Protein AF-A0A146G9G2-F1 (afdb_monomer)

Organism: Terrimicrobium sacchariphilum (NCBI:txid690879)

Secondary structure (DSSP, 8-state):
-EEEGGGSTTS-----------STTPPP-HHHHHHHHHHH-EEEGGG-SSHHHHHHHHHHHHHHHHHHHHHHHHHHHHHHHHHHHHHHHHHHHHHHHHHHHHHHHHHTTS-GGGHHHHHHHHHHHHHHHHHHHHTTS-HHHHHHHHHHHHHHHHHHHHHHHHHHHHHHHHHHHHHHHHHHHHHHHTT-HHHHHHHHHHHHHTTSS-HHHHHHHHHHHHHHHHHHHHHHHHHH-GGGHHHHHHTTTT----HHHHHHHHHHHHHHHHHHHHHHHHHHHHHHHTT--HHHHHHHHGGGS-HHHHHHHHHHHTT-SPP-HHHHHHHHHHHHHHHHH--GGG-TTSHHHHHHHHHHTTS-HHHHHHHHHHHHHHHT---BTTB---HHHHHHHHHHHHHHHHHHTTTT---SB-SS-TTSBS-HHHHHHHHHHHHHHHHHHHHHHHH-TT--HHHHHHHHHHHHHHHHHHHHGGG-S----------S--------------PPP---PPPHHHHHTTSPEEEEEEEE--GGGT--TTTTS-TTGGGTB-TTSPBP-TTEEEE-TTTS-TTEEEE-TTT-BEEEEEEE---SSTT-EEEE--GGG----EEEEEEEEEEE--GGGS-SSHHHHHHHHTTTSBPPPS--HHHHHHHHHHHT-

Mean predicted aligned error: 22.56 Å

Nearest PDB structures (foldseek):
  3nkx-assembly1_B  TM=1.818E-01  e=5.431E+00  Homo sapiens
  2v7d-assembly2_D  TM=1.941E-01  e=7.141E+00  Bos taurus

Sequence (657 aa):
MPVRLAEIPNAPQAGGQPITSNGPGAAPDISSAARSSLLQSSVDINAFSGPAQAAQSVGEAIAVAGHRVGAAMTDFAQKRQNIQDMTADNQVDAEWAALTADVTAQTQGKPGDQWQGIFEKAYQEKAPNFNALIATASPEAQARIRGMMGTRYATTLGQFKVTGLQKALSDSKDINDAAIERAFQAGDYETVHTKIIEGEKNGLYTQGDAEKKRVYYDGRQQDDLLQTAVLTNPRAVPEMVKKGVFGELPDAKKAEVIYRADRAVKIDESEAWNEAQNMQAEGMTLDAIKKTLGDRLPERRAALLQKRAMAVRPYDPATDGPMVAEIQTLIRGYNGKDDPKNDQYNQIDERISTLPKEYQDRYRTELNQKWNKTWVNGEENPMKDKQLAQWGNEFERLSKAGYLGPTGRDKKSWEKVDDMAASAAWGQKYQDFQNQMADWATKNPQASPEEWRKKFAEIVGPEAAKHSTQSFMPQPTQEFGGGWNRHASAVNYGIPMSRPIFPNVPSVADVQNKVGVKVPSTYYTLGKSVGGTDETQDTWTNKGYSAKGENLTPGVVAVNTDKYPLGTIFRDPATGEAFIASDKHGNADPNVIDFYTPPSQYQAKKEDRTLQVVGKVAEKDIPKDAEGIRSLLAKYGTVPPGESAKESLAKSKLASK

Radius of gyration: 46.22 Å; Cα contacts (8 Å, |Δi|>4): 704; chains: 1; bounding box: 106×80×147 Å

Foldseek 3Di:
DWDQLCRDPPRPNDPDDFPFDPDDLTQPRLRVLLCVQRRPLTHDPVPDPDPVVVVVSVVVSVVVSVVSSVVSRVVSVVVVQVVQLVVLLVVLVVLLVVLVVVLVVVCVPPQLQCSLVSSVVSCVVCVVVNVVSLVRHDPVSSVVSVVVVVVSSVVVSVVSNVVSVVRNLVVVLVVLVVQLVVCLVVLNVVSNLVSLVVCCVVVSDPPVRSVVSNVVSLVVNLVVVLVCCLQPPLVCLLVCVVVCVSPDDDPVVSVVSNVSSVVSLVVLLVVLLVVLVVCVVVVHDLVVSCVVCPPSHDPLSSVLSVLLVQQQDDDDCVPVVVLLVVLVVLLVPDALVVCVPCPSVSVSLSSLSNHHPVRSVVSVVSSVVRNVQHDDPPDRCQVLNVLLVVLLVVLVVCVLVCLLHDLQADNVGRVHRNHPVSVVVNVVLSVVLSVQSSVVCVVVVPDDPVVSVVSSCVSRVVSSVVRVLVVDDDDDDDDDDDDDDDDDDDDDDDDDDDDDDDDDDDDPVVVQQPFFDWFKEWEDEQLVLPPDPVNVPDPQRVVQAAPVQAGADFQEKAADCSVPNFQFWKAQPVQQEIHTHLHHDPDPDRRYIYTYDYSVPDDTDIDITGIGRQDGDPNVCCDRYPVSNCVVRVVRGHGDDDDINNVSVVVVVVVVD

Solvent-accessible surface area (backbone atoms only — not comparable to full-atom values): 36743 Å² total; per-residue (Å²): 114,64,44,38,49,76,73,44,89,90,45,91,81,66,78,64,82,71,70,79,50,94,56,95,83,41,63,73,65,58,42,59,56,40,46,59,41,51,59,65,43,63,46,53,69,86,76,49,96,46,74,68,53,50,54,48,56,52,49,51,52,51,49,53,30,50,52,52,47,50,50,52,52,50,51,48,52,50,52,51,48,53,52,43,29,52,49,29,52,53,49,47,51,51,53,50,53,51,52,53,54,51,42,54,59,69,40,60,95,48,64,17,77,51,33,41,60,51,44,54,52,53,48,61,72,45,45,63,57,50,52,57,40,41,69,70,26,51,75,70,48,32,55,52,50,52,54,52,48,54,54,50,51,56,52,51,50,51,48,36,43,53,54,12,48,53,44,35,47,51,52,52,35,54,54,48,52,54,49,30,53,51,27,49,76,70,70,37,57,68,58,26,54,50,49,43,53,50,32,33,78,70,65,58,30,52,72,70,54,33,49,54,50,49,58,53,51,53,54,50,51,40,51,51,53,52,52,49,37,36,74,75,42,21,85,52,39,59,60,40,59,73,70,37,74,72,50,92,65,58,69,72,56,50,54,50,52,42,51,53,10,54,52,44,45,55,52,49,35,52,52,38,47,54,49,47,52,50,44,44,74,75,67,50,51,69,70,58,45,46,68,74,49,42,88,40,44,49,68,72,58,53,52,48,53,55,42,38,66,72,10,79,48,84,86,44,68,86,71,45,44,62,52,50,56,48,49,52,50,49,47,69,69,54,52,59,83,84,30,88,83,43,59,60,60,50,53,49,52,57,57,41,37,60,38,31,57,87,53,27,60,56,52,48,49,52,39,50,52,37,58,73,51,68,66,58,95,92,44,80,45,47,72,59,52,48,49,50,49,52,52,49,50,48,51,49,50,37,31,72,70,38,29,61,36,74,46,20,42,35,90,90,44,71,90,42,70,78,31,68,67,37,29,49,53,35,51,52,51,53,50,52,49,52,50,54,54,50,54,49,34,70,78,40,77,82,64,51,76,66,56,51,50,51,50,49,46,64,70,45,40,67,48,32,56,70,24,46,68,77,61,78,69,92,76,80,85,78,78,88,80,88,86,89,79,92,84,87,81,87,86,89,80,92,79,93,78,81,86,80,90,79,84,88,75,81,57,78,71,69,64,58,64,77,58,64,43,80,27,49,30,39,52,43,56,41,24,90,72,66,82,47,86,80,45,69,71,46,76,42,43,61,68,21,17,25,89,80,62,26,42,39,24,42,30,34,21,24,22,28,51,85,76,45,44,57,27,31,26,35,25,29,79,89,80,40,32,13,34,32,23,62,31,68,51,87,64,91,57,59,63,40,37,32,37,43,33,39,64,95,71,57,64,93,54,78,49,76,43,52,37,28,66,76,50,72,45,61,63,91,71,58,50,50,47,50,67,47,41,45,62,54,29,52,76,70,28,44,58,47,81,76,54,34,33,56,59,54,53,53,52,53,59,62,74,76,106

Structure (mmCIF, N/CA/C/O backbone):
data_AF-A0A146G9G2-F1
#
_entry.id   AF-A0A146G9G2-F1
#
loop_
_atom_site.group_PDB
_atom_site.id
_atom_site.type_symbol
_atom_site.label_atom_id
_atom_site.label_alt_id
_atom_site.label_comp_id
_atom_site.label_asym_id
_atom_site.label_entity_id
_atom_site.label_seq_id
_atom_site.pdbx_PDB_ins_code
_atom_site.Cartn_x
_atom_site.Cartn_y
_atom_site.Cartn_z
_atom_site.occupancy
_atom_site.B_iso_or_equiv
_atom_site.auth_seq_id
_atom_site.auth_comp_id
_atom_site.auth_asym_id
_atom_site.auth_atom_id
_atom_site.pdbx_PDB_model_num
ATOM 1 N N . MET A 1 1 ? -43.766 17.166 94.225 1.00 51.50 1 MET A N 1
ATOM 2 C CA . MET A 1 1 ? -42.439 17.047 93.579 1.00 51.50 1 MET A CA 1
ATOM 3 C C . MET A 1 1 ? -42.451 15.706 92.884 1.00 51.50 1 MET A C 1
ATOM 5 O O . MET A 1 1 ? -42.761 14.727 93.558 1.00 51.50 1 MET A O 1
ATOM 9 N N . PRO A 1 2 ? -42.196 15.651 91.574 1.00 53.47 2 PRO A N 1
ATOM 10 C CA . PRO A 1 2 ? -42.245 14.394 90.857 1.00 53.47 2 PRO A CA 1
ATOM 11 C C . PRO A 1 2 ? -41.098 13.488 91.309 1.00 53.47 2 PRO A C 1
ATOM 13 O O . PRO A 1 2 ? -39.943 13.908 91.323 1.00 53.47 2 PRO A O 1
ATOM 16 N N . VAL A 1 3 ? -41.436 12.263 91.707 1.00 50.78 3 VAL A N 1
ATOM 17 C CA . VAL A 1 3 ? -40.477 11.234 92.123 1.00 50.78 3 VAL A CA 1
ATOM 18 C C . VAL A 1 3 ? -40.146 10.388 90.907 1.00 50.78 3 VAL A C 1
ATOM 20 O O . VAL A 1 3 ? -41.028 10.032 90.115 1.00 50.78 3 VAL A O 1
ATOM 23 N N . ARG A 1 4 ? -38.859 10.109 90.700 1.00 55.53 4 ARG A N 1
ATOM 24 C CA . ARG A 1 4 ? -38.441 9.262 89.580 1.00 55.53 4 ARG A CA 1
ATOM 25 C C . ARG A 1 4 ? -38.864 7.830 89.884 1.00 55.53 4 ARG A C 1
ATOM 27 O O . ARG A 1 4 ? -38.742 7.378 91.015 1.00 55.53 4 ARG A O 1
ATOM 34 N N . LEU A 1 5 ? -39.313 7.077 88.882 1.00 54.31 5 LEU A N 1
ATOM 35 C CA . LEU A 1 5 ? -39.689 5.663 89.059 1.00 54.31 5 LEU A CA 1
ATOM 36 C C . LEU A 1 5 ? -38.567 4.812 89.699 1.00 54.31 5 LEU A C 1
ATOM 38 O O . LEU A 1 5 ? -38.849 3.858 90.419 1.00 54.31 5 LEU A O 1
ATOM 42 N N . ALA A 1 6 ? -37.303 5.210 89.509 1.00 53.06 6 ALA A N 1
ATOM 43 C CA . ALA A 1 6 ? -36.114 4.622 90.135 1.00 53.06 6 ALA A CA 1
ATOM 44 C C . ALA A 1 6 ? -35.954 4.907 91.644 1.00 53.06 6 ALA A C 1
ATOM 46 O O . ALA A 1 6 ? -35.075 4.345 92.287 1.00 53.06 6 ALA A O 1
ATOM 47 N N . GLU A 1 7 ? -36.768 5.779 92.226 1.00 53.12 7 GLU A N 1
ATOM 48 C CA . GLU A 1 7 ? -36.724 6.143 93.649 1.00 53.12 7 GLU A CA 1
ATOM 49 C C . GLU A 1 7 ? -37.851 5.454 94.445 1.00 53.12 7 GLU A C 1
ATOM 51 O O . GLU A 1 7 ? -37.896 5.558 95.669 1.00 53.12 7 GLU A O 1
ATOM 56 N N . ILE A 1 8 ? -38.744 4.709 93.773 1.00 56.25 8 ILE A N 1
ATOM 57 C CA . ILE A 1 8 ? -39.844 3.961 94.395 1.00 56.25 8 ILE A CA 1
ATOM 58 C C . ILE A 1 8 ? -39.338 2.576 94.860 1.00 56.25 8 ILE A C 1
ATOM 60 O O . ILE A 1 8 ? -38.879 1.782 94.028 1.00 56.25 8 ILE A O 1
ATOM 64 N N . PRO A 1 9 ? -39.446 2.234 96.162 1.00 45.41 9 PRO A N 1
ATOM 65 C CA . PRO A 1 9 ? -39.100 0.906 96.671 1.00 45.41 9 PRO A CA 1
ATOM 66 C C . PRO A 1 9 ? -39.929 -0.187 95.980 1.00 45.41 9 PRO A C 1
ATOM 68 O O . PRO A 1 9 ? -41.147 -0.067 95.878 1.00 45.41 9 PRO A O 1
ATOM 71 N N . ASN A 1 10 ? -39.278 -1.261 95.523 1.00 49.16 10 ASN A N 1
ATOM 72 C CA . ASN A 1 10 ? -39.866 -2.393 94.780 1.00 49.16 10 ASN A CA 1
ATOM 73 C C . ASN A 1 10 ? -40.372 -2.104 93.351 1.00 49.16 10 ASN A C 1
ATOM 75 O O . ASN A 1 10 ? -40.916 -3.011 92.719 1.00 49.16 10 ASN A O 1
ATOM 79 N N . ALA A 1 11 ? -40.176 -0.900 92.800 1.00 49.91 11 ALA A N 1
ATOM 80 C CA . ALA A 1 11 ? -40.377 -0.692 91.365 1.00 49.91 11 ALA A CA 1
ATOM 81 C C . ALA A 1 11 ? -39.347 -1.511 90.552 1.00 49.91 11 ALA A C 1
ATOM 83 O O . ALA A 1 11 ? -38.246 -1.760 91.050 1.00 49.91 11 ALA A O 1
ATOM 84 N N . PRO A 1 12 ? -39.651 -1.945 89.312 1.00 48.94 12 PRO A N 1
ATOM 85 C CA . PRO A 1 12 ? -38.692 -2.662 88.474 1.00 48.94 12 PRO A CA 1
ATOM 86 C C . PRO A 1 12 ? -37.466 -1.781 88.174 1.00 48.94 12 PRO A C 1
ATOM 88 O O . PRO A 1 12 ? -37.497 -0.919 87.302 1.00 48.94 12 PRO A O 1
ATOM 91 N N . GLN A 1 13 ? -36.378 -1.981 88.919 1.00 47.88 13 GLN A N 1
ATOM 92 C CA . GLN A 1 13 ? -35.175 -1.132 88.863 1.00 47.88 13 GLN A CA 1
ATOM 93 C C . GLN A 1 13 ? -34.168 -1.574 87.790 1.00 47.88 13 GLN A C 1
ATOM 95 O O . GLN A 1 13 ? -33.196 -0.875 87.509 1.00 47.88 13 GLN A O 1
ATOM 100 N N . ALA A 1 14 ? -34.396 -2.729 87.164 1.00 46.69 14 ALA A N 1
ATOM 101 C CA . ALA A 1 14 ? -33.494 -3.300 86.178 1.00 46.69 14 ALA A CA 1
ATOM 102 C C . ALA A 1 14 ? -34.261 -3.745 84.927 1.00 46.69 14 ALA A C 1
ATOM 104 O O . ALA A 1 14 ? -34.849 -4.823 84.890 1.00 46.69 14 ALA A O 1
ATOM 105 N N . GLY A 1 15 ? -34.189 -2.939 83.863 1.00 45.53 15 GLY A N 1
ATOM 106 C CA . GLY A 1 15 ? -34.173 -3.515 82.518 1.00 45.53 15 GLY A CA 1
ATOM 107 C C . GLY A 1 15 ? -32.938 -4.415 82.431 1.00 45.53 15 GLY A C 1
ATOM 108 O O . GLY A 1 15 ? -31.859 -3.979 82.839 1.00 45.53 15 GLY A O 1
ATOM 109 N N . GLY A 1 16 ? -33.120 -5.673 82.020 1.00 45.34 16 GLY A N 1
ATOM 110 C CA . GLY A 1 16 ? -32.093 -6.720 82.043 1.00 45.34 16 GLY A CA 1
ATOM 111 C C . GLY A 1 16 ? -30.760 -6.336 81.386 1.00 45.34 16 GLY A C 1
ATOM 112 O O . GLY A 1 16 ? -30.645 -5.315 80.709 1.00 45.34 16 GLY A O 1
ATOM 113 N N . GLN A 1 17 ? -29.739 -7.169 81.618 1.00 42.09 17 GLN A N 1
ATOM 114 C CA . GLN A 1 17 ? -28.394 -7.029 81.042 1.00 42.09 17 GLN A CA 1
ATOM 115 C C . GLN A 1 17 ? -28.465 -6.702 79.533 1.00 42.09 17 GLN A C 1
ATOM 117 O O . GLN A 1 17 ? -29.276 -7.315 78.832 1.00 42.09 17 GLN A O 1
ATOM 122 N N . PRO A 1 18 ? -27.646 -5.761 79.023 1.00 45.16 18 PRO A N 1
ATOM 123 C CA . PRO A 1 18 ? -27.629 -5.431 77.604 1.00 45.16 18 PRO A CA 1
ATOM 124 C C . PRO A 1 18 ? -27.296 -6.688 76.796 1.00 45.16 18 PRO A C 1
ATOM 126 O O . PRO A 1 18 ? -26.241 -7.294 76.978 1.00 45.16 18 PRO A O 1
ATOM 129 N N . ILE A 1 19 ? -28.198 -7.088 75.901 1.00 43.44 19 ILE A N 1
ATOM 130 C CA . ILE A 1 19 ? -27.908 -8.133 74.919 1.00 43.44 19 ILE A CA 1
ATOM 131 C C . ILE A 1 19 ? -27.097 -7.460 73.811 1.00 43.44 19 ILE A C 1
ATOM 133 O O . ILE A 1 19 ? -27.647 -6.954 72.836 1.00 43.44 19 ILE A O 1
ATOM 137 N N . THR A 1 20 ? -25.779 -7.389 73.985 1.00 42.47 20 THR A N 1
ATOM 138 C CA . THR A 1 20 ? -24.868 -6.915 72.943 1.00 42.47 20 THR A CA 1
ATOM 139 C C . THR A 1 20 ? -24.610 -8.047 71.953 1.00 42.47 20 THR A C 1
ATOM 141 O O . THR A 1 20 ? -23.910 -9.017 72.231 1.00 42.47 20 THR A O 1
ATOM 144 N N . SER A 1 21 ? -25.202 -7.941 70.766 1.00 41.97 21 SER A N 1
ATOM 145 C CA . SER A 1 21 ? -24.883 -8.809 69.632 1.00 41.97 21 SER A CA 1
ATOM 146 C C . SER A 1 21 ? -23.792 -8.135 68.804 1.00 41.97 21 SER A C 1
ATOM 148 O O . SER A 1 21 ? -24.100 -7.239 68.032 1.00 41.97 21 SER A O 1
ATOM 150 N N . ASN A 1 22 ? -22.530 -8.549 68.912 1.00 35.00 22 ASN A N 1
ATOM 151 C CA . ASN A 1 22 ? -21.468 -8.023 68.046 1.00 35.00 22 ASN A CA 1
ATOM 152 C C . ASN A 1 22 ? -21.452 -8.773 66.701 1.00 35.00 22 ASN A C 1
ATOM 154 O O . ASN A 1 22 ? -20.922 -9.877 66.611 1.00 35.00 22 ASN A O 1
ATOM 158 N N . GLY A 1 23 ? -22.034 -8.174 65.658 1.00 37.22 23 GLY A N 1
ATOM 159 C CA . GLY A 1 23 ? -21.992 -8.676 64.279 1.00 37.22 23 GLY A CA 1
ATOM 160 C C . GLY A 1 23 ? -22.649 -7.715 63.272 1.00 37.22 23 GLY A C 1
ATOM 161 O O . GLY A 1 23 ? -23.361 -6.797 63.684 1.00 37.22 23 GLY A O 1
ATOM 162 N N . PRO A 1 24 ? -22.435 -7.882 61.953 1.00 35.97 24 PRO A N 1
ATOM 163 C CA . PRO A 1 24 ? -23.158 -7.125 60.929 1.00 35.97 24 PRO A CA 1
ATOM 164 C C . PRO A 1 24 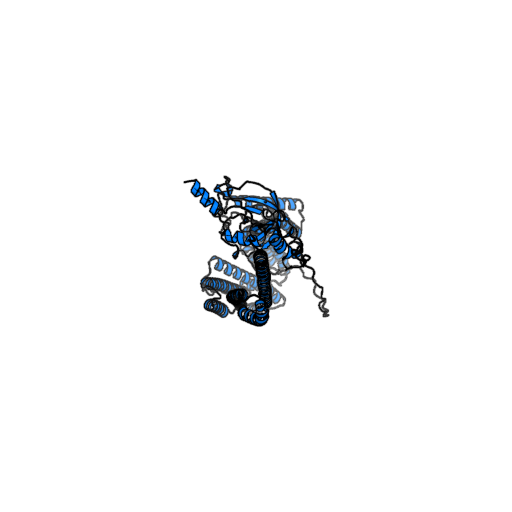? -24.657 -7.448 61.030 1.00 35.97 24 PRO A C 1
ATOM 166 O O . PRO A 1 24 ? -25.047 -8.608 60.924 1.00 35.97 24 PRO A O 1
ATOM 169 N N . GLY A 1 25 ? -25.497 -6.441 61.288 1.00 45.19 25 GLY A N 1
ATOM 170 C CA . GLY A 1 25 ? -26.896 -6.665 61.679 1.00 45.19 25 GLY A CA 1
ATOM 171 C C . GLY A 1 25 ? -27.085 -6.944 63.177 1.00 45.19 25 GLY A C 1
ATOM 172 O O . GLY A 1 25 ? -28.010 -7.658 63.551 1.00 45.19 25 GLY A O 1
ATOM 173 N N . ALA A 1 26 ? -26.211 -6.412 64.033 1.00 48.59 26 ALA A N 1
ATOM 174 C CA . ALA A 1 26 ? -26.375 -6.394 65.483 1.00 48.59 26 ALA A CA 1
ATOM 175 C C . ALA A 1 26 ? -27.744 -5.836 65.894 1.00 48.59 26 ALA A C 1
ATOM 177 O O . ALA A 1 26 ? -28.094 -4.726 65.490 1.00 48.59 26 ALA A O 1
ATOM 178 N N . ALA A 1 27 ? -28.493 -6.578 66.716 1.00 51.09 27 ALA A N 1
ATOM 179 C CA . ALA A 1 27 ? -29.733 -6.080 67.308 1.00 51.09 27 ALA A CA 1
ATOM 180 C C . ALA A 1 27 ? -29.481 -4.748 68.049 1.00 51.09 27 ALA A C 1
ATOM 182 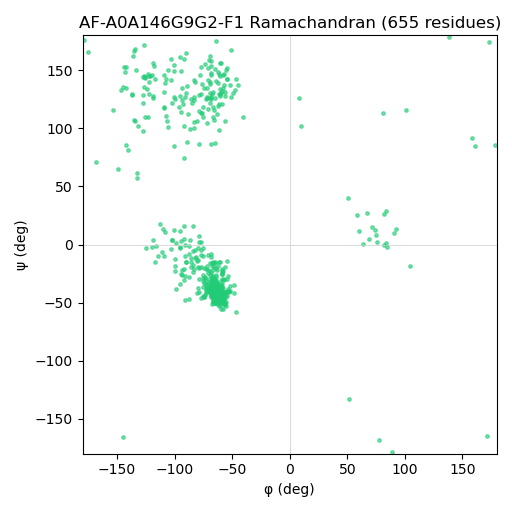O O . ALA A 1 27 ? -28.425 -4.591 68.669 1.00 51.09 27 ALA A O 1
ATOM 183 N N . PRO A 1 28 ? -30.418 -3.783 67.992 1.00 52.38 28 PRO A N 1
ATOM 184 C CA . PRO A 1 28 ? -30.260 -2.506 68.668 1.00 52.38 28 PRO A CA 1
ATOM 185 C C . PRO A 1 28 ? -30.146 -2.743 70.173 1.00 52.38 28 PRO A C 1
ATOM 187 O O . PRO A 1 28 ? -30.779 -3.656 70.706 1.00 52.38 28 PRO A O 1
ATOM 190 N N . ASP A 1 29 ? -29.371 -1.910 70.872 1.00 55.09 29 ASP A N 1
ATOM 191 C CA . ASP A 1 29 ? -29.337 -1.935 72.333 1.00 55.09 29 ASP A CA 1
ATOM 192 C C . ASP A 1 29 ? -30.682 -1.446 72.892 1.00 55.09 29 ASP A C 1
ATOM 194 O O . ASP A 1 29 ? -30.887 -0.268 73.203 1.00 55.09 29 ASP A O 1
ATOM 198 N N . ILE A 1 30 ? -31.611 -2.390 73.020 1.00 51.53 30 ILE A N 1
ATOM 199 C CA . ILE A 1 30 ? -32.955 -2.192 73.558 1.00 51.53 30 ILE A CA 1
ATOM 200 C C . ILE A 1 30 ? -32.914 -1.759 75.029 1.00 51.53 30 ILE A C 1
ATOM 202 O O . ILE A 1 30 ? -33.858 -1.130 75.513 1.00 51.53 30 ILE A O 1
ATOM 206 N N . SER A 1 31 ? -31.814 -2.048 75.737 1.00 52.31 31 SER A N 1
ATOM 207 C CA . SER A 1 31 ? -31.647 -1.673 77.140 1.00 52.31 31 SER A CA 1
ATOM 208 C C . SER A 1 31 ? -31.456 -0.163 77.300 1.00 52.31 31 SER A C 1
ATOM 210 O O . SER A 1 31 ? -31.978 0.409 78.256 1.00 52.31 31 SER A O 1
ATOM 212 N N . SER A 1 32 ? -30.812 0.510 76.337 1.00 52.03 32 SER A N 1
ATOM 213 C CA . SER A 1 32 ? -30.636 1.970 76.338 1.00 52.03 32 SER A CA 1
ATOM 214 C C . SER A 1 32 ? -31.959 2.725 76.128 1.00 52.03 32 SER A C 1
ATOM 216 O O . SER A 1 32 ? -32.267 3.660 76.875 1.00 52.03 32 SER A O 1
ATOM 218 N N . ALA A 1 33 ? -32.792 2.267 75.184 1.00 52.62 33 ALA A N 1
ATOM 219 C CA . ALA A 1 33 ? -34.105 2.842 74.889 1.00 52.62 33 ALA A CA 1
ATOM 220 C C . ALA A 1 33 ? -35.106 2.615 76.039 1.00 52.62 33 ALA A C 1
ATOM 222 O O . ALA A 1 33 ? -35.828 3.538 76.426 1.00 52.62 33 ALA A O 1
ATOM 223 N N . ALA A 1 34 ? -35.099 1.419 76.639 1.00 52.44 34 ALA A N 1
ATOM 224 C CA . ALA A 1 34 ? -35.919 1.096 77.806 1.00 52.44 34 ALA A CA 1
ATOM 225 C C . ALA A 1 34 ? -35.469 1.860 79.067 1.00 52.44 34 ALA A C 1
ATOM 227 O O . ALA A 1 34 ? -36.308 2.425 79.771 1.00 52.44 34 ALA A O 1
ATOM 228 N N . ARG A 1 35 ? -34.154 1.952 79.334 1.00 52.44 35 ARG A N 1
ATOM 229 C CA . ARG A 1 35 ? -33.607 2.695 80.487 1.00 52.44 35 ARG A CA 1
ATOM 230 C C . ARG A 1 35 ? -33.884 4.187 80.403 1.00 52.44 35 ARG A C 1
ATOM 232 O O . ARG A 1 35 ? -34.324 4.761 81.391 1.00 52.44 35 ARG A O 1
ATOM 239 N N . SER A 1 36 ? -33.661 4.823 79.253 1.00 50.59 36 SER A N 1
ATOM 240 C CA . SER A 1 36 ? -33.893 6.267 79.111 1.00 50.59 36 SER A CA 1
ATOM 241 C C . SER A 1 36 ? -35.375 6.628 79.304 1.00 50.59 36 SER A C 1
ATOM 243 O O . SER A 1 36 ? -35.683 7.650 79.904 1.00 50.59 36 SER A O 1
ATOM 245 N N . SER A 1 37 ? -36.296 5.745 78.899 1.00 52.09 37 SER A N 1
ATOM 246 C CA . SER A 1 37 ? -37.744 5.924 79.066 1.00 52.09 37 SER A CA 1
ATOM 247 C C . SER A 1 37 ? -38.241 5.712 80.504 1.00 52.09 37 SER A C 1
ATOM 249 O O . SER A 1 37 ? -39.027 6.519 80.988 1.00 52.09 37 SER A O 1
ATOM 251 N N . LEU A 1 38 ? -37.797 4.648 81.188 1.00 53.22 38 LEU A N 1
ATOM 252 C CA . LEU A 1 38 ? -38.242 4.297 82.551 1.00 53.22 38 LEU A CA 1
ATOM 253 C C . LEU A 1 38 ? -37.572 5.146 83.647 1.00 53.22 38 LEU A C 1
ATOM 255 O O . LEU A 1 38 ? -38.167 5.392 84.693 1.00 53.22 38 LEU A O 1
ATOM 259 N N . LEU A 1 39 ? -36.338 5.611 83.419 1.00 50.12 39 LEU A N 1
ATOM 260 C CA . LEU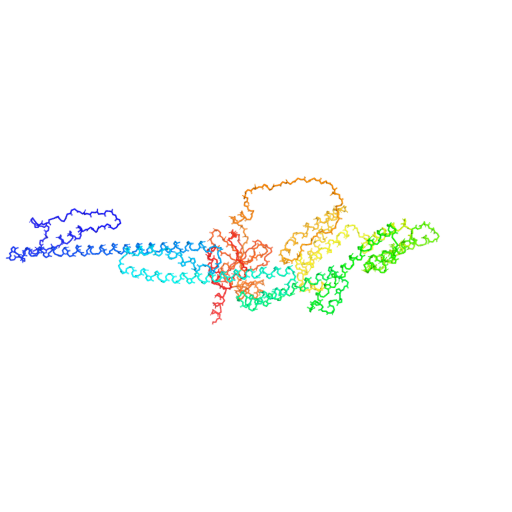 A 1 39 ? -35.600 6.450 84.376 1.00 50.12 39 LEU A CA 1
ATOM 261 C C . LEU A 1 39 ? -35.973 7.940 84.281 1.00 50.12 39 LEU A C 1
ATOM 263 O O . LEU A 1 39 ? -35.745 8.681 85.237 1.00 50.12 39 LEU A O 1
ATOM 267 N N . GLN A 1 40 ? -36.530 8.387 83.147 1.00 48.91 40 GLN A N 1
ATOM 268 C CA . GLN A 1 40 ? -36.983 9.771 82.940 1.00 48.91 40 GLN A CA 1
ATOM 269 C C . GLN A 1 40 ? -38.495 9.956 83.114 1.00 48.91 40 GLN A C 1
ATOM 271 O O . GLN A 1 40 ? -38.949 11.094 83.215 1.00 48.91 40 GLN A O 1
ATOM 276 N N . SER A 1 41 ? -39.283 8.877 83.175 1.00 51.25 41 SER A N 1
ATOM 277 C CA . SER A 1 41 ? -40.695 8.963 83.548 1.00 51.25 41 SER A CA 1
ATOM 278 C C . SER A 1 41 ? -40.814 9.395 85.010 1.00 51.25 41 SER A C 1
ATOM 280 O O . SER A 1 41 ? -40.445 8.666 85.935 1.00 51.25 41 SER A O 1
ATOM 282 N N . SER A 1 42 ? -41.285 10.622 85.200 1.00 51.00 42 SER A N 1
ATOM 283 C CA . SER A 1 42 ? -41.441 11.266 86.495 1.00 51.00 42 SER A CA 1
ATOM 284 C C . SER A 1 42 ? -42.904 11.189 86.924 1.00 51.00 42 SER A C 1
ATOM 286 O O . SER A 1 42 ? -43.785 11.579 86.159 1.00 51.00 42 SER A O 1
ATOM 288 N N . VAL A 1 43 ? -43.164 10.686 88.127 1.00 53.03 43 VAL A N 1
ATOM 289 C CA . VAL A 1 43 ? -44.514 10.446 88.644 1.00 53.03 43 VAL A CA 1
ATOM 290 C C . VAL A 1 43 ? -44.782 11.467 89.754 1.00 53.03 43 VAL A C 1
ATOM 292 O O . VAL A 1 43 ? -44.047 11.507 90.739 1.00 53.03 43 VAL A O 1
ATOM 295 N N . ASP A 1 44 ? -45.777 12.349 89.599 1.00 52.50 44 ASP A N 1
ATOM 296 C CA . ASP A 1 44 ? -46.072 13.360 90.628 1.00 52.50 44 ASP A CA 1
ATOM 297 C C . ASP A 1 44 ? -46.791 12.729 91.822 1.00 52.50 44 ASP A C 1
ATOM 299 O O . ASP A 1 44 ? -47.947 12.327 91.722 1.00 52.50 44 ASP A O 1
ATOM 303 N N . ILE A 1 45 ? -46.105 12.634 92.965 1.00 50.03 45 ILE A N 1
ATOM 304 C CA . ILE A 1 45 ? -46.577 11.901 94.151 1.00 50.03 45 ILE A CA 1
ATOM 305 C C . ILE A 1 45 ? -47.924 12.417 94.688 1.00 50.03 45 ILE A C 1
ATOM 307 O O . ILE A 1 45 ? -48.667 11.659 95.305 1.00 50.03 45 ILE A O 1
ATOM 311 N N . ASN A 1 46 ? -48.265 13.680 94.415 1.00 48.09 46 ASN A N 1
ATOM 312 C CA . ASN A 1 46 ? -49.505 14.307 94.877 1.00 48.09 46 ASN A CA 1
ATOM 313 C C . ASN A 1 46 ? -50.707 14.085 93.935 1.00 48.09 46 ASN A C 1
ATOM 315 O O . ASN A 1 46 ? -51.799 14.558 94.237 1.00 48.09 46 ASN A O 1
ATOM 319 N N . ALA A 1 47 ? -50.534 13.386 92.808 1.00 50.84 47 ALA A N 1
ATOM 320 C CA . ALA A 1 47 ? -51.589 13.172 91.812 1.00 50.84 47 ALA A CA 1
ATOM 321 C C . ALA A 1 47 ? -52.416 11.890 92.035 1.00 50.84 47 ALA A C 1
ATOM 323 O O . ALA A 1 47 ? -53.346 11.614 91.278 1.00 50.84 47 ALA A O 1
ATOM 324 N N . PHE A 1 48 ? -52.104 11.101 93.068 1.00 53.78 48 PHE A N 1
ATOM 325 C CA . PHE A 1 48 ? -52.733 9.801 93.300 1.00 53.78 48 PHE A CA 1
ATOM 326 C C . PHE A 1 48 ? -53.709 9.861 94.467 1.00 53.78 48 PHE A C 1
ATOM 328 O O . PHE A 1 48 ? -53.312 9.873 95.628 1.00 53.78 48 PHE A O 1
ATOM 335 N N . SER A 1 49 ? -55.006 9.836 94.162 1.00 52.28 49 SER A N 1
ATOM 336 C CA . SER A 1 49 ? -56.070 9.721 95.168 1.00 52.28 49 SER A CA 1
ATOM 337 C C . SER A 1 49 ? -56.273 8.281 95.681 1.00 52.28 49 SER A C 1
ATOM 339 O O . SER A 1 49 ? -57.133 8.041 96.525 1.00 52.28 49 SER A O 1
ATOM 341 N N . GLY A 1 50 ? -55.458 7.318 95.220 1.00 56.31 50 GLY A N 1
ATOM 342 C CA . GLY A 1 50 ? -55.412 5.951 95.745 1.00 56.31 50 GLY A CA 1
ATOM 343 C C . GLY A 1 50 ? -54.510 4.983 94.951 1.00 56.31 50 GLY A C 1
ATOM 344 O O . GLY A 1 50 ? -54.017 5.333 93.875 1.00 56.31 50 GLY A O 1
ATOM 345 N N . PRO A 1 51 ? -54.318 3.739 95.443 1.00 56.03 51 PRO A N 1
ATOM 346 C CA . PRO A 1 51 ? -53.428 2.731 94.845 1.00 56.03 51 PRO A CA 1
ATOM 347 C C . PRO A 1 51 ? -53.745 2.379 93.382 1.00 56.03 51 PRO A C 1
ATOM 349 O O . PRO A 1 51 ? -52.843 2.064 92.610 1.00 56.03 51 PRO A O 1
ATOM 352 N N . ALA A 1 52 ? -55.018 2.467 92.983 1.00 58.19 52 ALA A N 1
ATOM 353 C CA . ALA A 1 52 ? -55.461 2.169 91.621 1.00 58.19 52 ALA A CA 1
ATOM 354 C C . ALA A 1 52 ? -54.948 3.189 90.586 1.00 58.19 52 ALA A C 1
ATOM 356 O O . ALA A 1 52 ? -54.530 2.798 89.500 1.00 58.19 52 ALA A O 1
ATOM 357 N N . GLN A 1 53 ? -54.907 4.483 90.928 1.00 58.03 53 GLN A N 1
ATOM 358 C CA . GLN A 1 53 ? -54.370 5.516 90.031 1.00 58.03 53 GLN A CA 1
ATOM 359 C C . GLN A 1 53 ? -52.842 5.442 89.929 1.00 58.03 53 GLN A C 1
ATOM 361 O O . GLN A 1 53 ? -52.293 5.660 88.853 1.00 58.03 53 GLN A O 1
ATOM 366 N N . ALA A 1 54 ? -52.153 5.069 91.014 1.00 53.81 54 ALA A N 1
ATOM 367 C CA . ALA A 1 54 ? -50.707 4.843 90.983 1.00 53.81 54 ALA A CA 1
ATOM 368 C C . ALA A 1 54 ? -50.344 3.666 90.060 1.00 53.81 54 ALA A C 1
ATOM 370 O O . ALA A 1 54 ? -49.427 3.774 89.247 1.00 53.81 54 ALA A O 1
ATOM 371 N N . ALA A 1 55 ? -51.111 2.570 90.118 1.00 56.34 55 ALA A N 1
ATOM 372 C CA . ALA A 1 55 ? -50.957 1.444 89.198 1.00 56.34 55 ALA A CA 1
ATOM 373 C C . ALA A 1 55 ? -51.232 1.840 87.734 1.00 56.34 55 ALA A C 1
ATOM 375 O O . ALA A 1 55 ? -50.513 1.396 86.838 1.00 56.34 55 ALA A O 1
ATOM 376 N N . GLN A 1 56 ? -52.218 2.710 87.489 1.00 62.31 56 GLN A N 1
ATOM 377 C CA . GLN A 1 56 ? -52.538 3.202 86.148 1.00 62.31 56 GLN A CA 1
ATOM 378 C C . GLN A 1 56 ? -51.404 4.049 85.546 1.00 62.31 56 GLN A C 1
ATOM 380 O O . GLN A 1 56 ? -50.984 3.774 84.425 1.00 62.31 56 GLN A O 1
ATOM 385 N N . SER A 1 57 ? -50.846 5.016 86.281 1.00 56.09 57 SER A N 1
ATOM 386 C CA . SER A 1 57 ? -49.747 5.850 85.759 1.00 56.09 57 SER A CA 1
ATOM 387 C C . SER A 1 57 ? -48.438 5.081 85.562 1.00 56.09 57 SER A C 1
ATOM 389 O O . SER A 1 57 ? -47.692 5.368 84.625 1.00 56.09 57 SER A O 1
ATOM 391 N N . VAL A 1 58 ? -48.164 4.062 86.386 1.00 59.97 58 VAL A N 1
ATOM 392 C CA . VAL A 1 58 ? -47.064 3.118 86.123 1.00 59.97 58 VAL A CA 1
ATOM 393 C C . VAL A 1 58 ? -47.348 2.304 84.853 1.00 59.97 58 VAL A C 1
ATOM 395 O O . VAL A 1 58 ? -46.453 2.135 84.027 1.00 59.97 58 VAL A O 1
ATOM 398 N N . GLY A 1 59 ? -48.594 1.863 84.650 1.00 58.66 59 GLY A N 1
ATOM 399 C CA . GLY A 1 59 ? -49.034 1.193 83.423 1.00 58.66 59 GLY A CA 1
ATOM 400 C C . GLY A 1 59 ? -48.853 2.048 82.162 1.00 58.66 59 GLY A C 1
ATOM 401 O O . GLY A 1 59 ? -48.334 1.558 81.162 1.00 58.66 59 GLY A O 1
ATOM 402 N N . GLU A 1 60 ? -49.196 3.337 82.216 1.00 63.47 60 GLU A N 1
ATOM 403 C CA . GLU A 1 60 ? -49.016 4.290 81.110 1.00 63.47 60 GLU A CA 1
ATOM 404 C C . GLU A 1 60 ? -47.531 4.547 80.798 1.00 63.47 60 GLU A C 1
ATOM 406 O O . GLU A 1 60 ? -47.131 4.540 79.632 1.00 63.47 60 GLU A O 1
ATOM 411 N N . ALA A 1 61 ? -46.679 4.696 81.819 1.00 55.62 61 ALA A N 1
ATOM 412 C CA . ALA A 1 61 ? -45.234 4.851 81.632 1.00 55.62 61 ALA A CA 1
ATOM 413 C C . ALA A 1 61 ? -44.586 3.600 81.003 1.00 55.62 61 ALA A C 1
ATOM 415 O O . ALA A 1 61 ? -43.738 3.714 80.112 1.00 55.62 61 ALA A O 1
ATOM 416 N N . ILE A 1 62 ? -45.023 2.403 81.415 1.00 60.28 62 ILE A N 1
ATOM 417 C CA . ILE A 1 62 ? -44.609 1.128 80.809 1.00 60.28 62 ILE A CA 1
ATOM 418 C C . ILE A 1 62 ? -45.093 1.038 79.355 1.00 60.28 62 ILE A C 1
ATOM 420 O O . ILE A 1 62 ? -44.325 0.619 78.487 1.00 60.28 62 ILE A O 1
ATOM 424 N N . ALA A 1 63 ? -46.319 1.479 79.056 1.00 62.75 63 ALA A N 1
ATOM 425 C CA . ALA A 1 63 ? -46.848 1.503 77.692 1.00 62.75 63 ALA A CA 1
ATOM 426 C C . ALA A 1 63 ? -46.033 2.430 76.770 1.00 62.75 63 ALA A C 1
ATOM 428 O O . ALA A 1 63 ? -45.672 2.031 75.662 1.00 62.75 63 ALA A O 1
ATOM 429 N N . VAL A 1 64 ? -45.655 3.630 77.231 1.00 63.28 64 VAL A N 1
ATOM 430 C CA . VAL A 1 64 ? -44.789 4.561 76.476 1.00 63.28 64 VAL A CA 1
ATOM 431 C C . VAL A 1 64 ? -43.403 3.959 76.212 1.00 63.28 64 VAL A C 1
ATOM 433 O O . VAL A 1 64 ? -42.892 4.059 75.092 1.00 63.28 64 VAL A O 1
ATOM 436 N N . ALA A 1 65 ? -42.804 3.293 77.205 1.00 59.88 65 ALA A N 1
ATOM 437 C CA . ALA A 1 65 ? -41.539 2.579 77.026 1.00 59.88 65 ALA A CA 1
ATOM 438 C C . ALA A 1 65 ? -41.674 1.429 76.009 1.00 59.88 65 ALA A C 1
ATOM 440 O O . ALA A 1 65 ? -40.828 1.286 75.123 1.00 59.88 65 ALA A O 1
ATOM 441 N N . GLY A 1 66 ? -42.773 0.669 76.080 1.00 60.56 66 GLY A N 1
ATOM 442 C CA . GLY A 1 66 ? -43.119 -0.383 75.122 1.00 60.56 66 GLY A CA 1
ATOM 443 C C . GLY A 1 66 ? -43.260 0.137 73.689 1.00 60.56 66 GLY A C 1
ATOM 444 O O . GLY A 1 66 ? -42.706 -0.461 72.768 1.00 60.56 66 GLY A O 1
ATOM 445 N N . HIS A 1 67 ? -43.901 1.294 73.491 1.00 64.81 67 HIS A N 1
ATOM 446 C CA . HIS A 1 67 ? -44.012 1.937 72.176 1.00 64.81 67 HIS A CA 1
ATOM 447 C C . HIS A 1 67 ? -42.653 2.340 71.588 1.00 64.81 67 HIS A C 1
ATOM 449 O O . HIS A 1 67 ? -42.421 2.141 70.397 1.00 64.81 67 HIS A O 1
ATOM 455 N N . ARG A 1 68 ? -41.732 2.875 72.402 1.00 64.06 68 ARG A N 1
ATOM 456 C CA . ARG A 1 68 ? -40.387 3.272 71.941 1.00 64.06 68 ARG A CA 1
ATOM 457 C C . ARG A 1 68 ? -39.513 2.072 71.588 1.00 64.06 68 ARG A C 1
ATOM 459 O O . ARG A 1 68 ? -38.820 2.104 70.574 1.00 64.06 68 ARG A O 1
ATOM 466 N N . VAL A 1 69 ? -39.572 1.011 72.393 1.00 65.38 69 VAL A N 1
ATOM 467 C CA . VAL A 1 69 ? -38.903 -0.263 72.093 1.00 65.38 69 VAL A CA 1
ATOM 468 C C . VAL A 1 69 ? -39.468 -0.876 70.811 1.00 65.38 69 VAL A C 1
ATOM 470 O O . VAL A 1 69 ? -38.697 -1.259 69.934 1.00 65.38 69 VAL A O 1
ATOM 473 N N . GLY A 1 70 ? -40.795 -0.884 70.653 1.00 65.06 70 GLY A N 1
ATOM 474 C CA . GLY A 1 70 ? -41.458 -1.317 69.423 1.00 65.06 70 GLY A CA 1
ATOM 475 C C . GLY A 1 70 ? -40.999 -0.521 68.198 1.00 65.06 70 GLY A C 1
ATOM 476 O O . GLY A 1 70 ? -40.620 -1.116 67.196 1.00 65.06 70 GLY A O 1
ATOM 477 N N . ALA A 1 71 ? -40.933 0.811 68.293 1.00 66.12 71 ALA A N 1
ATOM 478 C CA . ALA A 1 71 ? -40.440 1.666 67.210 1.00 66.12 71 ALA A CA 1
ATOM 479 C C . ALA A 1 71 ? -38.969 1.384 66.848 1.00 66.12 71 ALA A C 1
ATOM 481 O O . ALA A 1 71 ? -38.638 1.316 65.666 1.00 66.12 71 ALA A O 1
ATOM 482 N N . ALA A 1 72 ? -38.096 1.166 67.839 1.00 66.00 72 ALA A N 1
ATOM 483 C CA . ALA A 1 72 ? -36.692 0.817 67.607 1.00 66.00 72 ALA A CA 1
ATOM 484 C C . ALA A 1 72 ? -36.526 -0.571 66.960 1.00 66.00 72 ALA A C 1
ATOM 486 O O . ALA A 1 72 ? -35.668 -0.751 66.096 1.00 66.00 72 ALA A O 1
ATOM 487 N N . MET A 1 73 ? -37.358 -1.548 67.338 1.00 69.25 73 MET A N 1
ATOM 488 C CA . MET A 1 73 ? -37.375 -2.864 66.694 1.00 69.25 73 MET A CA 1
ATOM 489 C C . MET A 1 73 ? -37.884 -2.790 65.251 1.00 69.25 73 MET A C 1
ATOM 491 O O . MET A 1 73 ? -37.303 -3.437 64.381 1.00 69.25 73 MET A O 1
ATOM 495 N N . THR A 1 74 ? -38.907 -1.975 64.977 1.00 72.94 74 THR A N 1
ATOM 496 C CA . THR A 1 74 ? -39.404 -1.727 63.615 1.00 72.94 74 THR A CA 1
ATOM 497 C C . THR A 1 74 ? -38.354 -1.026 62.750 1.00 72.94 74 THR A C 1
ATOM 499 O O . THR A 1 74 ? -38.105 -1.469 61.632 1.00 72.94 74 THR A O 1
ATOM 502 N N . ASP A 1 75 ? -37.679 0.010 63.264 1.00 70.62 75 ASP A N 1
ATOM 503 C CA . ASP A 1 75 ? -36.585 0.700 62.556 1.00 70.62 75 ASP A CA 1
ATOM 504 C C . ASP A 1 75 ? -35.420 -0.251 62.248 1.00 70.62 75 ASP A C 1
ATOM 506 O O . ASP A 1 75 ? -34.883 -0.267 61.141 1.00 70.62 75 ASP A O 1
ATOM 510 N N . PHE A 1 76 ? -35.054 -1.110 63.200 1.00 71.00 76 PHE A N 1
ATOM 511 C CA . PHE A 1 76 ? -34.019 -2.111 62.980 1.00 71.00 76 PHE A CA 1
ATOM 512 C C . PHE A 1 76 ? -34.426 -3.180 61.959 1.00 71.00 76 PHE A C 1
ATOM 514 O O . PHE A 1 76 ? -33.625 -3.522 61.087 1.00 71.00 76 PHE A O 1
ATOM 521 N N . ALA A 1 77 ? -35.658 -3.693 62.034 1.00 73.44 77 ALA A N 1
ATOM 522 C CA . ALA A 1 77 ? -36.187 -4.630 61.047 1.00 73.44 77 ALA A CA 1
ATOM 523 C C . ALA A 1 77 ? -36.169 -4.009 59.642 1.00 73.44 77 ALA A C 1
ATOM 525 O O . ALA A 1 77 ? -35.698 -4.649 58.701 1.00 73.44 77 ALA A O 1
ATOM 526 N N . GLN A 1 78 ? -36.560 -2.736 59.522 1.00 77.38 78 GLN A N 1
ATOM 527 C CA . GLN A 1 78 ? -36.490 -1.988 58.270 1.00 77.38 78 GLN A CA 1
ATOM 528 C C . GLN A 1 78 ? -35.047 -1.820 57.777 1.00 77.38 78 GLN A C 1
ATOM 530 O O . GLN A 1 78 ? -34.766 -2.070 56.609 1.00 77.38 78 GLN A O 1
ATOM 535 N N . LYS A 1 79 ? -34.099 -1.446 58.646 1.00 75.06 79 LYS A N 1
ATOM 536 C CA . LYS A 1 79 ? -32.674 -1.324 58.280 1.00 75.06 79 LYS A CA 1
ATOM 537 C C . LYS A 1 79 ? -32.080 -2.650 57.824 1.00 75.06 79 LYS A C 1
ATOM 539 O O . LYS A 1 79 ? -31.350 -2.681 56.837 1.00 75.06 79 LYS A O 1
ATOM 544 N N . ARG A 1 80 ? -32.399 -3.746 58.516 1.00 77.88 80 ARG A N 1
ATOM 545 C CA . ARG A 1 80 ? -31.966 -5.091 58.127 1.00 77.88 80 ARG A CA 1
ATOM 546 C C . ARG A 1 80 ? -32.526 -5.470 56.757 1.00 77.88 80 ARG A C 1
ATOM 548 O O . ARG A 1 80 ? -31.762 -5.963 55.932 1.00 77.88 80 ARG A O 1
ATOM 555 N N . GLN A 1 81 ? -33.807 -5.194 56.509 1.00 82.06 81 GLN A N 1
ATOM 556 C CA . GLN A 1 81 ? -34.430 -5.427 55.207 1.00 82.06 81 GLN A CA 1
ATOM 557 C C . GLN A 1 81 ? -33.760 -4.589 54.111 1.00 82.06 81 GLN A C 1
ATOM 559 O O . GLN A 1 81 ? -33.365 -5.135 53.089 1.00 82.06 81 GLN A O 1
ATOM 564 N N . ASN A 1 82 ? -33.513 -3.298 54.356 1.00 78.25 82 ASN A N 1
ATOM 565 C CA . ASN A 1 82 ? -32.822 -2.423 53.404 1.00 78.25 82 ASN A CA 1
ATOM 566 C C . ASN A 1 82 ? -31.409 -2.942 53.059 1.00 78.25 82 ASN A C 1
ATOM 568 O O . ASN A 1 82 ? -31.000 -2.894 51.901 1.00 78.25 82 ASN A O 1
ATOM 572 N N . ILE A 1 83 ? -30.658 -3.465 54.039 1.00 75.94 83 ILE A N 1
ATOM 573 C CA . ILE A 1 83 ? -29.329 -4.066 53.814 1.00 75.94 83 ILE A CA 1
ATOM 574 C C . ILE A 1 83 ? -29.431 -5.348 52.976 1.00 75.94 83 ILE A C 1
ATOM 576 O O . ILE A 1 83 ? -28.590 -5.581 52.105 1.00 75.94 83 ILE A O 1
ATOM 580 N N . GLN A 1 84 ? -30.440 -6.186 53.226 1.00 83.88 84 GLN A N 1
ATOM 581 C CA . GLN A 1 84 ? -30.692 -7.387 52.425 1.00 83.88 84 GLN A CA 1
ATOM 582 C C . GLN A 1 84 ? -31.053 -7.020 50.982 1.00 83.88 84 GLN A C 1
ATOM 584 O O . GLN A 1 84 ? -30.458 -7.563 50.055 1.00 83.88 84 GLN A O 1
ATOM 589 N N . ASP A 1 85 ? -31.929 -6.034 50.794 1.00 86.81 85 ASP A N 1
ATOM 590 C CA . ASP A 1 85 ? -32.333 -5.539 49.477 1.00 86.81 85 ASP A CA 1
ATOM 591 C C . ASP A 1 85 ? -31.143 -4.967 48.693 1.00 86.81 85 ASP A C 1
ATOM 593 O O . ASP A 1 85 ? -30.980 -5.270 47.512 1.00 86.81 85 ASP A O 1
ATOM 597 N N . MET A 1 86 ? -30.267 -4.194 49.349 1.00 80.31 86 MET A N 1
ATOM 598 C CA . MET A 1 86 ? -29.022 -3.702 48.744 1.00 80.31 86 MET A CA 1
ATOM 599 C C . MET A 1 86 ? -28.059 -4.837 48.382 1.00 80.31 86 MET A C 1
ATOM 601 O O . MET A 1 86 ? -27.373 -4.771 47.366 1.00 80.31 86 MET A O 1
ATOM 605 N N . THR A 1 87 ? -27.986 -5.874 49.216 1.00 84.50 87 THR A N 1
ATOM 606 C CA . THR A 1 87 ? -27.117 -7.033 48.977 1.00 84.50 87 THR A CA 1
ATOM 607 C C . THR A 1 87 ? -27.596 -7.822 47.760 1.00 84.50 87 THR A C 1
ATOM 609 O O . THR A 1 87 ? -26.776 -8.174 46.915 1.00 84.50 87 THR A O 1
ATOM 612 N N . ALA A 1 88 ? -28.907 -8.046 47.637 1.00 85.06 88 ALA A N 1
ATOM 613 C CA . ALA A 1 88 ? -29.510 -8.683 46.470 1.00 85.06 88 ALA A CA 1
ATOM 614 C C . ALA A 1 88 ? -29.251 -7.872 45.188 1.00 85.06 88 ALA A C 1
ATOM 616 O O . ALA A 1 88 ? -28.849 -8.445 44.178 1.00 85.06 88 ALA A O 1
ATOM 617 N N . ASP A 1 89 ? -29.408 -6.544 45.244 1.00 86.31 89 ASP A N 1
ATOM 618 C CA . ASP A 1 89 ? -29.121 -5.632 44.124 1.00 86.31 89 ASP A CA 1
ATOM 619 C C . ASP A 1 89 ? -27.648 -5.742 43.678 1.00 86.31 89 ASP A C 1
ATOM 621 O O . ASP A 1 89 ? -27.355 -6.032 42.520 1.00 86.31 89 ASP A O 1
ATOM 625 N N . ASN A 1 90 ? -26.705 -5.651 44.625 1.00 84.25 90 ASN A N 1
ATOM 626 C CA . ASN A 1 90 ? -25.268 -5.764 44.345 1.00 84.25 90 ASN A CA 1
ATOM 627 C C . ASN A 1 90 ? -24.868 -7.140 43.782 1.00 84.25 90 ASN A C 1
ATOM 629 O O . ASN A 1 90 ? -23.974 -7.235 42.941 1.00 84.25 90 ASN A O 1
ATOM 633 N N . GLN A 1 91 ? -25.501 -8.220 44.247 1.00 91.88 91 GLN A N 1
ATOM 634 C CA . GLN A 1 91 ? -25.243 -9.565 43.728 1.00 91.88 91 GLN A CA 1
ATOM 635 C C . GLN A 1 91 ? -25.777 -9.733 42.302 1.00 91.88 91 GLN A C 1
ATOM 637 O O . GLN A 1 91 ? -25.107 -10.347 41.473 1.00 91.88 91 GLN A O 1
ATOM 642 N N . VAL A 1 92 ? -26.944 -9.157 41.994 1.00 92.44 92 VAL A N 1
ATOM 643 C CA . VAL A 1 92 ? -27.481 -9.119 40.626 1.00 92.44 92 VAL A CA 1
ATOM 644 C C . VAL A 1 92 ? -26.556 -8.323 39.703 1.00 92.44 92 VAL A C 1
ATOM 646 O O . VAL A 1 92 ? -26.293 -8.764 38.585 1.00 92.44 92 VAL A O 1
ATOM 649 N N . ASP A 1 93 ? -26.005 -7.202 40.170 1.00 87.44 93 ASP A N 1
ATOM 650 C CA . ASP A 1 93 ? -25.026 -6.404 39.422 1.00 87.44 93 ASP A CA 1
ATOM 651 C C . ASP A 1 93 ? -23.746 -7.186 39.115 1.00 87.44 93 ASP A C 1
ATOM 653 O O . ASP A 1 93 ? -23.274 -7.180 37.975 1.00 87.44 93 ASP A O 1
ATOM 657 N N . ALA A 1 94 ? -23.210 -7.901 40.106 1.00 88.75 94 ALA A N 1
ATOM 658 C CA . ALA A 1 94 ? -22.026 -8.735 39.930 1.00 88.75 94 ALA A CA 1
ATOM 659 C C . ALA A 1 94 ? -22.268 -9.879 38.929 1.00 88.75 94 ALA A C 1
ATOM 661 O O . ALA A 1 94 ? -21.445 -10.103 38.040 1.00 88.75 94 ALA A O 1
ATOM 662 N N . GLU A 1 95 ? -23.410 -10.566 39.024 1.00 91.88 95 GLU A N 1
ATOM 663 C CA . GLU A 1 95 ? -23.766 -11.649 38.098 1.00 91.88 95 GLU A CA 1
ATOM 664 C C . GLU A 1 95 ? -24.012 -11.113 36.675 1.00 91.88 95 GLU A C 1
ATOM 666 O O . GLU A 1 95 ? -23.642 -11.758 35.692 1.00 91.88 95 GLU A O 1
ATOM 671 N N . TRP A 1 96 ? -24.564 -9.898 36.540 1.00 93.75 96 TRP A N 1
ATOM 672 C CA . TRP A 1 96 ? -24.726 -9.229 35.246 1.00 93.75 96 TRP A CA 1
ATOM 673 C C . TRP A 1 96 ? -23.379 -8.905 34.599 1.00 93.75 96 TRP A C 1
ATOM 675 O O . TRP A 1 96 ? -23.180 -9.178 33.416 1.00 93.75 96 TRP A O 1
ATOM 685 N N . ALA A 1 97 ? -22.438 -8.359 35.373 1.00 87.00 97 ALA A N 1
ATOM 686 C CA . ALA A 1 97 ? -21.086 -8.078 34.900 1.00 87.00 97 ALA A CA 1
ATOM 687 C C . ALA A 1 97 ? -20.337 -9.361 34.494 1.00 87.00 97 ALA A C 1
ATOM 689 O O . ALA A 1 97 ? -19.618 -9.369 33.495 1.00 87.00 97 ALA A O 1
ATOM 690 N N . ALA A 1 98 ? -20.533 -10.460 35.229 1.00 90.50 98 ALA A N 1
ATOM 691 C CA . ALA A 1 98 ? -19.960 -11.756 34.879 1.00 90.50 98 ALA A CA 1
ATOM 692 C C . ALA A 1 98 ? -20.532 -12.303 33.559 1.00 90.50 98 ALA A C 1
ATOM 694 O O . ALA A 1 98 ? -19.770 -12.766 32.711 1.00 90.50 98 ALA A O 1
ATOM 695 N N . LEU A 1 99 ? -21.853 -12.201 33.354 1.00 93.25 99 LEU A N 1
ATOM 696 C CA . LEU A 1 99 ? -22.510 -12.586 32.101 1.00 93.25 99 LEU A CA 1
ATOM 697 C C . LEU A 1 99 ? -21.949 -11.804 30.905 1.00 93.25 99 LEU A C 1
ATOM 699 O O . LEU A 1 99 ? -21.601 -12.398 29.886 1.00 93.25 99 LEU A O 1
ATOM 703 N N . THR A 1 100 ? -21.861 -10.477 31.002 1.00 89.69 100 THR A N 1
ATOM 704 C CA . THR A 1 100 ? -21.393 -9.655 29.876 1.00 89.69 100 THR A CA 1
ATOM 705 C C . THR A 1 100 ? -19.919 -9.890 29.559 1.00 89.69 100 THR A C 1
ATOM 707 O O . THR A 1 100 ? -19.553 -9.923 28.381 1.00 89.69 100 THR A O 1
ATOM 710 N N . ALA A 1 101 ? -19.079 -10.107 30.575 1.00 86.50 101 ALA A N 1
ATOM 711 C CA . ALA A 1 101 ? -17.677 -10.471 30.389 1.00 86.50 101 ALA A CA 1
ATOM 712 C C . ALA A 1 101 ? -17.523 -11.821 29.665 1.00 86.50 101 ALA A C 1
ATOM 714 O O . ALA A 1 101 ? -16.751 -11.917 28.710 1.00 86.50 101 ALA A O 1
ATOM 715 N N . ASP A 1 102 ? -18.293 -12.836 30.064 1.00 91.12 102 ASP A N 1
ATOM 716 C CA . ASP A 1 102 ? -18.278 -14.162 29.436 1.00 91.12 102 ASP A CA 1
ATOM 717 C C . ASP A 1 102 ? -18.747 -14.110 27.972 1.00 91.12 102 ASP A C 1
ATOM 719 O O . ASP A 1 102 ? -18.052 -14.582 27.073 1.00 91.12 102 ASP A O 1
ATOM 723 N N . VAL A 1 103 ? -19.863 -13.428 27.690 1.00 91.38 103 VAL A N 1
ATOM 724 C CA . VAL A 1 103 ? -20.353 -13.238 26.311 1.00 91.38 103 VAL A CA 1
ATOM 725 C C . VAL A 1 103 ? -19.326 -12.499 25.448 1.00 91.38 103 VAL A C 1
ATOM 727 O O . VAL A 1 103 ? -19.112 -12.855 24.288 1.00 91.38 103 VAL A O 1
ATOM 730 N N . THR A 1 104 ? -18.645 -11.495 26.003 1.00 86.25 104 THR A N 1
ATOM 731 C CA . THR A 1 104 ? -17.578 -10.772 25.292 1.00 86.25 104 THR A CA 1
ATOM 732 C C . THR A 1 104 ? -16.417 -11.704 24.933 1.00 86.25 104 THR A C 1
ATOM 734 O O . THR A 1 104 ? -15.906 -11.652 23.816 1.00 86.25 104 THR A O 1
ATOM 737 N N . ALA A 1 105 ? -16.029 -12.607 25.835 1.00 89.44 105 ALA A N 1
ATOM 738 C CA . ALA A 1 105 ? -15.004 -13.605 25.548 1.00 89.44 105 ALA A CA 1
ATOM 739 C C . ALA A 1 105 ? -15.466 -14.621 24.486 1.00 89.44 105 ALA A C 1
ATOM 741 O O . ALA A 1 105 ? -14.718 -14.931 23.561 1.00 89.44 105 ALA A O 1
ATOM 742 N N . GLN A 1 106 ? -16.711 -15.102 24.560 1.00 89.50 106 GLN A N 1
ATOM 743 C CA . GLN A 1 106 ? -17.260 -16.071 23.600 1.00 89.50 106 GLN A CA 1
ATOM 744 C C . GLN A 1 106 ? -17.430 -15.500 22.185 1.00 89.50 106 GLN A C 1
ATOM 746 O O . GLN A 1 106 ? -17.329 -16.232 21.198 1.00 89.50 106 GLN A O 1
ATOM 751 N N . THR A 1 107 ? -17.692 -14.197 22.078 1.00 89.19 107 THR A N 1
ATOM 752 C CA . THR A 1 107 ? -17.832 -13.491 20.796 1.00 89.19 107 THR A CA 1
ATOM 753 C C . THR A 1 107 ? -16.485 -13.138 20.160 1.00 89.19 107 THR A C 1
ATOM 755 O O . THR A 1 107 ? -16.424 -12.836 18.964 1.00 89.19 107 THR A O 1
ATOM 758 N N . GLN A 1 108 ? -15.382 -13.238 20.909 1.00 84.81 108 GLN A N 1
ATOM 759 C CA . GLN A 1 108 ? -14.046 -12.962 20.398 1.00 84.81 108 GLN A CA 1
ATOM 760 C C . GLN A 1 108 ? -13.690 -13.916 19.245 1.00 84.81 108 GLN A C 1
ATOM 762 O O . GLN A 1 108 ? -13.676 -15.138 19.384 1.00 84.81 108 GLN A O 1
ATOM 767 N N . GLY A 1 109 ? -13.402 -13.344 18.072 1.00 80.88 109 GLY A N 1
ATOM 768 C CA . GLY A 1 109 ? -13.055 -14.107 16.868 1.00 80.88 109 GLY A CA 1
ATOM 769 C C . GLY A 1 109 ? -14.236 -14.807 16.183 1.00 80.88 109 GLY A C 1
ATOM 770 O O . GLY A 1 109 ? -14.014 -15.580 15.251 1.00 80.88 109 GLY A O 1
ATOM 771 N N . LYS A 1 110 ? -15.480 -14.554 16.610 1.00 84.12 110 LYS A N 1
ATOM 772 C CA . LYS A 1 110 ? -16.685 -15.062 15.942 1.00 84.12 110 LYS A CA 1
ATOM 773 C C . LYS A 1 110 ? -17.251 -14.042 14.948 1.00 84.12 110 LYS A C 1
ATOM 775 O O . LYS A 1 110 ? -17.149 -12.839 15.210 1.00 84.12 110 LYS A O 1
ATOM 780 N N . PRO A 1 111 ? -17.888 -14.505 13.855 1.00 83.00 111 PRO A N 1
ATOM 781 C CA . PRO A 1 111 ? -18.678 -13.654 12.973 1.00 83.00 111 PRO A CA 1
ATOM 782 C C . PRO A 1 111 ? -19.706 -12.831 13.755 1.00 83.00 111 PRO A C 1
ATOM 784 O O . PRO A 1 111 ? -20.345 -13.329 14.685 1.00 83.00 111 PRO A O 1
ATOM 787 N N . GLY A 1 112 ? -19.832 -11.554 13.402 1.00 78.50 112 GLY A N 1
ATOM 788 C CA . GLY A 1 112 ? -20.648 -10.598 14.147 1.00 78.50 112 GLY A CA 1
ATOM 789 C C . GLY A 1 112 ? -22.151 -10.910 14.172 1.00 78.50 112 GLY A C 1
ATOM 790 O O . GLY A 1 112 ? -22.834 -10.603 15.147 1.00 78.50 112 GLY A O 1
ATOM 791 N N . ASP A 1 113 ? -22.665 -11.591 13.149 1.00 82.69 113 ASP A N 1
ATOM 792 C CA . ASP A 1 113 ? -24.048 -12.077 13.062 1.00 82.69 113 ASP A CA 1
ATOM 793 C C . ASP A 1 113 ? -24.391 -13.123 14.140 1.00 82.69 113 ASP A C 1
ATOM 795 O O . ASP A 1 113 ? -25.558 -13.300 14.484 1.00 82.69 113 ASP A O 1
ATOM 799 N N . GLN A 1 114 ? -23.384 -13.767 14.739 1.00 88.81 114 GLN A N 1
ATOM 800 C CA . GLN A 1 114 ? -23.573 -14.757 15.805 1.00 88.81 114 GLN A CA 1
ATOM 801 C C . GLN A 1 114 ? -23.681 -14.131 17.203 1.00 88.81 114 GLN A C 1
ATOM 803 O O . GLN A 1 114 ? -24.118 -14.796 18.142 1.00 88.81 114 GLN A O 1
ATOM 808 N N . TRP A 1 115 ? -23.296 -12.862 17.371 1.00 88.31 115 TRP A N 1
ATOM 809 C CA . TRP A 1 115 ? -23.131 -12.251 18.695 1.00 88.31 115 TRP A CA 1
ATOM 810 C C . TRP A 1 115 ? -24.453 -12.120 19.456 1.00 88.31 115 TRP A C 1
ATOM 812 O O . TRP A 1 115 ? -24.495 -12.362 20.663 1.00 88.31 115 TRP A O 1
ATOM 822 N N . GLN A 1 116 ? -25.547 -11.808 18.752 1.00 90.31 116 GLN A N 1
ATOM 823 C CA . GLN A 1 116 ? -26.881 -11.722 19.351 1.00 90.31 116 GLN A CA 1
ATOM 824 C C . GLN A 1 116 ? -27.311 -13.069 19.952 1.00 90.31 116 GLN A C 1
ATOM 826 O O . GLN A 1 116 ? -27.698 -13.127 21.118 1.00 90.31 116 GLN A O 1
ATOM 831 N N . GLY A 1 117 ? -27.197 -14.150 19.175 1.00 89.62 117 GLY A N 1
ATOM 832 C CA . GLY A 1 117 ? -27.595 -15.486 19.622 1.00 89.62 117 GLY A CA 1
ATOM 833 C C . GLY A 1 117 ? -26.748 -15.995 20.791 1.00 89.62 117 GLY A C 1
ATOM 834 O O . GLY A 1 117 ? -27.272 -16.662 21.682 1.00 89.62 117 GLY A O 1
ATOM 835 N N . ILE A 1 118 ? -25.459 -15.635 20.833 1.00 92.62 118 ILE A N 1
ATOM 836 C CA . ILE A 1 118 ? -24.569 -15.954 21.961 1.00 92.62 118 ILE A CA 1
ATOM 837 C C . ILE A 1 118 ? -25.047 -15.250 23.239 1.00 92.62 118 ILE A C 1
ATOM 839 O O . ILE A 1 118 ? -25.183 -15.903 24.273 1.00 92.62 118 ILE A O 1
ATOM 843 N N . PHE A 1 119 ? -25.359 -13.949 23.173 1.00 94.44 119 PHE A N 1
ATOM 844 C CA . PHE A 1 119 ? -25.873 -13.212 24.332 1.00 94.44 119 PHE A CA 1
ATOM 845 C C . PHE A 1 119 ? -27.222 -13.757 24.820 1.00 94.44 119 PHE A C 1
ATOM 847 O O . PHE A 1 119 ? -27.392 -13.987 26.016 1.00 94.44 119 PHE A O 1
ATOM 854 N N . GLU A 1 120 ? -28.178 -13.985 23.914 1.00 93.88 120 GLU A N 1
ATOM 855 C CA . GLU A 1 120 ? -29.510 -14.495 24.267 1.00 93.88 120 GLU A CA 1
ATOM 856 C C . GLU A 1 120 ? -29.427 -15.853 24.966 1.00 93.88 120 GLU A C 1
ATOM 858 O O . GLU A 1 120 ? -30.072 -16.056 25.997 1.00 93.88 120 GLU A O 1
ATOM 863 N N . LYS A 1 121 ? -28.587 -16.756 24.448 1.00 94.81 121 LYS A N 1
ATOM 864 C CA . LYS A 1 121 ? -28.348 -18.064 25.055 1.00 94.81 121 LYS A CA 1
ATOM 865 C C . LYS A 1 121 ? -27.715 -17.939 26.444 1.00 94.81 121 LYS A C 1
ATOM 867 O O . LYS A 1 121 ? -28.236 -18.515 27.396 1.00 94.81 121 LYS A O 1
ATOM 872 N N . ALA A 1 122 ? -26.646 -17.155 26.582 1.00 94.12 122 ALA A N 1
ATOM 873 C CA . ALA A 1 122 ? -25.968 -16.970 27.865 1.00 94.12 122 ALA A CA 1
ATOM 874 C C . ALA A 1 122 ? -26.887 -16.316 28.916 1.00 94.12 122 ALA A C 1
ATOM 876 O O . ALA A 1 122 ? -26.890 -16.705 30.085 1.00 94.12 122 ALA A O 1
ATOM 877 N N . TYR A 1 123 ? -27.733 -15.365 28.503 1.00 95.00 123 TYR A N 1
ATOM 878 C CA . TYR A 1 123 ? -28.737 -14.774 29.384 1.00 95.00 123 TYR A CA 1
ATOM 879 C C . TYR A 1 123 ? -29.771 -15.808 29.847 1.00 95.00 123 TYR A C 1
ATOM 881 O O . TYR A 1 123 ? -30.082 -15.856 31.036 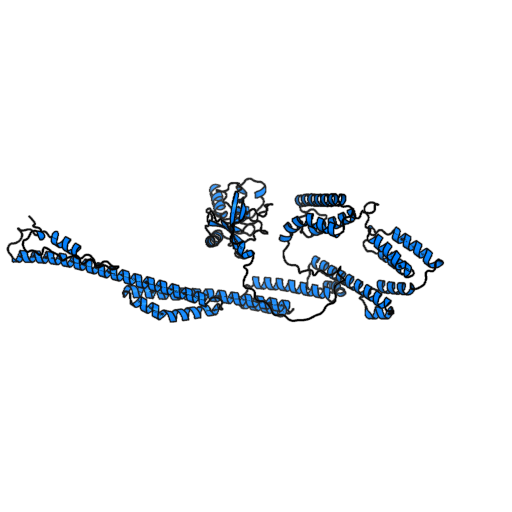1.00 95.00 123 TYR A O 1
ATOM 889 N N . GLN A 1 124 ? -30.277 -16.662 28.950 1.00 94.06 124 GLN A N 1
ATOM 890 C CA . GLN A 1 124 ? -31.209 -17.736 29.317 1.00 94.06 124 GLN A CA 1
ATOM 891 C C . GLN A 1 124 ? -30.594 -18.723 30.318 1.00 94.06 124 GLN A C 1
ATOM 893 O O . GLN A 1 124 ? -31.267 -19.126 31.264 1.00 94.06 124 GLN A O 1
ATOM 898 N N . GLU A 1 125 ? -29.313 -19.062 30.156 1.00 94.19 125 GLU A N 1
ATOM 899 C CA . GLU A 1 125 ? -28.581 -19.935 31.083 1.00 94.19 125 GLU A CA 1
ATOM 900 C C . GLU A 1 125 ? -28.398 -19.294 32.472 1.00 94.19 125 GLU A C 1
ATOM 902 O O . GLU A 1 125 ? -28.450 -19.988 33.488 1.00 94.19 125 GLU A O 1
ATOM 907 N N . LYS A 1 126 ? -28.243 -17.964 32.543 1.00 93.06 126 LYS A N 1
ATOM 908 C CA . LYS A 1 126 ? -28.084 -17.205 33.799 1.00 93.06 126 LYS A CA 1
ATOM 909 C C . LYS A 1 126 ? -29.396 -16.719 34.424 1.00 93.06 126 LYS A C 1
ATOM 911 O O . LYS A 1 126 ? -29.413 -16.368 35.605 1.00 93.06 126 LYS A O 1
ATOM 916 N N . ALA A 1 127 ? -30.505 -16.728 33.686 1.00 92.50 127 ALA A N 1
ATOM 917 C CA . ALA A 1 127 ? -31.815 -16.278 34.161 1.00 92.50 127 ALA A CA 1
ATOM 918 C C . ALA A 1 127 ? -32.270 -16.937 35.485 1.00 92.50 127 ALA A C 1
ATOM 920 O O . ALA A 1 127 ? -32.776 -16.215 36.352 1.00 92.50 127 ALA A O 1
ATOM 921 N N . PRO A 1 128 ? -32.065 -18.252 35.718 1.00 94.56 128 PRO A N 1
ATOM 922 C CA . PRO A 1 128 ? -32.395 -18.876 36.999 1.00 94.56 128 PRO A CA 1
ATOM 923 C C . PRO A 1 128 ? -31.615 -18.284 38.182 1.00 94.56 128 PRO A C 1
ATOM 925 O O . PRO A 1 128 ? -32.205 -18.062 39.239 1.00 94.56 128 PRO A O 1
ATOM 928 N N . ASN A 1 129 ? -30.328 -17.964 37.999 1.00 93.06 129 ASN A N 1
ATOM 929 C CA . ASN A 1 129 ? -29.490 -17.368 39.045 1.00 93.06 129 ASN A CA 1
ATOM 930 C C . ASN A 1 129 ? -29.984 -15.968 39.415 1.00 93.06 129 ASN A C 1
ATOM 932 O O . ASN A 1 129 ? -30.144 -15.666 40.596 1.00 93.06 129 ASN A O 1
ATOM 936 N N . PHE A 1 130 ? -30.300 -15.133 38.419 1.00 93.12 130 PHE A N 1
ATOM 937 C CA . PHE A 1 130 ? -30.880 -13.811 38.670 1.00 93.12 130 PHE A CA 1
ATOM 938 C C . PHE A 1 130 ? -32.194 -13.911 39.449 1.00 93.12 130 PHE A C 1
ATOM 940 O O . PHE A 1 130 ? -32.383 -13.199 40.431 1.00 93.12 130 PHE A O 1
ATOM 947 N N . ASN A 1 131 ? -33.085 -14.826 39.058 1.00 92.44 131 ASN A N 1
ATOM 948 C CA . ASN A 1 131 ? -34.357 -15.026 39.753 1.00 92.44 131 ASN A CA 1
ATOM 949 C C . ASN A 1 131 ? -34.162 -15.488 41.205 1.00 92.44 131 ASN A C 1
ATOM 951 O O . ASN A 1 131 ? -34.889 -15.025 42.085 1.00 92.44 131 ASN A O 1
ATOM 955 N N . ALA A 1 132 ? -33.178 -16.355 41.462 1.00 92.75 132 ALA A N 1
ATOM 956 C CA . ALA A 1 132 ? -32.841 -16.807 42.809 1.00 92.75 132 ALA A CA 1
ATOM 957 C C . ALA A 1 132 ? -32.316 -15.663 43.691 1.00 92.75 132 ALA A C 1
ATOM 959 O O . ALA A 1 132 ? -32.758 -15.528 44.829 1.00 92.75 132 ALA A O 1
ATOM 960 N N . LEU A 1 133 ? -31.436 -14.805 43.160 1.00 91.81 133 LEU A N 1
ATOM 961 C CA . LEU A 1 133 ? -30.927 -13.628 43.874 1.00 91.81 133 LEU A CA 1
ATOM 962 C C . LEU A 1 133 ? -32.046 -12.625 44.177 1.00 91.81 133 LEU A C 1
ATOM 964 O O . LEU A 1 133 ? -32.195 -12.185 45.316 1.00 91.81 133 LEU A O 1
ATOM 968 N N . ILE A 1 134 ? -32.888 -12.326 43.183 1.00 92.62 134 ILE A N 1
ATOM 969 C CA . ILE A 1 134 ? -34.026 -11.409 43.326 1.00 92.62 134 ILE A CA 1
ATOM 970 C C . ILE A 1 134 ? -34.991 -11.898 44.412 1.00 92.62 134 ILE A C 1
ATOM 972 O O . ILE A 1 134 ? -35.460 -11.093 45.210 1.00 92.62 134 ILE A O 1
ATOM 976 N N . ALA A 1 135 ? -35.258 -13.205 44.492 1.00 92.38 135 ALA A N 1
ATOM 977 C CA . ALA A 1 135 ? -36.183 -13.776 45.473 1.00 92.38 135 ALA A CA 1
ATOM 978 C C . ALA A 1 135 ? -35.768 -13.554 46.944 1.00 92.38 135 ALA A C 1
ATOM 980 O O . ALA A 1 135 ? -36.601 -13.722 47.832 1.00 92.38 135 ALA A O 1
ATOM 981 N N . THR A 1 136 ? -34.513 -13.168 47.212 1.00 90.31 136 THR A N 1
ATOM 982 C CA . THR A 1 136 ? -34.023 -12.857 48.568 1.00 90.31 136 THR A CA 1
ATOM 983 C C . THR A 1 136 ? -34.384 -11.448 49.055 1.00 90.31 136 THR A C 1
ATOM 985 O O . THR A 1 136 ? -34.267 -11.173 50.249 1.00 90.31 136 THR A O 1
ATOM 988 N N . ALA A 1 137 ? -34.829 -10.567 48.154 1.00 89.56 137 ALA A N 1
ATOM 989 C CA . ALA A 1 137 ? -35.179 -9.181 48.455 1.00 89.56 137 ALA A CA 1
ATOM 990 C C . ALA A 1 137 ? -36.658 -9.017 48.855 1.00 89.56 137 ALA A C 1
ATOM 992 O O . ALA A 1 137 ? -37.489 -9.894 48.598 1.00 89.56 137 ALA A O 1
ATOM 993 N N . SER A 1 138 ? -37.002 -7.866 49.435 1.00 90.19 138 SER A N 1
ATOM 994 C CA . SER A 1 138 ? -38.385 -7.451 49.708 1.00 90.19 138 SER A CA 1
ATOM 995 C C . SER A 1 138 ? -39.226 -7.365 48.421 1.00 90.19 138 SER A C 1
ATOM 997 O O . SER A 1 138 ? -38.668 -7.161 47.341 1.00 90.19 138 SER A O 1
ATOM 999 N N . PRO A 1 139 ? -40.566 -7.484 48.482 1.00 92.62 139 PRO A N 1
ATOM 1000 C CA . PRO A 1 139 ? -41.432 -7.379 47.301 1.00 92.62 139 PRO A CA 1
ATOM 1001 C C . PRO A 1 139 ? -41.234 -6.082 46.497 1.00 92.62 139 PRO A C 1
ATOM 1003 O O . PRO A 1 139 ? -41.195 -6.111 45.264 1.00 92.62 139 PRO A O 1
ATOM 1006 N N . GLU A 1 140 ? -41.054 -4.950 47.181 1.00 88.19 140 GLU A N 1
ATOM 1007 C CA . GLU A 1 140 ? -40.784 -3.653 46.560 1.00 88.19 140 GLU A CA 1
ATOM 1008 C C . GLU A 1 140 ? -39.431 -3.655 45.836 1.00 88.19 140 GLU A C 1
ATOM 1010 O O . GLU A 1 140 ? -39.331 -3.227 44.679 1.00 88.19 140 GLU A O 1
ATOM 1015 N N . ALA A 1 141 ? -38.386 -4.189 46.479 1.00 88.12 141 ALA A N 1
ATOM 1016 C CA . ALA A 1 141 ? -37.071 -4.326 45.867 1.00 88.12 141 ALA A CA 1
ATOM 1017 C C . ALA A 1 141 ? -37.085 -5.317 44.694 1.00 88.12 141 ALA A C 1
ATOM 1019 O O . ALA A 1 141 ? -36.472 -5.039 43.665 1.00 88.12 141 ALA A O 1
ATOM 1020 N N . GLN A 1 142 ? -37.835 -6.417 44.783 1.00 92.75 142 GLN A N 1
ATOM 1021 C CA . GLN A 1 142 ? -38.012 -7.371 43.688 1.00 92.75 142 GLN A CA 1
ATOM 1022 C C . GLN A 1 142 ? -38.599 -6.705 42.445 1.00 92.75 142 GLN A C 1
ATOM 1024 O O . GLN A 1 142 ? -38.075 -6.893 41.346 1.00 92.75 142 GLN A O 1
ATOM 1029 N N . ALA A 1 143 ? -39.664 -5.913 42.603 1.00 89.25 143 ALA A N 1
ATOM 1030 C CA . ALA A 1 143 ? -40.282 -5.192 41.494 1.00 89.25 143 ALA A CA 1
ATOM 1031 C C . ALA A 1 143 ? -39.293 -4.211 40.842 1.00 89.25 143 ALA A C 1
ATOM 1033 O O . ALA A 1 143 ? -39.151 -4.195 39.616 1.00 89.25 143 ALA A O 1
ATOM 1034 N N . ARG A 1 144 ? -38.550 -3.455 41.663 1.00 92.31 144 ARG A N 1
ATOM 1035 C CA . ARG A 1 144 ? -37.508 -2.526 41.202 1.00 92.31 144 ARG A CA 1
ATOM 1036 C C . ARG A 1 144 ? -36.402 -3.248 40.427 1.00 92.31 144 ARG A C 1
ATOM 1038 O O . ARG A 1 144 ? -36.105 -2.864 39.297 1.00 92.31 144 ARG A O 1
ATOM 1045 N N . ILE A 1 145 ? -35.823 -4.308 40.997 1.00 91.38 145 ILE A N 1
ATOM 1046 C CA . ILE A 1 145 ? -34.711 -5.056 40.387 1.00 91.38 145 ILE A CA 1
ATOM 1047 C C . ILE A 1 145 ? -35.164 -5.736 39.089 1.00 91.38 145 ILE A C 1
ATOM 1049 O O . ILE A 1 145 ? -34.463 -5.651 38.081 1.00 91.38 145 ILE A O 1
ATOM 1053 N N . ARG A 1 146 ? -36.363 -6.336 39.049 1.00 91.19 146 ARG A N 1
ATOM 1054 C CA . ARG A 1 146 ? -36.921 -6.918 37.812 1.00 91.19 146 ARG A CA 1
ATOM 1055 C C . ARG A 1 146 ? -37.103 -5.873 36.711 1.00 91.19 146 ARG A C 1
ATOM 1057 O O . ARG A 1 146 ? -36.761 -6.146 35.561 1.00 91.19 146 ARG A O 1
ATOM 1064 N N . GLY A 1 147 ? -37.589 -4.678 37.055 1.00 87.38 147 GLY A N 1
ATOM 1065 C CA . GLY A 1 147 ? -37.694 -3.561 36.112 1.00 87.38 147 GLY A CA 1
ATOM 1066 C C . GLY A 1 147 ? -36.332 -3.147 35.543 1.00 87.38 147 GLY A C 1
ATOM 1067 O O . GLY A 1 147 ? -36.185 -2.997 34.330 1.00 87.38 147 GLY A O 1
ATOM 1068 N N . MET A 1 148 ? -35.310 -3.039 36.398 1.00 89.06 148 MET A N 1
ATOM 1069 C CA . MET A 1 148 ? -33.941 -2.735 35.961 1.00 89.06 148 MET A CA 1
ATOM 1070 C C . MET A 1 148 ? -33.361 -3.835 35.064 1.00 89.06 148 MET A C 1
ATOM 1072 O O . MET A 1 148 ? -32.752 -3.527 34.041 1.00 89.06 148 MET A O 1
ATOM 1076 N N . MET A 1 149 ? -33.589 -5.107 35.396 1.00 91.75 149 MET A N 1
ATOM 1077 C CA . MET A 1 149 ? -33.120 -6.252 34.610 1.00 91.75 149 MET A CA 1
ATOM 1078 C C . MET A 1 149 ? -33.708 -6.283 33.196 1.00 91.75 149 MET A C 1
ATOM 1080 O O . MET A 1 149 ? -32.972 -6.530 32.243 1.00 91.75 149 MET A O 1
ATOM 1084 N N . GLY A 1 150 ? -35.001 -5.978 33.036 1.00 87.19 150 GLY A N 1
ATOM 1085 C CA . GLY A 1 150 ? -35.628 -5.881 31.712 1.00 87.19 150 GLY A CA 1
ATOM 1086 C C . GLY A 1 150 ? -34.973 -4.808 30.835 1.00 87.19 150 GLY A C 1
ATOM 1087 O O . GLY A 1 150 ? -34.618 -5.067 29.684 1.00 87.19 150 GLY A O 1
ATOM 1088 N N . THR A 1 151 ? -34.728 -3.624 31.405 1.00 88.44 151 THR A N 1
ATOM 1089 C CA . THR A 1 151 ? -34.034 -2.525 30.715 1.00 88.44 151 THR A CA 1
ATOM 1090 C C . THR A 1 151 ? -32.589 -2.887 30.368 1.00 88.44 151 THR A C 1
ATOM 1092 O O . THR A 1 151 ? -32.134 -2.610 29.255 1.00 88.44 151 THR A O 1
ATOM 1095 N N . ARG A 1 152 ? -31.862 -3.535 31.290 1.00 91.19 152 ARG A N 1
ATOM 1096 C CA . ARG A 1 152 ? -30.482 -3.993 31.063 1.00 91.19 152 ARG A CA 1
ATOM 1097 C C . ARG A 1 152 ? -30.404 -5.012 29.935 1.00 91.19 152 ARG A C 1
ATOM 1099 O O . ARG A 1 152 ? -29.599 -4.834 29.028 1.00 91.19 152 ARG A O 1
ATOM 1106 N N . TYR A 1 153 ? -31.283 -6.012 29.935 1.00 90.81 153 TYR A N 1
ATOM 1107 C CA . TYR A 1 153 ? -31.369 -6.996 28.860 1.00 90.81 153 TYR A CA 1
ATOM 1108 C C . TYR A 1 153 ? -31.611 -6.344 27.499 1.00 90.81 153 TYR A C 1
ATOM 1110 O O . TYR A 1 153 ? -30.831 -6.572 26.577 1.00 90.81 153 TYR A O 1
ATOM 1118 N N . ALA A 1 154 ? -32.624 -5.482 27.382 1.00 88.12 154 ALA A N 1
ATOM 1119 C CA . ALA A 1 154 ? -32.932 -4.817 26.117 1.00 88.12 154 ALA A CA 1
ATOM 1120 C C . ALA A 1 154 ? -31.765 -3.946 25.618 1.00 88.12 154 ALA A C 1
ATOM 1122 O O . ALA A 1 154 ? -31.426 -3.974 24.433 1.00 88.12 154 ALA A O 1
ATOM 1123 N N . THR A 1 155 ? -31.118 -3.209 26.526 1.00 86.25 155 THR A N 1
ATOM 1124 C CA . THR A 1 155 ? -29.983 -2.334 26.195 1.00 86.25 155 THR A CA 1
ATOM 1125 C C . THR A 1 155 ? -28.774 -3.143 25.730 1.00 86.25 155 THR A C 1
ATOM 1127 O O . THR A 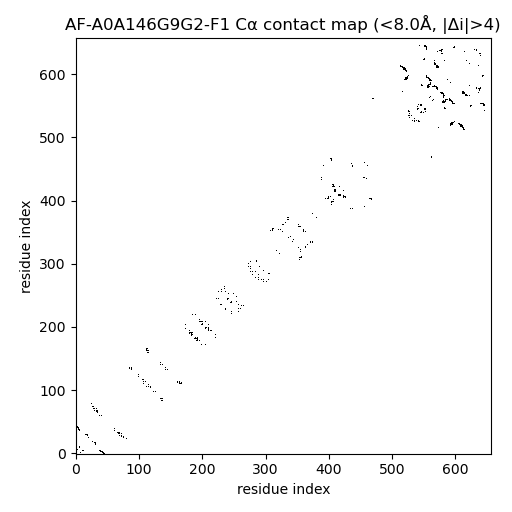1 155 ? -28.209 -2.857 24.674 1.00 86.25 155 THR A O 1
ATOM 1130 N N . THR A 1 156 ? -28.390 -4.180 26.479 1.00 87.25 156 THR A N 1
ATOM 1131 C CA . THR A 1 156 ? -27.228 -5.017 26.153 1.00 87.25 156 THR A CA 1
ATOM 1132 C C . THR A 1 156 ? -27.460 -5.852 24.892 1.00 87.25 156 THR A C 1
ATOM 1134 O O . THR A 1 156 ? -26.570 -5.930 24.047 1.00 87.25 156 THR A O 1
ATOM 1137 N N . LEU A 1 157 ? -28.665 -6.395 24.691 1.00 88.31 157 LEU A N 1
ATOM 1138 C CA . LEU A 1 157 ? -29.037 -7.076 23.446 1.00 88.31 157 LEU A CA 1
ATOM 1139 C C . LEU A 1 157 ? -28.914 -6.136 22.238 1.00 88.31 157 LEU A C 1
ATOM 1141 O O . LEU A 1 157 ? -28.347 -6.509 21.210 1.00 88.31 157 LEU A O 1
ATOM 1145 N N . GLY A 1 158 ? -29.414 -4.903 22.371 1.00 78.50 158 GLY A N 1
ATOM 1146 C CA . GLY A 1 158 ? -29.295 -3.872 21.342 1.00 78.50 158 GLY A CA 1
ATOM 1147 C C . GLY A 1 158 ? -27.839 -3.556 20.996 1.00 78.50 158 GLY A C 1
ATOM 1148 O O . GLY A 1 158 ? -27.498 -3.473 19.816 1.00 78.50 158 GLY A O 1
ATOM 1149 N N . GLN A 1 159 ? -26.968 -3.454 22.004 1.00 82.75 159 GLN A N 1
ATOM 1150 C CA . GLN A 1 159 ? -25.530 -3.251 21.809 1.00 82.75 159 GLN A CA 1
ATOM 1151 C C . GLN A 1 159 ? -24.893 -4.410 21.033 1.00 82.75 159 GLN A C 1
ATOM 1153 O O . GLN A 1 159 ? -24.285 -4.169 19.992 1.00 82.75 159 GLN A O 1
ATOM 1158 N N . PHE A 1 160 ? -25.086 -5.663 21.463 1.00 82.00 160 PHE A N 1
ATOM 1159 C CA . PHE A 1 160 ? -24.521 -6.824 20.761 1.00 82.00 160 PHE A CA 1
ATOM 1160 C C . PHE A 1 160 ? -25.051 -6.967 19.332 1.00 82.00 160 PHE A C 1
ATOM 1162 O O . PHE A 1 160 ? -24.290 -7.333 18.439 1.00 82.00 160 PHE A O 1
ATOM 1169 N N . LYS A 1 161 ? -26.319 -6.622 19.083 1.00 78.69 161 LYS A N 1
ATOM 1170 C CA . LYS A 1 161 ? -26.891 -6.613 17.732 1.00 78.69 161 LYS A CA 1
ATOM 1171 C C . LYS A 1 161 ? -26.223 -5.570 16.835 1.00 78.69 161 LYS A C 1
ATOM 1173 O O . LYS A 1 161 ? -25.834 -5.891 15.715 1.00 78.69 161 LYS A O 1
ATOM 1178 N N . VAL A 1 162 ? -26.080 -4.329 17.305 1.00 76.81 162 VAL A N 1
ATOM 1179 C CA . VAL A 1 162 ? -25.472 -3.244 16.515 1.00 76.81 162 VAL A CA 1
ATOM 1180 C C . VAL A 1 162 ? -23.988 -3.510 16.274 1.00 76.81 162 VAL A C 1
ATOM 1182 O O . VAL A 1 162 ? -23.540 -3.467 15.130 1.00 76.81 162 VAL A O 1
ATOM 1185 N N . THR A 1 163 ? -23.229 -3.830 17.323 1.00 78.62 163 THR A N 1
ATOM 1186 C CA . THR A 1 163 ? -21.790 -4.101 17.209 1.00 78.62 163 THR A CA 1
ATOM 1187 C C . THR A 1 163 ? -21.520 -5.373 16.404 1.00 78.62 163 THR A C 1
ATOM 1189 O O . THR A 1 163 ? -20.612 -5.389 15.574 1.00 78.62 163 THR A O 1
ATOM 1192 N N . GLY A 1 164 ? -22.345 -6.409 16.574 1.00 75.88 164 GLY A N 1
ATOM 1193 C CA . GLY A 1 164 ? -22.293 -7.624 15.767 1.00 75.88 164 GLY A CA 1
ATOM 1194 C C . GLY A 1 164 ? -22.522 -7.343 14.280 1.00 75.88 164 GLY A C 1
ATOM 1195 O O . GLY A 1 164 ? -21.708 -7.728 13.445 1.00 75.88 164 GLY A O 1
ATOM 1196 N N . LEU A 1 165 ? -23.559 -6.581 13.922 1.00 76.25 165 LEU A N 1
ATOM 1197 C CA . LEU A 1 165 ? -23.799 -6.190 12.525 1.00 76.25 165 LEU A CA 1
ATOM 1198 C C . LEU A 1 165 ? -22.642 -5.371 11.935 1.00 76.25 165 LEU A C 1
ATOM 1200 O O . LEU A 1 165 ? -22.221 -5.630 10.809 1.00 76.25 165 LEU A O 1
ATOM 1204 N N . GLN A 1 166 ? -22.091 -4.419 12.695 1.00 79.19 166 GLN A N 1
ATOM 1205 C CA . GLN A 1 166 ? -20.916 -3.649 12.269 1.00 79.19 166 GLN A CA 1
ATOM 1206 C C . GLN A 1 166 ? -19.708 -4.556 12.007 1.00 79.19 166 GLN A C 1
ATOM 1208 O O . GLN A 1 166 ? -19.026 -4.397 10.992 1.00 79.19 166 GLN A O 1
ATOM 1213 N N . LYS A 1 167 ? -19.467 -5.540 12.882 1.00 79.62 167 LYS A N 1
ATOM 1214 C CA . LYS A 1 167 ? -18.390 -6.518 12.708 1.00 79.62 167 LYS A CA 1
ATOM 1215 C C . LYS A 1 167 ? -18.615 -7.401 11.480 1.00 79.62 167 LYS A C 1
ATOM 1217 O O . LYS A 1 167 ? -17.687 -7.578 10.701 1.00 79.62 167 LYS A O 1
ATOM 1222 N N . ALA A 1 168 ? -19.833 -7.898 11.270 1.00 76.56 168 ALA A N 1
ATOM 1223 C CA . ALA A 1 168 ? -20.175 -8.726 10.112 1.00 76.56 168 ALA A CA 1
ATOM 1224 C C . ALA A 1 168 ? -20.003 -7.975 8.779 1.00 76.56 168 ALA A C 1
ATOM 1226 O O . ALA A 1 168 ? -19.492 -8.541 7.810 1.00 76.56 168 ALA A O 1
ATOM 1227 N N . LEU A 1 169 ? -20.375 -6.690 8.736 1.00 81.12 169 LEU A N 1
ATOM 1228 C CA . LEU A 1 169 ? -20.136 -5.825 7.577 1.00 81.12 169 LEU A CA 1
ATOM 1229 C C . LEU A 1 169 ? -18.639 -5.617 7.322 1.00 81.12 169 LEU A C 1
ATOM 1231 O O . LEU A 1 169 ? -18.202 -5.717 6.177 1.00 81.12 169 LEU A O 1
ATOM 1235 N N . SER A 1 170 ? -17.851 -5.373 8.375 1.00 83.06 170 SER A N 1
ATOM 1236 C CA . SER A 1 170 ? -16.391 -5.250 8.262 1.00 83.06 170 SER A CA 1
ATOM 1237 C C . SER A 1 170 ? -15.756 -6.533 7.724 1.00 83.06 170 SER A C 1
ATOM 1239 O O . SER A 1 170 ? -14.989 -6.476 6.770 1.00 83.06 170 SER A O 1
ATOM 1241 N N . ASP A 1 171 ? -16.124 -7.692 8.272 1.00 79.88 171 ASP A N 1
ATOM 1242 C CA . ASP A 1 171 ? -15.579 -8.986 7.845 1.00 79.88 171 ASP A CA 1
ATOM 1243 C C . ASP A 1 171 ? -15.937 -9.295 6.391 1.00 79.88 171 ASP A C 1
ATOM 1245 O O . ASP A 1 171 ? -15.094 -9.730 5.608 1.00 79.88 171 ASP A O 1
ATOM 1249 N N . SER A 1 172 ? -17.182 -9.014 6.004 1.00 84.12 172 SER A N 1
ATOM 1250 C CA . SER A 1 172 ? -17.640 -9.185 4.624 1.00 84.12 172 SER A CA 1
ATOM 1251 C C . SER A 1 172 ? -16.881 -8.274 3.661 1.00 84.12 172 SER A C 1
ATOM 1253 O O . SER A 1 172 ? -16.528 -8.698 2.559 1.00 84.12 172 SER A O 1
ATOM 1255 N N . LYS A 1 173 ? -16.590 -7.036 4.078 1.00 89.56 173 LYS A N 1
ATOM 1256 C CA . LYS A 1 173 ? -15.785 -6.090 3.303 1.00 89.56 173 LYS A CA 1
ATOM 1257 C C . LYS A 1 173 ? -14.356 -6.592 3.110 1.00 89.56 173 LYS A C 1
ATOM 1259 O O . LYS A 1 173 ? -13.878 -6.578 1.979 1.00 89.56 173 LYS A O 1
ATOM 1264 N N . ASP A 1 174 ? -13.705 -7.071 4.167 1.00 86.81 174 ASP A N 1
ATOM 1265 C CA . ASP A 1 174 ? -12.331 -7.581 4.100 1.00 86.81 174 ASP A CA 1
ATOM 1266 C C . ASP A 1 174 ? -12.234 -8.827 3.205 1.00 86.81 174 ASP A C 1
ATOM 1268 O O . ASP A 1 174 ? -11.324 -8.946 2.382 1.00 86.81 174 ASP A O 1
ATOM 1272 N N . ILE A 1 175 ? -13.213 -9.733 3.297 1.00 87.12 175 ILE A N 1
ATOM 1273 C CA . ILE A 1 175 ? -13.309 -10.909 2.421 1.00 87.12 175 ILE A CA 1
ATOM 1274 C C . ILE A 1 175 ? -13.502 -10.488 0.959 1.00 87.12 175 ILE A C 1
ATOM 1276 O O . ILE A 1 175 ? -12.860 -11.057 0.070 1.00 87.12 175 ILE A O 1
ATOM 1280 N N . ASN A 1 176 ? -14.367 -9.502 0.698 1.00 91.69 176 ASN A N 1
ATOM 1281 C CA . ASN A 1 176 ? -14.600 -9.005 -0.656 1.00 91.69 176 ASN A CA 1
ATOM 1282 C C . ASN A 1 176 ? -13.352 -8.312 -1.222 1.00 91.69 176 ASN A C 1
ATOM 1284 O O . ASN A 1 176 ? -12.971 -8.589 -2.355 1.00 91.69 176 ASN A O 1
ATOM 1288 N N . ASP A 1 177 ? -12.655 -7.501 -0.422 1.00 91.00 177 ASP A N 1
ATOM 1289 C CA . ASP A 1 177 ? -11.382 -6.870 -0.798 1.00 91.00 177 ASP A CA 1
ATOM 1290 C C . ASP A 1 177 ? -10.305 -7.918 -1.126 1.00 91.00 177 ASP A C 1
ATOM 1292 O O . ASP A 1 177 ? -9.621 -7.814 -2.145 1.00 91.00 177 ASP A O 1
ATOM 1296 N N . ALA A 1 178 ? -10.206 -8.987 -0.333 1.00 90.75 178 ALA A N 1
ATOM 1297 C CA . ALA A 1 178 ? -9.300 -10.097 -0.619 1.00 90.75 178 ALA A CA 1
ATOM 1298 C C . ALA A 1 178 ? -9.699 -10.899 -1.875 1.00 90.75 178 ALA A C 1
ATOM 1300 O O . ALA A 1 178 ? -8.845 -11.502 -2.527 1.00 90.75 178 ALA A O 1
ATOM 1301 N N . ALA A 1 179 ? -10.988 -10.964 -2.219 1.00 90.69 179 ALA A N 1
ATOM 1302 C CA . ALA A 1 179 ? -11.449 -11.580 -3.464 1.00 90.69 179 ALA A CA 1
ATOM 1303 C C . ALA A 1 179 ? -11.119 -10.708 -4.685 1.00 90.69 179 ALA A C 1
ATOM 1305 O O . ALA A 1 179 ? -10.643 -11.241 -5.686 1.00 90.69 179 ALA A O 1
ATOM 1306 N N . ILE A 1 180 ? -11.304 -9.389 -4.572 1.00 93.25 180 ILE A N 1
ATOM 1307 C CA . ILE A 1 180 ? -10.918 -8.401 -5.587 1.00 93.25 180 ILE A CA 1
ATOM 1308 C C . ILE A 1 180 ? -9.419 -8.519 -5.892 1.00 93.25 180 ILE A C 1
ATOM 1310 O O . ILE A 1 180 ? -9.044 -8.673 -7.051 1.00 93.25 180 ILE A O 1
ATOM 1314 N N . GLU A 1 181 ? -8.557 -8.519 -4.871 1.00 92.94 181 GLU A N 1
ATOM 1315 C CA . GLU A 1 181 ? -7.107 -8.582 -5.102 1.00 92.94 181 GLU A CA 1
ATOM 1316 C C . GLU A 1 181 ? -6.675 -9.919 -5.726 1.00 92.94 181 GLU A C 1
ATOM 1318 O O . GLU A 1 181 ? -5.823 -9.936 -6.612 1.00 92.94 181 GLU A O 1
ATOM 1323 N N . ARG A 1 182 ? -7.292 -11.041 -5.327 1.00 91.94 182 ARG A N 1
ATOM 1324 C CA . ARG A 1 182 ? -7.023 -12.348 -5.950 1.00 91.94 182 ARG A CA 1
ATOM 1325 C C . ARG A 1 182 ? -7.431 -12.389 -7.422 1.00 91.94 182 ARG A C 1
ATOM 1327 O O . ARG A 1 182 ? -6.678 -12.923 -8.229 1.00 91.94 182 ARG A O 1
ATOM 1334 N N . ALA A 1 183 ? -8.592 -11.833 -7.768 1.00 91.25 183 ALA A N 1
ATOM 1335 C CA . ALA A 1 183 ? -9.041 -11.747 -9.157 1.00 91.25 183 ALA A CA 1
ATOM 1336 C C . ALA A 1 183 ? -8.097 -10.869 -9.991 1.00 91.25 183 ALA A C 1
ATOM 1338 O O . ALA A 1 183 ? -7.690 -11.267 -11.080 1.00 91.25 183 ALA A O 1
ATOM 1339 N N . PHE A 1 184 ? -7.658 -9.736 -9.433 1.00 92.56 184 PHE A N 1
ATOM 1340 C CA . PHE A 1 184 ? -6.689 -8.859 -10.085 1.00 92.56 184 PHE A CA 1
ATOM 1341 C C . PHE A 1 184 ? -5.359 -9.575 -10.364 1.00 92.56 184 PHE A C 1
ATOM 1343 O O . PHE A 1 184 ? -4.860 -9.535 -11.483 1.00 92.56 184 PHE A O 1
ATOM 1350 N N . GLN A 1 185 ? -4.805 -10.284 -9.376 1.00 88.38 185 GLN A N 1
ATOM 1351 C CA . GLN A 1 185 ? -3.558 -11.047 -9.535 1.00 88.38 185 GLN A CA 1
ATOM 1352 C C . GLN A 1 185 ? -3.671 -12.196 -10.546 1.00 88.38 185 GLN A C 1
ATOM 1354 O O . GLN A 1 185 ? -2.667 -12.597 -11.129 1.00 88.38 185 GLN A O 1
ATOM 1359 N N . ALA A 1 186 ? -4.877 -12.728 -10.753 1.00 89.38 186 ALA A N 1
ATOM 1360 C CA . ALA A 1 186 ? -5.150 -13.747 -11.761 1.00 89.38 186 ALA A CA 1
ATOM 1361 C C . ALA A 1 186 ? -5.360 -13.169 -13.177 1.00 89.38 186 ALA A C 1
ATOM 1363 O O . ALA A 1 186 ? -5.532 -13.945 -14.115 1.00 89.38 186 ALA A O 1
ATOM 1364 N N . GLY A 1 187 ? -5.369 -11.839 -13.340 1.00 86.69 187 GLY A N 1
ATOM 1365 C CA . GLY A 1 187 ? -5.701 -11.170 -14.603 1.00 86.69 187 GLY A CA 1
ATOM 1366 C C . GLY A 1 187 ? -7.196 -11.192 -14.950 1.00 86.69 187 GLY A C 1
ATOM 1367 O O . GLY A 1 187 ? -7.569 -10.885 -16.080 1.00 86.69 187 GLY A O 1
ATOM 1368 N N . ASP A 1 188 ? -8.064 -11.556 -14.000 1.00 92.88 188 ASP A N 1
ATOM 1369 C CA . ASP A 1 188 ? -9.519 -11.595 -14.176 1.00 92.88 188 ASP A CA 1
ATOM 1370 C C . ASP A 1 188 ? -10.151 -10.255 -13.764 1.00 92.88 188 ASP A C 1
ATOM 1372 O O . ASP A 1 188 ? -10.746 -10.094 -12.691 1.00 92.88 188 ASP A O 1
ATOM 1376 N N . TYR A 1 189 ? -9.973 -9.251 -14.624 1.00 91.00 189 TYR A N 1
ATOM 1377 C CA . TYR A 1 189 ? -10.425 -7.883 -14.362 1.00 91.00 189 TYR A CA 1
ATOM 1378 C C . TYR A 1 189 ? -11.959 -7.733 -14.406 1.00 91.00 189 TYR A C 1
ATOM 1380 O O . TYR A 1 189 ? -12.521 -6.860 -13.744 1.00 91.00 189 TYR A O 1
ATOM 1388 N N . GLU A 1 190 ? -12.671 -8.609 -15.119 1.00 91.62 190 GLU A N 1
ATOM 1389 C CA . GLU A 1 190 ? -14.140 -8.609 -15.121 1.00 91.62 190 GLU A CA 1
ATOM 1390 C C . GLU A 1 190 ? -14.689 -8.989 -13.738 1.00 91.62 190 GLU A C 1
ATOM 1392 O O . GLU A 1 190 ? -15.585 -8.320 -13.201 1.00 91.62 190 GLU A O 1
ATOM 1397 N N . THR A 1 191 ? -14.093 -10.004 -13.104 1.00 92.06 191 THR A N 1
ATOM 1398 C CA . THR A 1 191 ? -14.430 -10.376 -11.727 1.00 92.06 191 THR A CA 1
ATOM 1399 C C . THR A 1 191 ? -14.091 -9.259 -10.738 1.00 92.06 191 THR A C 1
ATOM 1401 O O . THR A 1 191 ? -14.874 -9.018 -9.815 1.00 92.06 191 THR A O 1
ATOM 1404 N N . VAL A 1 192 ? -12.990 -8.521 -10.938 1.00 93.44 192 VAL A N 1
ATOM 1405 C CA . VAL A 1 192 ? -12.643 -7.336 -10.123 1.00 93.44 192 VAL A CA 1
ATOM 1406 C C . VAL A 1 192 ? -13.786 -6.317 -10.131 1.00 93.44 192 VAL A C 1
ATOM 1408 O O . VAL A 1 192 ? -14.284 -5.941 -9.066 1.00 93.44 192 VAL A O 1
ATOM 1411 N N . HIS A 1 193 ? -14.263 -5.909 -11.311 1.00 92.69 193 HIS A N 1
ATOM 1412 C CA . HIS A 1 193 ? -15.364 -4.946 -11.418 1.00 92.69 193 HIS A CA 1
ATOM 1413 C C . HIS A 1 193 ? -16.670 -5.478 -10.840 1.00 92.69 193 HIS A C 1
ATOM 1415 O O . HIS A 1 193 ? -17.356 -4.764 -10.101 1.00 92.69 193 HIS A O 1
ATOM 1421 N N . THR A 1 194 ? -16.992 -6.740 -11.124 1.00 95.25 194 THR A N 1
ATOM 1422 C CA . THR A 1 194 ? -18.195 -7.396 -10.604 1.00 95.25 194 THR A CA 1
ATOM 1423 C C . THR A 1 194 ? -18.201 -7.384 -9.078 1.00 95.25 194 THR A C 1
ATOM 1425 O O . THR A 1 194 ? -19.192 -6.976 -8.476 1.00 95.25 194 THR A O 1
ATOM 1428 N N . LYS A 1 195 ? -17.076 -7.717 -8.433 1.00 92.00 195 LYS A N 1
ATOM 1429 C CA . LYS A 1 195 ? -16.948 -7.721 -6.966 1.00 92.00 195 LYS A CA 1
ATOM 1430 C C . LYS A 1 195 ? -17.030 -6.329 -6.344 1.00 92.00 195 LYS A C 1
ATOM 1432 O O . LYS A 1 195 ? -17.558 -6.189 -5.239 1.00 92.00 195 LYS A O 1
ATOM 1437 N N . ILE A 1 196 ? -16.554 -5.291 -7.032 1.00 93.75 196 ILE A N 1
ATOM 1438 C CA . ILE A 1 196 ? -16.717 -3.904 -6.571 1.00 93.75 196 ILE A CA 1
ATOM 1439 C C . ILE A 1 196 ? -18.196 -3.488 -6.635 1.00 93.75 196 ILE A C 1
ATOM 1441 O O . ILE A 1 196 ? -18.713 -2.937 -5.662 1.00 93.75 196 ILE A O 1
ATOM 1445 N N . ILE A 1 197 ? -18.895 -3.799 -7.734 1.00 93.25 197 ILE A N 1
ATOM 1446 C CA . ILE A 1 197 ? -20.330 -3.506 -7.908 1.00 93.25 197 ILE A CA 1
ATOM 1447 C C . ILE A 1 197 ? -21.181 -4.295 -6.904 1.00 93.25 197 ILE A C 1
ATOM 1449 O O . ILE A 1 197 ? -22.110 -3.747 -6.315 1.00 93.25 197 ILE A O 1
ATOM 1453 N N . GLU A 1 198 ? -20.878 -5.576 -6.689 1.00 89.75 198 GLU A N 1
ATOM 1454 C CA . GLU A 1 198 ? -21.541 -6.401 -5.675 1.00 89.75 198 GLU A CA 1
ATOM 1455 C C . GLU A 1 198 ? -21.330 -5.827 -4.271 1.00 89.75 198 GLU A C 1
ATOM 1457 O O . GLU A 1 198 ? -22.286 -5.718 -3.506 1.00 89.75 198 GLU A O 1
ATOM 1462 N N . GLY A 1 199 ? -20.107 -5.404 -3.939 1.00 90.00 199 GLY A N 1
ATOM 1463 C CA . GLY A 1 199 ? -19.822 -4.778 -2.651 1.00 90.00 199 GLY A CA 1
ATOM 1464 C C . GLY A 1 199 ? -20.564 -3.455 -2.446 1.00 90.00 199 GLY A C 1
ATOM 1465 O O . GLY A 1 199 ? -21.045 -3.196 -1.347 1.00 90.00 199 GLY A O 1
ATOM 1466 N N . GLU A 1 200 ? -20.734 -2.649 -3.496 1.00 92.25 200 GLU A N 1
ATOM 1467 C CA . GLU A 1 200 ? -21.565 -1.439 -3.457 1.00 92.25 200 GLU A CA 1
ATOM 1468 C C . GLU A 1 200 ? -23.045 -1.780 -3.227 1.00 92.25 200 GLU A C 1
ATOM 1470 O O . GLU A 1 200 ? -23.667 -1.253 -2.305 1.00 92.25 200 GLU A O 1
ATOM 1475 N N . LYS A 1 201 ? -23.602 -2.719 -4.006 1.00 89.94 201 LYS A N 1
ATOM 1476 C CA . LYS A 1 201 ? -25.002 -3.165 -3.870 1.00 89.94 201 LYS A CA 1
ATOM 1477 C C . LYS A 1 201 ? -25.304 -3.746 -2.488 1.00 89.94 201 LYS A C 1
ATOM 1479 O O . LYS A 1 201 ? -26.405 -3.557 -1.979 1.00 89.94 201 LYS A O 1
ATOM 1484 N N . ASN A 1 202 ? -24.330 -4.422 -1.884 1.00 82.88 202 ASN A N 1
ATOM 1485 C CA . ASN A 1 202 ? -24.447 -5.029 -0.559 1.00 82.88 202 ASN A CA 1
ATOM 1486 C C . ASN A 1 202 ? -24.103 -4.060 0.589 1.00 82.88 202 ASN A C 1
ATOM 1488 O O . ASN A 1 202 ? -24.070 -4.476 1.745 1.00 82.88 202 ASN A O 1
ATOM 1492 N N . GLY A 1 203 ? -23.828 -2.782 0.299 1.00 84.19 203 GLY A N 1
ATOM 1493 C CA . GLY A 1 203 ? -23.523 -1.769 1.313 1.00 84.19 203 GLY A CA 1
ATOM 1494 C C . GLY A 1 203 ? -22.150 -1.917 1.982 1.00 84.19 203 GLY A C 1
ATOM 1495 O O . GLY A 1 203 ? -21.909 -1.294 3.014 1.00 84.19 203 GLY A O 1
ATOM 1496 N N . LEU A 1 204 ? -21.239 -2.717 1.414 1.00 87.94 204 LEU A N 1
ATOM 1497 C CA . LEU A 1 204 ? -19.848 -2.844 1.878 1.00 87.94 204 LEU A CA 1
ATOM 1498 C C . LEU A 1 204 ? -19.011 -1.609 1.511 1.00 87.94 204 LEU A C 1
ATOM 1500 O O . LEU A 1 204 ? -18.047 -1.264 2.205 1.00 87.94 204 LEU A O 1
ATOM 1504 N N . TYR A 1 205 ? -19.387 -0.939 0.420 1.00 90.50 205 TYR A N 1
ATOM 1505 C CA . TYR A 1 205 ? -18.780 0.299 -0.056 1.00 90.50 205 TYR A CA 1
ATOM 1506 C C . TYR A 1 205 ? -19.845 1.375 -0.232 1.00 90.50 205 TYR A C 1
ATOM 1508 O O . TYR A 1 205 ? -20.956 1.098 -0.682 1.00 90.50 205 TYR A O 1
ATOM 1516 N N . THR A 1 206 ? -19.483 2.622 0.059 1.00 90.44 206 THR A N 1
ATOM 1517 C CA . THR A 1 206 ? -20.248 3.758 -0.460 1.00 90.44 206 THR A CA 1
ATOM 1518 C C . THR A 1 206 ? -20.030 3.871 -1.972 1.00 90.44 206 THR A C 1
ATOM 1520 O O . THR A 1 206 ? -19.006 3.412 -2.484 1.00 90.44 206 THR A O 1
ATOM 1523 N N . GLN A 1 207 ? -20.937 4.536 -2.691 1.00 89.19 207 GLN A N 1
ATOM 1524 C CA . GLN A 1 207 ? -20.768 4.799 -4.128 1.00 89.19 207 GLN A CA 1
ATOM 1525 C C . GLN A 1 207 ? -19.414 5.473 -4.433 1.00 89.19 207 GLN A C 1
ATOM 1527 O O . GLN A 1 207 ? -18.722 5.101 -5.377 1.00 89.19 207 GLN A O 1
ATOM 1532 N N . GLY A 1 208 ?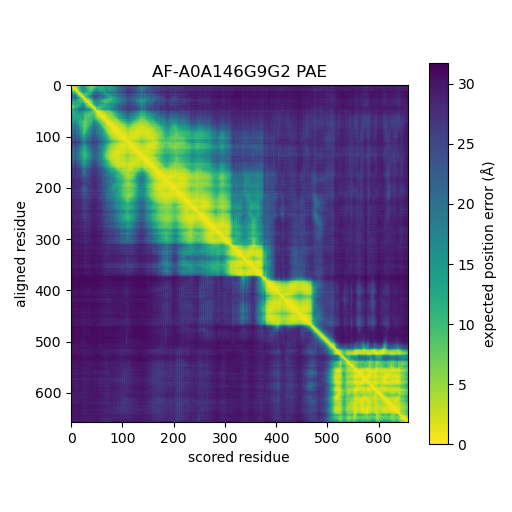 -18.986 6.420 -3.587 1.00 91.69 208 GLY A N 1
ATOM 1533 C CA . GLY A 1 208 ? -17.692 7.092 -3.731 1.00 91.69 208 GLY A CA 1
ATOM 1534 C C . GLY A 1 208 ? -16.485 6.183 -3.471 1.00 91.69 208 GLY A C 1
ATOM 1535 O O . GLY A 1 208 ? -15.450 6.351 -4.114 1.00 91.69 208 GLY A O 1
ATOM 1536 N N . ASP A 1 209 ? -16.595 5.217 -2.556 1.00 89.12 209 ASP A N 1
ATOM 1537 C CA . ASP A 1 209 ? -15.531 4.234 -2.309 1.00 89.12 209 ASP A CA 1
ATOM 1538 C C . ASP A 1 209 ? -15.429 3.216 -3.447 1.00 89.12 209 ASP A C 1
ATOM 1540 O O . ASP A 1 209 ? -14.323 2.862 -3.859 1.00 89.12 209 ASP A O 1
ATOM 1544 N N . ALA A 1 210 ? -16.576 2.770 -3.967 1.00 91.44 210 ALA A N 1
ATOM 1545 C CA . ALA A 1 210 ? -16.641 1.867 -5.107 1.00 91.44 210 ALA A CA 1
ATOM 1546 C C . ALA A 1 210 ? -16.012 2.513 -6.347 1.00 91.44 210 ALA A C 1
ATOM 1548 O O . ALA A 1 210 ? -15.169 1.892 -6.989 1.00 91.44 210 ALA A O 1
ATOM 1549 N N . GLU A 1 211 ? -16.338 3.776 -6.634 1.00 91.62 211 GLU A N 1
ATOM 1550 C CA . GLU A 1 211 ? -15.761 4.516 -7.762 1.00 91.62 211 GLU A CA 1
ATOM 1551 C C . GLU A 1 211 ? -14.240 4.669 -7.636 1.00 91.62 211 GLU A C 1
ATOM 1553 O O . GLU A 1 211 ? -13.499 4.355 -8.565 1.00 91.62 211 GLU A O 1
ATOM 1558 N N . LYS A 1 212 ? -13.740 5.054 -6.454 1.00 91.62 212 LYS A N 1
ATOM 1559 C CA . LYS A 1 212 ? -12.290 5.130 -6.204 1.00 91.62 212 LYS A CA 1
ATOM 1560 C C . LYS A 1 212 ? -11.595 3.788 -6.416 1.00 91.62 212 LYS A C 1
ATOM 1562 O O . LYS A 1 212 ? -10.494 3.761 -6.961 1.00 91.62 212 LYS A O 1
ATOM 1567 N N . LYS A 1 213 ? -12.215 2.685 -5.980 1.00 92.56 213 LYS A N 1
ATOM 1568 C CA . LYS A 1 213 ? -11.678 1.335 -6.201 1.00 92.56 213 LYS A CA 1
ATOM 1569 C C . LYS A 1 213 ? -11.645 0.986 -7.688 1.00 92.56 213 LYS A C 1
ATOM 1571 O O . LYS A 1 213 ? -10.626 0.465 -8.125 1.00 92.56 213 LYS A O 1
ATOM 1576 N N . ARG A 1 214 ? -12.690 1.301 -8.464 1.00 91.62 214 ARG A N 1
ATOM 1577 C CA . ARG A 1 214 ? -12.702 1.066 -9.923 1.00 91.62 214 ARG A CA 1
ATOM 1578 C C . ARG A 1 214 ? -11.551 1.798 -10.600 1.00 91.62 214 ARG A C 1
ATOM 1580 O O . ARG A 1 214 ? -10.684 1.139 -11.153 1.00 91.62 214 ARG A O 1
ATOM 1587 N N . VAL A 1 215 ? -11.455 3.115 -10.402 1.00 89.44 215 VAL A N 1
ATOM 1588 C CA . VAL A 1 215 ? -10.381 3.946 -10.977 1.00 89.44 215 VAL A CA 1
ATOM 1589 C C . VAL A 1 215 ? -8.990 3.426 -10.597 1.00 89.44 215 VAL A C 1
ATOM 1591 O O . VAL A 1 215 ? -8.082 3.396 -11.426 1.00 89.44 215 VAL A O 1
ATOM 1594 N N . TYR A 1 216 ? -8.809 2.997 -9.345 1.00 91.25 216 TYR A N 1
ATOM 1595 C CA . TYR A 1 216 ? -7.548 2.416 -8.890 1.00 91.25 216 TYR A CA 1
ATOM 1596 C C . TYR A 1 216 ? -7.191 1.120 -9.636 1.00 91.25 216 TYR A C 1
ATOM 1598 O O . TYR A 1 216 ? -6.056 0.972 -10.092 1.00 91.25 216 TYR A O 1
ATOM 1606 N N . TYR A 1 217 ? -8.138 0.188 -9.767 1.00 91.38 217 TYR A N 1
ATOM 1607 C CA . TYR A 1 217 ? -7.891 -1.091 -10.435 1.00 91.38 217 TYR A CA 1
ATOM 1608 C C . TYR A 1 217 ? -7.812 -0.964 -11.962 1.00 91.38 217 TYR A C 1
ATOM 1610 O O . TYR A 1 217 ? -6.975 -1.641 -12.553 1.00 91.38 217 TYR A O 1
ATOM 1618 N N . ASP A 1 218 ? -8.559 -0.042 -12.574 1.00 88.38 218 ASP A N 1
ATOM 1619 C CA . ASP A 1 218 ? -8.444 0.312 -13.996 1.00 88.38 218 ASP A CA 1
ATOM 1620 C C . ASP A 1 218 ? -7.030 0.802 -14.327 1.00 88.38 218 ASP A C 1
ATOM 1622 O O . ASP A 1 218 ? -6.393 0.328 -15.269 1.00 88.38 218 ASP A O 1
ATOM 1626 N N . GLY A 1 219 ? -6.492 1.711 -13.505 1.00 87.00 219 GLY A N 1
ATOM 1627 C CA . GLY A 1 219 ? -5.125 2.206 -13.667 1.00 87.00 219 GLY A CA 1
ATOM 1628 C C . GLY A 1 219 ? -4.078 1.096 -13.535 1.00 87.00 219 GLY A C 1
ATOM 1629 O O . GLY A 1 219 ? -3.138 1.032 -14.327 1.00 87.00 219 GLY A O 1
ATOM 1630 N N . ARG A 1 220 ? -4.255 0.174 -12.576 1.00 90.44 220 ARG A N 1
ATOM 1631 C CA . ARG A 1 220 ? -3.349 -0.977 -12.419 1.00 90.44 220 ARG A CA 1
ATOM 1632 C C . ARG A 1 220 ? -3.454 -1.969 -13.577 1.00 90.44 220 ARG A C 1
ATOM 1634 O O . ARG A 1 220 ? -2.424 -2.475 -14.009 1.00 90.44 220 ARG A O 1
ATOM 1641 N N . GLN A 1 221 ? -4.658 -2.246 -14.079 1.00 90.56 221 GLN A N 1
ATOM 1642 C CA . GLN A 1 221 ? -4.863 -3.098 -15.253 1.00 90.56 221 GLN A CA 1
ATOM 1643 C C . GLN A 1 221 ? -4.167 -2.498 -16.477 1.00 90.56 221 GLN A C 1
ATOM 1645 O O . GLN A 1 221 ? -3.464 -3.201 -17.201 1.00 90.56 221 GLN A O 1
ATOM 1650 N N . GLN A 1 222 ? -4.331 -1.191 -16.696 1.00 87.94 222 GLN A N 1
ATOM 1651 C CA . GLN A 1 222 ? -3.670 -0.479 -17.784 1.00 87.94 222 GLN A CA 1
ATOM 1652 C C . GLN A 1 222 ? -2.142 -0.613 -17.686 1.00 87.94 222 GLN A C 1
ATOM 1654 O O . GLN A 1 222 ? -1.492 -0.934 -18.680 1.00 87.94 222 GLN A O 1
ATOM 1659 N N . ASP A 1 223 ? -1.567 -0.432 -16.494 1.00 85.50 223 ASP A N 1
ATOM 1660 C CA . ASP A 1 223 ? -0.128 -0.597 -16.259 1.00 85.50 223 ASP A CA 1
ATOM 1661 C C . ASP A 1 223 ? 0.367 -2.033 -16.507 1.00 85.50 223 ASP A C 1
ATOM 1663 O O . ASP A 1 223 ? 1.426 -2.217 -17.112 1.00 85.50 223 ASP A O 1
ATOM 1667 N N . ASP A 1 224 ? -0.401 -3.046 -16.102 1.00 87.12 224 ASP A N 1
ATOM 1668 C CA . ASP A 1 224 ? -0.056 -4.460 -16.293 1.00 87.12 224 ASP A CA 1
ATOM 1669 C C . ASP A 1 224 ? -0.077 -4.865 -17.779 1.00 87.12 224 ASP A C 1
ATOM 1671 O O . ASP A 1 224 ? 0.852 -5.506 -18.284 1.00 87.12 224 ASP A O 1
ATOM 1675 N N . LEU A 1 225 ? -1.076 -4.387 -18.532 1.00 87.25 225 LEU A N 1
ATOM 1676 C CA . LEU A 1 225 ? -1.146 -4.558 -19.987 1.00 87.25 225 LEU A CA 1
ATOM 1677 C C . LEU A 1 225 ? 0.033 -3.880 -20.697 1.00 87.25 225 LEU A C 1
ATOM 1679 O O . LEU A 1 225 ? 0.622 -4.461 -21.614 1.00 87.25 225 LEU A O 1
ATOM 1683 N N . LEU A 1 226 ? 0.409 -2.670 -20.268 1.00 88.25 226 LEU A N 1
ATOM 1684 C CA . LEU A 1 226 ? 1.562 -1.951 -20.814 1.00 88.25 226 LEU A CA 1
ATOM 1685 C C . LEU A 1 226 ? 2.867 -2.700 -20.541 1.00 88.25 226 LEU A C 1
ATOM 1687 O O . LEU A 1 226 ? 3.690 -2.859 -21.445 1.00 88.25 226 LEU A O 1
ATOM 1691 N N . GLN A 1 227 ? 3.063 -3.175 -19.310 1.00 87.00 227 GLN A N 1
ATOM 1692 C CA . GLN A 1 227 ? 4.259 -3.919 -18.929 1.00 87.00 227 GLN A CA 1
ATOM 1693 C C . GLN A 1 227 ? 4.354 -5.247 -19.686 1.00 87.00 227 GLN A C 1
ATOM 1695 O O . GLN A 1 227 ? 5.411 -5.568 -20.232 1.00 87.00 227 GLN A O 1
ATOM 1700 N N . THR A 1 228 ? 3.243 -5.974 -19.793 1.00 90.06 228 THR A N 1
ATOM 1701 C CA . THR A 1 228 ? 3.160 -7.218 -20.563 1.00 90.06 228 THR A CA 1
ATOM 1702 C C . THR A 1 228 ? 3.493 -6.981 -22.034 1.00 90.06 228 THR A C 1
ATOM 1704 O O . THR A 1 228 ? 4.295 -7.721 -22.604 1.00 90.06 228 THR A O 1
ATOM 1707 N N . ALA A 1 229 ? 2.958 -5.927 -22.656 1.00 89.38 229 ALA A N 1
ATOM 1708 C CA . ALA A 1 229 ? 3.254 -5.605 -24.051 1.00 89.38 229 ALA A CA 1
ATOM 1709 C C . ALA A 1 229 ? 4.735 -5.252 -24.276 1.00 89.38 229 ALA A C 1
ATOM 1711 O O . ALA A 1 229 ? 5.331 -5.711 -25.249 1.00 89.38 229 ALA A O 1
ATOM 1712 N N . VAL A 1 230 ? 5.354 -4.497 -23.360 1.00 86.56 230 VAL A N 1
ATOM 1713 C CA . VAL A 1 230 ? 6.794 -4.180 -23.412 1.00 86.56 230 VAL A CA 1
ATOM 1714 C C . VAL A 1 230 ? 7.655 -5.439 -23.313 1.00 86.56 230 VAL A C 1
ATOM 1716 O O . VAL A 1 230 ? 8.678 -5.526 -23.985 1.00 86.56 230 VAL A O 1
ATOM 1719 N N . LEU A 1 231 ? 7.260 -6.414 -22.495 1.00 84.94 231 LEU A N 1
ATOM 1720 C CA . LEU A 1 231 ? 8.032 -7.644 -22.304 1.00 84.94 231 LEU A CA 1
ATOM 1721 C C . LEU A 1 231 ? 7.832 -8.659 -23.433 1.00 84.94 231 LEU A C 1
ATOM 1723 O O . LEU A 1 231 ? 8.774 -9.346 -23.813 1.00 84.94 231 LEU A O 1
ATOM 1727 N N . THR A 1 232 ? 6.615 -8.766 -23.965 1.00 87.75 232 THR A N 1
ATOM 1728 C CA . THR A 1 232 ? 6.252 -9.826 -24.920 1.00 87.75 232 THR A CA 1
ATOM 1729 C C . THR A 1 232 ? 6.380 -9.401 -26.378 1.00 87.75 232 THR A C 1
ATOM 1731 O O . THR A 1 232 ? 6.723 -10.224 -27.224 1.00 87.75 232 THR A O 1
ATOM 1734 N N . ASN A 1 233 ? 6.117 -8.130 -26.697 1.00 90.06 233 ASN A N 1
ATOM 1735 C CA . ASN A 1 233 ? 6.199 -7.617 -28.062 1.00 90.06 233 ASN A CA 1
ATOM 1736 C C . ASN A 1 233 ? 6.608 -6.131 -28.099 1.00 90.06 233 ASN A C 1
ATOM 1738 O O . ASN A 1 233 ? 5.838 -5.278 -28.558 1.00 90.06 233 ASN A O 1
ATOM 1742 N N . PRO A 1 234 ? 7.834 -5.793 -27.652 1.00 87.94 234 PRO A N 1
ATOM 1743 C CA . PRO A 1 234 ? 8.279 -4.404 -27.554 1.00 87.94 234 PRO A CA 1
ATOM 1744 C C . PRO A 1 234 ? 8.265 -3.665 -28.901 1.00 87.94 234 PRO A C 1
ATOM 1746 O O . PRO A 1 234 ? 7.980 -2.471 -28.942 1.00 87.94 234 PRO A O 1
ATOM 1749 N N . ARG A 1 235 ? 8.494 -4.360 -30.025 1.00 88.19 235 ARG A N 1
ATOM 1750 C CA . ARG A 1 235 ? 8.483 -3.749 -31.370 1.00 88.19 235 ARG A CA 1
ATOM 1751 C C . ARG A 1 235 ? 7.094 -3.236 -31.782 1.00 88.19 235 ARG A C 1
ATOM 1753 O O . ARG A 1 235 ? 7.009 -2.254 -32.515 1.00 88.19 235 ARG A O 1
ATOM 1760 N N . ALA A 1 236 ? 6.010 -3.851 -31.301 1.00 91.50 236 ALA A N 1
ATOM 1761 C CA . ALA A 1 236 ? 4.641 -3.435 -31.620 1.00 91.50 236 ALA A CA 1
ATOM 1762 C C . ALA A 1 236 ? 4.115 -2.294 -30.729 1.00 91.50 236 ALA A C 1
ATOM 1764 O O . ALA A 1 236 ? 3.148 -1.622 -31.099 1.00 91.50 236 ALA A O 1
ATOM 1765 N N . VAL A 1 237 ? 4.746 -2.048 -29.575 1.00 89.69 237 VAL A N 1
ATOM 1766 C CA . VAL A 1 237 ? 4.265 -1.097 -28.560 1.00 89.69 237 VAL A CA 1
ATOM 1767 C C . VAL A 1 237 ? 4.016 0.320 -29.104 1.00 89.69 237 VAL A C 1
ATOM 1769 O O . VAL A 1 237 ? 2.950 0.858 -28.801 1.00 89.69 237 VAL A O 1
ATOM 1772 N N . PRO A 1 238 ? 4.888 0.941 -29.928 1.00 90.38 238 PRO A N 1
ATOM 1773 C CA . PRO A 1 238 ? 4.628 2.288 -30.448 1.00 90.38 238 PRO A CA 1
ATOM 1774 C C . PRO A 1 238 ? 3.326 2.385 -31.255 1.00 90.38 238 PRO A C 1
ATOM 1776 O O . PRO A 1 238 ? 2.550 3.327 -31.084 1.00 90.38 238 PRO A O 1
ATOM 1779 N N . GLU A 1 239 ? 3.044 1.381 -32.086 1.00 91.06 239 GLU A N 1
ATOM 1780 C CA . GLU A 1 239 ? 1.804 1.314 -32.861 1.00 91.06 239 GLU A CA 1
ATOM 1781 C C . GLU A 1 239 ? 0.594 0.974 -31.980 1.00 91.06 239 GLU A C 1
ATOM 1783 O O . GLU A 1 239 ? -0.481 1.533 -32.186 1.00 91.06 239 GLU A O 1
ATOM 1788 N N . MET A 1 240 ? 0.751 0.123 -30.960 1.00 90.94 240 MET A N 1
ATOM 1789 C CA . MET A 1 240 ? -0.318 -0.165 -29.991 1.00 90.94 240 MET A CA 1
ATOM 1790 C C . MET A 1 240 ? -0.716 1.084 -29.190 1.00 90.94 240 MET A C 1
ATOM 1792 O O . MET A 1 240 ? -1.905 1.354 -29.023 1.00 90.94 240 MET A O 1
ATOM 1796 N N . VAL A 1 241 ? 0.263 1.888 -28.757 1.00 88.88 241 VAL A N 1
ATOM 1797 C CA . VAL A 1 241 ? 0.030 3.179 -28.086 1.00 88.88 241 VAL A CA 1
ATOM 1798 C C . VAL A 1 241 ? -0.674 4.159 -29.027 1.00 88.88 241 VAL A C 1
ATOM 1800 O O . VAL A 1 241 ? -1.655 4.786 -28.636 1.00 88.88 241 VAL A O 1
ATOM 1803 N N . LYS A 1 242 ? -0.228 4.261 -30.285 1.00 88.88 242 LYS A N 1
ATOM 1804 C CA . LYS A 1 242 ? -0.835 5.141 -31.298 1.00 88.88 242 LYS A CA 1
ATOM 1805 C C . LYS A 1 242 ? -2.277 4.756 -31.638 1.00 88.88 242 LYS A C 1
ATOM 1807 O O . LYS A 1 242 ? -3.105 5.633 -31.860 1.00 88.88 242 LYS A O 1
ATOM 1812 N N . LYS A 1 243 ? -2.580 3.456 -31.663 1.00 89.50 243 LYS A N 1
ATOM 1813 C CA . LYS A 1 243 ? -3.928 2.913 -31.898 1.00 89.50 243 LYS A CA 1
ATOM 1814 C C . LYS A 1 243 ? -4.829 2.960 -30.660 1.00 89.50 243 LYS A C 1
ATOM 1816 O O . LYS A 1 243 ? -5.984 2.562 -30.759 1.00 89.50 243 LYS A O 1
ATOM 1821 N N . GLY A 1 244 ? -4.321 3.417 -29.512 1.00 86.25 244 GLY A N 1
ATOM 1822 C CA . GLY A 1 244 ? -5.094 3.495 -28.272 1.00 86.25 244 GLY A CA 1
ATOM 1823 C C . GLY A 1 244 ? -5.472 2.129 -27.696 1.00 86.25 244 GLY A C 1
ATOM 1824 O O . GLY A 1 244 ? -6.478 2.023 -27.006 1.00 86.25 244 GLY A O 1
ATOM 1825 N N . VAL A 1 245 ? -4.681 1.079 -27.963 1.00 85.88 245 VAL A N 1
ATOM 1826 C CA . VAL A 1 245 ? -4.957 -0.295 -27.489 1.00 85.88 245 VAL A CA 1
ATOM 1827 C C . VAL A 1 245 ? -5.034 -0.366 -25.961 1.00 85.88 245 VAL A C 1
ATOM 1829 O O . VAL A 1 245 ? -5.779 -1.170 -25.414 1.00 85.88 245 VAL A O 1
ATOM 1832 N N . PHE A 1 246 ? -4.296 0.506 -25.274 1.00 85.00 246 PHE A N 1
ATOM 1833 C CA . PHE A 1 246 ? -4.265 0.594 -23.815 1.00 85.00 246 PHE A CA 1
ATOM 1834 C C . PHE A 1 246 ? -5.224 1.657 -23.259 1.00 85.00 246 PHE A C 1
ATOM 1836 O O . PHE A 1 246 ? -5.111 2.016 -22.094 1.00 85.00 246 PHE A O 1
ATOM 1843 N N . GLY A 1 247 ? -6.125 2.214 -24.073 1.00 84.38 247 GLY A N 1
ATOM 1844 C CA . GLY A 1 247 ? -6.936 3.375 -23.703 1.00 84.38 247 GLY A CA 1
ATOM 1845 C C . GLY A 1 247 ? -6.168 4.701 -23.776 1.00 84.38 247 GLY A C 1
ATOM 1846 O O . GLY A 1 247 ? -5.079 4.790 -24.352 1.00 84.38 247 GLY A O 1
ATOM 1847 N N . GLU A 1 248 ? -6.761 5.759 -23.220 1.00 83.56 248 GLU A N 1
ATOM 1848 C CA . GLU A 1 248 ? -6.163 7.093 -23.227 1.00 83.56 248 GLU A CA 1
ATOM 1849 C C . GLU A 1 248 ? -5.023 7.173 -22.203 1.00 83.56 248 GLU A C 1
ATOM 1851 O O . GLU A 1 248 ? -5.211 6.981 -21.003 1.00 83.56 248 GLU A O 1
ATOM 1856 N N . LEU A 1 249 ? -3.814 7.438 -22.698 1.00 82.19 249 LEU A N 1
ATOM 1857 C CA . LEU A 1 249 ? -2.614 7.592 -21.882 1.00 82.19 249 LEU A CA 1
ATOM 1858 C C . LEU A 1 249 ? -2.185 9.064 -21.849 1.00 82.19 249 LEU A C 1
ATOM 1860 O O . LEU A 1 249 ? -2.155 9.707 -22.904 1.00 82.19 249 LEU A O 1
ATOM 1864 N N . PRO A 1 250 ? -1.751 9.592 -20.692 1.00 83.88 250 PRO A N 1
ATOM 1865 C CA . PRO A 1 250 ? -1.063 10.876 -20.640 1.00 83.88 250 PRO A CA 1
ATOM 1866 C C . PRO A 1 250 ? 0.198 10.852 -21.508 1.00 83.88 250 PRO A C 1
ATOM 1868 O O . PRO A 1 250 ? 0.903 9.842 -21.554 1.00 83.88 250 PRO A O 1
ATOM 1871 N N . ASP A 1 251 ? 0.547 11.971 -22.142 1.00 78.31 251 ASP A N 1
ATOM 1872 C CA . ASP A 1 251 ? 1.690 12.019 -23.069 1.00 78.31 251 ASP A CA 1
ATOM 1873 C C . ASP A 1 251 ? 3.019 11.627 -22.411 1.00 78.31 251 ASP A C 1
ATOM 1875 O O . ASP A 1 251 ? 3.840 10.945 -23.023 1.00 78.31 251 ASP A O 1
ATOM 1879 N N . ALA A 1 252 ? 3.193 11.958 -21.128 1.00 74.19 252 ALA A N 1
ATOM 1880 C CA . ALA A 1 252 ? 4.341 11.507 -20.344 1.00 74.19 252 ALA A CA 1
ATOM 1881 C C . ALA A 1 252 ? 4.415 9.971 -20.247 1.00 74.19 252 ALA A C 1
ATOM 1883 O O . ALA A 1 252 ? 5.489 9.394 -20.407 1.00 74.19 252 ALA A O 1
ATOM 1884 N N . LYS A 1 253 ? 3.272 9.304 -20.044 1.00 79.19 253 LYS A N 1
ATOM 1885 C CA . LYS A 1 253 ? 3.182 7.841 -19.947 1.00 79.19 253 LYS A CA 1
ATOM 1886 C C . LYS A 1 253 ? 3.372 7.177 -21.312 1.00 79.19 253 LYS A C 1
ATOM 1888 O O . LYS A 1 253 ? 4.065 6.168 -21.399 1.00 79.19 253 LYS A O 1
ATOM 1893 N N . LYS A 1 254 ? 2.838 7.770 -22.391 1.00 81.75 254 LYS A N 1
ATOM 1894 C CA . LYS A 1 254 ? 3.108 7.326 -23.773 1.00 81.75 254 LYS A CA 1
ATOM 1895 C C . LYS A 1 254 ? 4.610 7.333 -24.062 1.00 81.75 254 LYS A C 1
ATOM 1897 O O . LYS A 1 254 ? 5.147 6.328 -24.521 1.00 81.75 254 LYS A O 1
ATOM 1902 N N . ALA A 1 255 ? 5.283 8.444 -23.757 1.00 74.56 255 ALA A N 1
ATOM 1903 C CA . ALA A 1 255 ? 6.722 8.588 -23.963 1.00 74.56 255 ALA A CA 1
ATOM 1904 C C . ALA A 1 255 ? 7.525 7.576 -23.131 1.00 74.56 255 ALA A C 1
ATOM 1906 O O . ALA A 1 255 ? 8.435 6.936 -23.653 1.00 74.56 255 ALA A O 1
ATOM 1907 N N . GLU A 1 256 ? 7.158 7.383 -21.861 1.00 81.88 256 GLU A N 1
ATOM 1908 C CA . GLU A 1 256 ? 7.797 6.407 -20.976 1.00 81.88 256 GLU A CA 1
ATOM 1909 C C . GLU A 1 256 ? 7.685 4.971 -21.511 1.00 81.88 256 GLU A C 1
ATOM 1911 O O . GLU A 1 256 ? 8.680 4.248 -21.571 1.00 81.88 256 GLU A O 1
ATOM 1916 N N . VAL A 1 257 ? 6.486 4.548 -21.914 1.00 79.00 257 VAL A N 1
ATOM 1917 C CA . VAL A 1 257 ? 6.229 3.186 -22.407 1.00 79.00 257 VAL A CA 1
ATOM 1918 C C . VAL A 1 257 ? 6.968 2.929 -23.718 1.00 79.00 257 VAL A C 1
ATOM 1920 O O . VAL A 1 257 ? 7.611 1.889 -23.863 1.00 79.00 257 VAL A O 1
ATOM 1923 N N . ILE A 1 258 ? 6.937 3.889 -24.648 1.00 81.25 258 ILE A N 1
ATOM 1924 C CA . ILE A 1 258 ? 7.679 3.804 -25.913 1.00 81.25 258 ILE A CA 1
ATOM 1925 C C . ILE A 1 258 ? 9.184 3.707 -25.644 1.00 81.25 258 ILE A C 1
ATOM 1927 O O . ILE A 1 258 ? 9.866 2.889 -26.255 1.00 81.25 258 ILE A O 1
ATOM 1931 N N . TYR A 1 259 ? 9.702 4.483 -24.690 1.00 79.00 259 TYR A N 1
ATOM 1932 C CA . TYR A 1 259 ? 11.106 4.412 -24.290 1.00 79.00 259 TYR A CA 1
ATOM 1933 C C . TYR A 1 259 ? 11.485 3.046 -23.692 1.00 79.00 259 TYR A C 1
ATOM 1935 O O . TYR A 1 259 ? 12.523 2.480 -24.039 1.00 79.00 259 TYR A O 1
ATOM 1943 N N . ARG A 1 260 ? 10.646 2.481 -22.812 1.00 74.31 260 ARG A N 1
ATOM 1944 C CA . ARG A 1 260 ? 10.868 1.140 -22.241 1.00 74.31 260 ARG A CA 1
ATOM 1945 C C . ARG A 1 260 ? 10.864 0.060 -23.326 1.00 74.31 260 ARG A C 1
ATOM 1947 O O . ARG A 1 260 ? 11.725 -0.816 -23.301 1.00 74.31 260 ARG A O 1
ATOM 1954 N N . ALA A 1 261 ? 9.940 0.155 -24.280 1.00 79.19 261 ALA A N 1
ATOM 1955 C CA . ALA A 1 261 ? 9.872 -0.737 -25.428 1.00 79.19 261 ALA A CA 1
ATOM 1956 C C . ALA A 1 261 ? 11.129 -0.641 -26.309 1.00 79.19 261 ALA A C 1
ATOM 1958 O O . ALA A 1 261 ? 11.748 -1.664 -26.582 1.00 79.19 261 ALA A O 1
ATOM 1959 N N . ASP A 1 262 ? 11.573 0.567 -26.671 1.00 78.50 262 ASP A N 1
ATOM 1960 C CA . ASP A 1 262 ? 12.812 0.787 -27.439 1.00 78.50 262 ASP A CA 1
ATOM 1961 C C . ASP A 1 262 ? 14.040 0.180 -26.742 1.00 78.50 262 ASP A C 1
ATOM 1963 O O . ASP A 1 262 ? 14.875 -0.480 -27.363 1.00 78.50 262 ASP A O 1
ATOM 1967 N N . ARG A 1 263 ? 14.128 0.327 -25.415 1.00 75.75 263 ARG A N 1
ATOM 1968 C CA . ARG A 1 263 ? 15.201 -0.293 -24.633 1.00 75.75 263 ARG A CA 1
ATOM 1969 C C . ARG A 1 263 ? 15.141 -1.822 -24.673 1.00 75.75 263 ARG A C 1
ATOM 1971 O O . ARG A 1 263 ? 16.188 -2.449 -24.815 1.00 75.75 263 ARG A O 1
ATOM 1978 N N . ALA A 1 264 ? 13.953 -2.411 -24.550 1.00 74.62 264 ALA A N 1
ATOM 1979 C CA . ALA A 1 264 ? 13.774 -3.857 -24.646 1.00 74.62 264 ALA A CA 1
ATOM 1980 C C . ALA A 1 264 ? 14.162 -4.383 -26.041 1.00 74.62 264 ALA A C 1
ATOM 1982 O O . ALA A 1 264 ? 14.872 -5.383 -26.123 1.00 74.62 264 ALA A O 1
ATOM 1983 N N . VAL A 1 265 ? 13.811 -3.665 -27.119 1.00 80.75 265 VAL A N 1
ATOM 1984 C CA . VAL A 1 265 ? 14.268 -3.985 -28.486 1.00 80.75 265 VAL A CA 1
ATOM 1985 C C . VAL A 1 265 ? 15.794 -3.978 -28.572 1.00 80.75 265 VAL A C 1
ATOM 1987 O O . VAL A 1 265 ? 16.375 -4.928 -29.082 1.00 80.75 265 VAL A O 1
ATOM 1990 N N . LYS A 1 266 ? 16.465 -2.953 -28.035 1.00 77.56 266 LYS A N 1
ATOM 1991 C CA . LYS A 1 266 ? 17.937 -2.857 -28.073 1.00 77.56 266 LYS A CA 1
ATOM 1992 C C . LYS A 1 266 ? 18.640 -3.985 -27.318 1.00 77.56 266 LYS A C 1
ATOM 1994 O O . LYS A 1 266 ? 19.703 -4.430 -27.748 1.00 77.56 266 LYS A O 1
ATOM 1999 N N . ILE A 1 267 ? 18.077 -4.426 -26.192 1.00 73.44 267 ILE A N 1
ATOM 2000 C CA . ILE A 1 267 ? 18.599 -5.575 -25.440 1.00 73.44 267 ILE A CA 1
ATOM 2001 C C . ILE A 1 267 ? 18.445 -6.846 -26.280 1.00 73.44 267 ILE A C 1
ATOM 2003 O O . ILE A 1 267 ? 19.439 -7.530 -26.510 1.00 73.44 267 ILE A O 1
ATOM 2007 N N . ASP A 1 268 ? 17.247 -7.093 -26.814 1.00 79.69 268 ASP A N 1
ATOM 2008 C CA . ASP A 1 268 ? 16.960 -8.251 -27.668 1.00 79.69 268 ASP A CA 1
ATOM 2009 C C . ASP A 1 268 ? 17.856 -8.289 -28.921 1.00 79.69 268 ASP A C 1
ATOM 2011 O O . ASP A 1 268 ? 18.432 -9.325 -29.243 1.00 79.69 268 ASP A O 1
ATOM 2015 N N . GLU A 1 269 ? 18.067 -7.150 -29.589 1.00 82.81 269 GLU A N 1
ATOM 2016 C CA . GLU A 1 269 ? 18.986 -7.038 -30.731 1.00 82.81 269 GLU A CA 1
ATOM 2017 C C . GLU A 1 269 ? 20.444 -7.316 -30.349 1.00 82.81 269 GLU A C 1
ATOM 2019 O O . GLU A 1 269 ? 21.194 -7.910 -31.128 1.00 82.81 269 GLU A O 1
ATOM 2024 N N . SER A 1 270 ? 20.876 -6.884 -29.161 1.00 73.25 270 SER A N 1
ATOM 2025 C CA . SER A 1 270 ? 22.229 -7.150 -28.673 1.00 73.25 270 SER A CA 1
ATOM 2026 C C . SER A 1 270 ? 22.427 -8.625 -28.323 1.00 73.25 270 SER A C 1
ATOM 2028 O O . SER A 1 270 ? 23.503 -9.172 -28.568 1.00 73.25 270 SER A O 1
ATOM 2030 N N . GLU A 1 271 ? 21.417 -9.273 -27.747 1.00 79.62 271 GLU A N 1
ATOM 2031 C CA . GLU A 1 271 ? 21.437 -10.709 -27.464 1.00 79.62 271 GLU A CA 1
ATOM 2032 C C . GLU A 1 271 ? 21.442 -11.519 -28.759 1.00 79.62 271 GLU A C 1
ATOM 2034 O O . GLU A 1 271 ? 22.321 -12.360 -28.943 1.00 79.62 271 GLU A O 1
ATOM 2039 N N . ALA A 1 272 ? 20.550 -11.192 -29.698 1.00 84.94 272 ALA A N 1
ATOM 2040 C CA . ALA A 1 272 ? 20.504 -11.812 -31.017 1.00 84.94 272 ALA A CA 1
ATOM 2041 C C . ALA A 1 272 ? 21.810 -11.607 -31.794 1.00 84.94 272 ALA A C 1
ATOM 2043 O O . ALA A 1 272 ? 22.263 -12.502 -32.501 1.00 84.94 272 ALA A O 1
ATOM 2044 N N . TRP A 1 273 ? 22.468 -10.456 -31.643 1.00 81.94 273 TRP A N 1
ATOM 2045 C CA . TRP A 1 273 ? 23.788 -10.222 -32.221 1.00 81.94 273 TRP A CA 1
ATOM 2046 C C . TRP A 1 273 ? 24.856 -11.172 -31.668 1.00 81.94 273 TRP A C 1
ATOM 2048 O O . TRP A 1 273 ? 25.616 -11.754 -32.442 1.00 81.94 273 TRP A O 1
ATOM 2058 N N . ASN A 1 274 ? 24.917 -11.343 -30.347 1.00 75.19 274 ASN A N 1
ATOM 2059 C CA . ASN A 1 274 ? 25.870 -12.257 -29.715 1.00 75.19 274 ASN A CA 1
ATOM 2060 C C . ASN A 1 274 ? 25.570 -13.718 -30.088 1.00 75.19 274 ASN A C 1
ATOM 2062 O O . ASN A 1 274 ? 26.482 -14.486 -30.386 1.00 75.19 274 ASN A O 1
ATOM 2066 N N . GLU A 1 275 ? 24.289 -14.085 -30.131 1.00 85.81 275 GLU A N 1
ATOM 2067 C CA . GLU A 1 275 ? 23.823 -15.396 -30.580 1.00 85.81 275 GLU A CA 1
ATOM 2068 C C . GLU A 1 275 ? 24.235 -15.661 -32.038 1.00 85.81 275 GLU A C 1
ATOM 2070 O O . GLU A 1 275 ? 24.837 -16.692 -32.338 1.00 85.81 275 GLU A O 1
ATOM 2075 N N . ALA A 1 276 ? 24.034 -14.685 -32.927 1.00 84.50 276 ALA A N 1
ATOM 2076 C CA . ALA A 1 276 ? 24.436 -14.768 -34.326 1.00 84.50 276 ALA A CA 1
ATOM 2077 C C . ALA A 1 276 ? 25.952 -14.955 -34.501 1.00 84.50 276 ALA A C 1
ATOM 2079 O O . ALA A 1 276 ? 26.389 -15.711 -35.370 1.00 84.50 276 ALA A O 1
ATOM 2080 N N . GLN A 1 277 ? 26.766 -14.283 -33.680 1.00 78.75 277 GLN A N 1
ATOM 2081 C CA . GLN A 1 277 ? 28.221 -14.452 -33.691 1.00 78.75 277 GLN A CA 1
ATOM 2082 C C . GLN A 1 277 ? 28.641 -15.864 -33.275 1.00 78.75 277 GLN A C 1
ATOM 2084 O O . GLN A 1 277 ? 29.536 -16.434 -33.900 1.00 78.75 277 GLN A O 1
ATOM 2089 N N . ASN A 1 278 ? 27.993 -16.431 -32.255 1.00 78.88 278 ASN A N 1
ATOM 2090 C CA . ASN A 1 278 ? 28.267 -17.794 -31.802 1.00 78.88 278 ASN A CA 1
ATOM 2091 C C . ASN A 1 278 ? 27.867 -18.818 -32.870 1.00 78.88 278 ASN A C 1
ATOM 2093 O O . ASN A 1 278 ? 28.694 -19.641 -33.254 1.00 78.88 278 ASN A O 1
ATOM 2097 N N . MET A 1 279 ? 26.663 -18.696 -33.442 1.00 86.44 279 MET A N 1
ATOM 2098 C CA . MET A 1 279 ? 26.206 -19.558 -34.540 1.00 86.44 279 MET A CA 1
ATOM 2099 C C . MET A 1 279 ? 27.154 -19.497 -35.746 1.00 86.44 279 MET A C 1
ATOM 2101 O O . MET A 1 279 ? 27.469 -20.520 -36.353 1.00 86.44 279 MET A O 1
ATOM 2105 N N . GLN A 1 280 ? 27.652 -18.305 -36.087 1.00 83.44 280 GLN A N 1
ATOM 2106 C CA . GLN A 1 280 ? 28.632 -18.144 -37.160 1.00 83.44 280 GLN A CA 1
ATOM 2107 C C . GLN A 1 280 ? 29.978 -18.804 -36.819 1.00 83.44 280 GLN A C 1
ATOM 2109 O O . GLN A 1 280 ? 30.594 -19.418 -37.690 1.00 83.44 280 GLN A O 1
ATOM 2114 N N . ALA A 1 281 ? 30.443 -18.697 -35.570 1.00 74.69 281 ALA A N 1
ATOM 2115 C CA . ALA A 1 281 ? 31.665 -19.355 -35.108 1.00 74.69 281 ALA A CA 1
ATOM 2116 C C . ALA A 1 281 ? 31.545 -20.890 -35.110 1.00 74.69 281 ALA A C 1
ATOM 2118 O O . ALA A 1 281 ? 32.530 -21.577 -35.370 1.00 74.69 281 ALA A O 1
ATOM 2119 N N . GLU A 1 282 ? 30.339 -21.412 -34.896 1.00 82.31 282 GLU A N 1
ATOM 2120 C CA . GLU A 1 282 ? 29.987 -22.833 -35.017 1.00 82.31 282 GLU A CA 1
ATOM 2121 C C . GLU A 1 282 ? 29.819 -23.296 -36.479 1.00 82.31 282 GLU A C 1
ATOM 2123 O O . GLU A 1 282 ? 29.525 -24.462 -36.739 1.00 82.31 282 GLU A O 1
ATOM 2128 N N . GLY A 1 283 ? 30.044 -22.407 -37.453 1.00 82.25 283 GLY A N 1
ATOM 2129 C CA . GLY A 1 283 ? 30.050 -22.728 -38.882 1.00 82.25 283 GLY A CA 1
ATOM 2130 C C . GLY A 1 283 ? 28.696 -22.585 -39.580 1.00 82.25 283 GLY A C 1
ATOM 2131 O O . GLY A 1 283 ? 28.565 -22.986 -40.738 1.00 82.25 283 GLY A O 1
ATOM 2132 N N . MET A 1 284 ? 27.687 -22.007 -38.922 1.00 87.50 284 MET A N 1
ATOM 2133 C CA . MET A 1 284 ? 26.385 -21.756 -39.541 1.00 87.50 284 MET A CA 1
ATOM 2134 C C . MET A 1 284 ? 26.481 -20.665 -40.623 1.00 87.50 284 MET A C 1
ATOM 2136 O O . MET A 1 284 ? 27.162 -19.649 -40.461 1.00 87.50 284 MET A O 1
ATOM 2140 N N . THR A 1 285 ? 25.777 -20.858 -41.745 1.00 87.44 285 THR A N 1
ATOM 2141 C CA . THR A 1 285 ? 25.721 -19.863 -42.828 1.00 87.44 285 THR A CA 1
ATOM 2142 C C . THR A 1 285 ? 24.852 -18.666 -42.442 1.00 87.44 285 THR A C 1
ATOM 2144 O O . THR A 1 285 ? 23.926 -18.783 -41.639 1.00 87.44 285 THR A O 1
ATOM 2147 N N . LEU A 1 286 ? 25.101 -17.504 -43.056 1.00 84.50 286 LEU A N 1
ATOM 2148 C CA . LEU A 1 286 ? 24.329 -16.288 -42.781 1.00 84.50 286 LEU A CA 1
ATOM 2149 C C . LEU A 1 286 ? 22.827 -16.459 -43.049 1.00 84.50 286 LEU A C 1
ATOM 2151 O O . LEU A 1 286 ? 22.019 -15.935 -42.290 1.00 84.50 286 LEU A O 1
ATOM 2155 N N . ASP A 1 287 ? 22.447 -17.200 -44.092 1.00 87.38 287 ASP A N 1
ATOM 2156 C CA . ASP A 1 287 ? 21.035 -17.440 -44.414 1.00 87.38 287 ASP A CA 1
ATOM 2157 C C . ASP A 1 287 ? 20.344 -18.296 -43.348 1.00 87.38 287 ASP A C 1
ATOM 2159 O O . ASP A 1 287 ? 19.201 -18.023 -42.982 1.00 87.38 287 ASP A O 1
ATOM 2163 N N . ALA A 1 288 ? 21.046 -19.290 -42.791 1.00 88.56 288 ALA A N 1
ATOM 2164 C CA . ALA A 1 288 ? 20.537 -20.086 -41.678 1.00 88.56 288 ALA A CA 1
ATOM 2165 C C . ALA A 1 288 ? 20.430 -19.251 -40.391 1.00 88.56 288 ALA A C 1
ATOM 2167 O O . ALA A 1 288 ? 19.408 -19.319 -39.714 1.00 88.56 288 ALA A O 1
ATOM 2168 N N . ILE A 1 289 ? 21.411 -18.389 -40.103 1.00 88.25 289 ILE A N 1
ATOM 2169 C CA . ILE A 1 289 ? 21.370 -17.463 -38.958 1.00 88.25 289 ILE A CA 1
ATOM 2170 C C . ILE A 1 289 ? 20.198 -16.478 -39.087 1.00 88.25 289 ILE A C 1
ATOM 2172 O O . ILE A 1 289 ? 19.428 -16.311 -38.143 1.00 88.25 289 ILE A O 1
ATOM 2176 N N . LYS A 1 290 ? 20.013 -15.863 -40.265 1.00 89.62 290 LYS A N 1
ATOM 2177 C CA . LYS A 1 290 ? 18.878 -14.966 -40.549 1.00 89.62 290 LYS A CA 1
ATOM 2178 C C . LYS A 1 290 ? 17.540 -15.685 -40.406 1.00 89.62 290 LYS A C 1
ATOM 2180 O O . LYS A 1 290 ? 16.603 -15.115 -39.863 1.00 89.62 290 LYS A O 1
ATOM 2185 N N . LYS A 1 291 ? 17.448 -16.937 -40.862 1.00 92.06 291 LYS A N 1
ATOM 2186 C CA . LYS A 1 291 ? 16.236 -17.750 -40.716 1.00 92.06 291 LYS A CA 1
ATOM 2187 C C . LYS A 1 291 ? 15.924 -18.073 -39.250 1.00 92.06 291 LYS A C 1
ATOM 2189 O O . LYS A 1 291 ? 14.753 -18.107 -38.892 1.00 92.06 291 LYS A O 1
ATOM 2194 N N . THR A 1 292 ? 16.944 -18.305 -38.424 1.00 90.12 292 THR A N 1
ATOM 2195 C CA . THR A 1 292 ? 16.783 -18.631 -36.997 1.00 90.12 292 THR A CA 1
ATOM 2196 C C . THR A 1 292 ? 16.422 -17.407 -36.158 1.00 90.12 292 THR A C 1
ATOM 2198 O O . THR A 1 292 ? 15.536 -17.486 -35.314 1.00 90.12 292 THR A O 1
ATOM 2201 N N . LEU A 1 293 ? 17.086 -16.270 -36.388 1.00 88.94 293 LEU A N 1
ATOM 2202 C CA . LEU A 1 293 ? 16.913 -15.065 -35.568 1.00 88.94 293 LEU A CA 1
ATOM 2203 C C . LEU A 1 293 ? 15.844 -14.105 -36.103 1.00 88.94 293 LEU A C 1
ATOM 2205 O O . LEU A 1 293 ? 15.318 -13.298 -35.338 1.00 88.94 293 LEU A O 1
ATOM 2209 N N . GLY A 1 294 ? 15.504 -14.194 -37.392 1.00 87.94 294 GLY A N 1
ATOM 2210 C CA . GLY A 1 294 ? 14.496 -13.355 -38.037 1.00 87.94 294 GLY A CA 1
ATOM 2211 C C . GLY A 1 294 ? 14.728 -11.865 -37.779 1.00 87.94 294 GLY A C 1
ATOM 2212 O O . GLY A 1 294 ? 15.856 -11.373 -37.845 1.00 87.94 294 GLY A O 1
ATOM 2213 N N . ASP A 1 295 ? 13.654 -11.168 -37.409 1.00 83.25 295 ASP A N 1
ATOM 2214 C CA . ASP A 1 295 ? 13.644 -9.723 -37.147 1.00 83.25 295 ASP A CA 1
ATOM 2215 C C . ASP A 1 295 ? 14.435 -9.312 -35.891 1.00 83.25 295 ASP A C 1
ATOM 2217 O O . ASP A 1 295 ? 14.646 -8.120 -35.652 1.00 83.25 295 ASP A O 1
ATOM 2221 N N . ARG A 1 296 ? 14.895 -10.276 -35.075 1.00 83.75 296 ARG A N 1
ATOM 2222 C CA . ARG A 1 296 ? 15.759 -9.993 -33.917 1.00 83.75 296 ARG A CA 1
ATOM 2223 C C . ARG A 1 296 ? 17.166 -9.576 -34.337 1.00 83.75 296 ARG A C 1
ATOM 2225 O O . ARG A 1 296 ? 17.855 -8.927 -33.557 1.00 83.75 296 ARG A O 1
ATOM 2232 N N . LEU A 1 297 ? 17.598 -9.930 -35.552 1.00 86.00 297 LEU A N 1
ATOM 2233 C CA . LEU A 1 297 ? 18.890 -9.539 -36.112 1.00 86.00 297 LEU A CA 1
ATOM 2234 C C . LEU A 1 297 ? 18.690 -8.451 -37.183 1.00 86.00 297 LEU A C 1
ATOM 2236 O O . LEU A 1 297 ? 18.377 -8.779 -38.329 1.00 86.00 297 LEU A O 1
ATOM 2240 N N . PRO A 1 298 ? 18.928 -7.163 -36.867 1.00 82.94 298 PRO A N 1
ATOM 2241 C CA . PRO A 1 298 ? 18.747 -6.078 -37.827 1.00 82.94 298 PRO A CA 1
ATOM 2242 C C . PRO A 1 298 ? 19.590 -6.274 -39.090 1.00 82.94 298 PRO A C 1
ATOM 2244 O O . PRO A 1 298 ? 20.730 -6.742 -39.012 1.00 82.94 298 PRO A O 1
ATOM 2247 N N . GLU A 1 299 ? 19.096 -5.828 -40.250 1.00 82.50 299 GLU A N 1
ATOM 2248 C CA . GLU A 1 299 ? 19.797 -5.979 -41.538 1.00 82.50 299 GLU A CA 1
ATOM 2249 C C . GLU A 1 299 ? 21.240 -5.462 -41.496 1.00 82.50 299 GLU A C 1
ATOM 2251 O O . GLU A 1 299 ? 22.156 -6.111 -42.005 1.00 82.50 299 GLU A O 1
ATOM 2256 N N . ARG A 1 300 ? 21.468 -4.334 -40.812 1.00 80.88 300 ARG A N 1
ATOM 2257 C CA . ARG A 1 300 ? 22.806 -3.763 -40.604 1.00 80.88 300 ARG A CA 1
ATOM 2258 C C . ARG A 1 300 ? 23.749 -4.740 -39.892 1.00 80.88 300 ARG A C 1
ATOM 2260 O O . ARG A 1 300 ? 24.908 -4.879 -40.280 1.00 80.88 300 ARG A O 1
ATOM 2267 N N . ARG A 1 301 ? 23.260 -5.443 -38.866 1.00 79.94 301 ARG A N 1
ATOM 2268 C CA . ARG A 1 301 ? 24.020 -6.466 -38.130 1.00 79.94 301 ARG A CA 1
ATOM 2269 C C . ARG A 1 301 ? 24.225 -7.712 -38.991 1.00 79.94 301 ARG A C 1
ATOM 2271 O O . ARG A 1 301 ? 25.330 -8.241 -39.047 1.00 79.94 301 ARG A O 1
ATOM 2278 N N . ALA A 1 302 ? 23.221 -8.133 -39.749 1.00 80.25 302 ALA A N 1
ATOM 2279 C CA . ALA A 1 302 ? 23.385 -9.247 -40.675 1.00 80.25 302 ALA A CA 1
ATOM 2280 C C . ALA A 1 302 ? 24.440 -8.960 -41.769 1.00 80.25 302 ALA A C 1
ATOM 2282 O O . ALA A 1 302 ? 25.265 -9.821 -42.077 1.00 80.25 302 ALA A O 1
ATOM 2283 N N . ALA A 1 303 ? 24.482 -7.733 -42.300 1.00 80.94 303 ALA A N 1
ATOM 2284 C CA . ALA A 1 303 ? 25.509 -7.292 -43.246 1.00 80.94 303 ALA A CA 1
ATOM 2285 C C . ALA A 1 303 ? 26.920 -7.296 -42.624 1.00 80.94 303 ALA A C 1
ATOM 2287 O O . ALA A 1 303 ? 27.896 -7.656 -43.283 1.00 80.94 303 ALA A O 1
ATOM 2288 N N . LEU A 1 304 ? 27.036 -6.951 -41.338 1.00 78.56 304 LEU A N 1
ATOM 2289 C CA . LEU A 1 304 ? 28.288 -7.044 -40.583 1.00 78.56 304 LEU A CA 1
ATOM 2290 C C . LEU A 1 304 ? 28.786 -8.491 -40.437 1.00 78.56 304 LEU A C 1
ATOM 2292 O O . LEU A 1 304 ? 29.980 -8.736 -40.611 1.00 78.56 304 LEU A O 1
ATOM 2296 N N . LEU A 1 305 ? 27.905 -9.462 -40.164 1.00 80.19 305 LEU A N 1
ATOM 2297 C CA . LEU A 1 305 ? 28.290 -10.887 -40.125 1.00 80.19 305 LEU A CA 1
ATOM 2298 C C . LEU A 1 305 ? 28.784 -11.366 -41.487 1.00 80.19 305 LEU A C 1
ATOM 2300 O O . LEU A 1 305 ? 29.770 -12.100 -41.555 1.00 80.19 305 LEU A O 1
ATOM 2304 N N . GLN A 1 306 ? 28.138 -10.924 -42.570 1.00 80.75 306 GLN A N 1
ATOM 2305 C CA . GLN A 1 306 ? 28.569 -11.241 -43.930 1.00 80.75 306 GLN A CA 1
ATOM 2306 C C . GLN A 1 306 ? 29.993 -10.748 -44.193 1.00 80.75 306 GLN A C 1
ATOM 2308 O O . GLN A 1 306 ? 3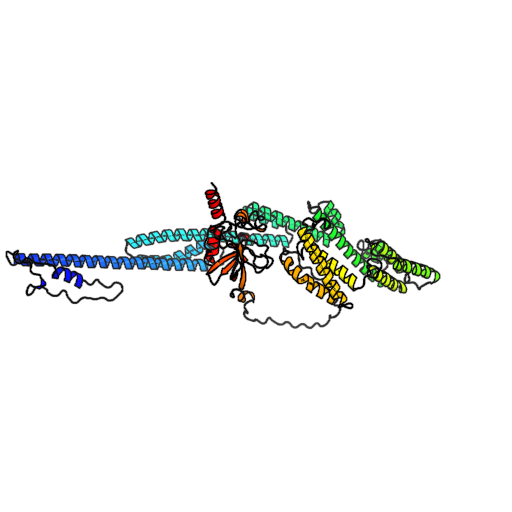0.842 -11.519 -44.633 1.00 80.75 306 GLN A O 1
ATOM 2313 N N . LYS A 1 307 ? 30.273 -9.483 -43.857 1.00 74.94 307 LYS A N 1
ATOM 2314 C CA . LYS A 1 307 ? 31.608 -8.886 -44.002 1.00 74.94 307 LYS A CA 1
ATOM 2315 C C . LYS A 1 307 ? 32.657 -9.626 -43.165 1.00 74.94 307 LYS A C 1
ATOM 2317 O O . LYS A 1 307 ? 33.740 -9.907 -43.669 1.00 74.94 307 LYS A O 1
ATOM 2322 N N . ARG A 1 308 ? 32.321 -10.023 -41.931 1.00 69.62 308 ARG A N 1
ATOM 2323 C CA . ARG A 1 308 ? 33.223 -10.803 -41.063 1.00 69.62 308 ARG A CA 1
ATOM 2324 C C . ARG A 1 308 ? 33.535 -12.196 -41.603 1.00 69.62 308 ARG A C 1
ATOM 2326 O O . ARG A 1 308 ? 34.675 -12.633 -41.480 1.00 69.62 308 ARG A O 1
ATOM 2333 N N . ALA A 1 309 ? 32.570 -12.880 -42.220 1.00 69.62 309 ALA A N 1
ATOM 2334 C CA . ALA A 1 309 ? 32.813 -14.183 -42.847 1.00 69.62 309 ALA A CA 1
ATOM 2335 C C . ALA A 1 309 ? 33.894 -14.096 -43.938 1.00 69.62 309 ALA A C 1
ATOM 2337 O O . ALA A 1 309 ? 34.722 -14.992 -44.075 1.00 69.62 309 ALA A O 1
ATOM 2338 N N . MET A 1 310 ? 33.922 -12.985 -44.681 1.00 67.12 310 MET A N 1
ATOM 2339 C CA . MET A 1 310 ? 34.902 -12.734 -45.745 1.00 67.12 310 MET A CA 1
ATOM 2340 C C . MET A 1 310 ? 36.300 -12.369 -45.209 1.00 67.12 310 MET A C 1
ATOM 2342 O O . MET A 1 310 ? 37.264 -12.328 -45.970 1.00 67.12 310 MET A O 1
ATOM 2346 N N . ALA A 1 311 ? 36.424 -12.128 -43.902 1.00 64.00 311 ALA A N 1
ATOM 2347 C CA . ALA A 1 311 ? 37.631 -11.648 -43.238 1.00 64.00 311 ALA A CA 1
ATOM 2348 C C . ALA A 1 311 ? 38.440 -12.752 -42.517 1.00 64.00 311 ALA A C 1
ATOM 2350 O O . ALA A 1 311 ? 39.362 -12.468 -41.754 1.00 64.00 311 ALA A O 1
ATOM 2351 N N . VAL A 1 312 ? 38.131 -14.029 -42.769 1.00 65.56 312 VAL A N 1
ATOM 2352 C CA . VAL A 1 312 ? 38.854 -15.207 -42.231 1.00 65.56 312 VAL A CA 1
ATOM 2353 C C . VAL A 1 312 ? 40.100 -15.558 -43.078 1.00 65.56 312 VAL A C 1
ATOM 2355 O O . VAL A 1 312 ? 40.666 -16.640 -42.979 1.00 65.56 312 VAL A O 1
ATOM 2358 N N . ARG A 1 313 ? 40.551 -14.638 -43.935 1.00 71.56 313 ARG A N 1
ATOM 2359 C CA . ARG A 1 313 ? 41.714 -14.810 -44.820 1.00 71.56 313 ARG A CA 1
ATOM 2360 C C . ARG A 1 313 ? 43.020 -14.300 -44.178 1.00 71.56 313 ARG A C 1
ATOM 2362 O O . ARG A 1 313 ? 42.941 -13.468 -43.275 1.00 71.56 313 ARG A O 1
ATOM 2369 N N . PRO A 1 314 ? 44.205 -14.740 -44.650 1.00 74.12 314 PRO A N 1
ATOM 2370 C CA . PRO A 1 314 ? 45.493 -14.187 -44.226 1.00 74.12 314 PRO A CA 1
ATOM 2371 C C . PRO A 1 314 ? 45.618 -12.691 -44.538 1.00 74.12 314 PRO A C 1
ATOM 2373 O O . PRO A 1 314 ? 44.964 -12.182 -45.454 1.00 74.12 314 PRO A O 1
ATOM 2376 N N . TYR A 1 315 ? 46.488 -12.008 -43.793 1.00 77.69 315 TYR A N 1
ATOM 2377 C CA . TYR A 1 315 ? 46.808 -10.602 -44.022 1.00 77.69 315 TYR A CA 1
ATOM 2378 C C . TYR A 1 315 ? 47.587 -10.404 -45.321 1.00 77.69 315 TYR A C 1
ATOM 2380 O O . TYR A 1 315 ? 48.644 -11.003 -45.516 1.00 77.69 315 TYR A O 1
ATOM 2388 N N . ASP A 1 316 ? 47.070 -9.530 -46.180 1.00 81.25 316 ASP A N 1
ATOM 2389 C CA . ASP A 1 316 ? 47.724 -9.086 -47.406 1.00 81.25 316 ASP A CA 1
ATOM 2390 C C . ASP A 1 316 ? 48.207 -7.636 -47.223 1.00 81.25 316 ASP A C 1
ATOM 2392 O O . ASP A 1 316 ? 47.394 -6.710 -47.172 1.00 81.25 316 ASP A O 1
ATOM 2396 N N . PRO A 1 317 ? 49.528 -7.393 -47.141 1.00 80.06 317 PRO A N 1
ATOM 2397 C CA . PRO A 1 317 ? 50.073 -6.052 -46.968 1.00 80.06 317 PRO A CA 1
ATOM 2398 C C . PRO A 1 317 ? 49.653 -5.046 -48.049 1.00 80.06 317 PRO A C 1
ATOM 2400 O O . PRO A 1 317 ? 49.574 -3.855 -47.748 1.00 80.06 317 PRO A O 1
ATOM 2403 N N . ALA A 1 318 ? 49.391 -5.493 -49.283 1.00 76.75 318 ALA A N 1
ATOM 2404 C CA . ALA A 1 318 ? 49.053 -4.613 -50.400 1.00 76.75 318 ALA A CA 1
ATOM 2405 C C . ALA A 1 318 ? 47.613 -4.090 -50.312 1.00 76.75 318 ALA A C 1
ATOM 2407 O O . ALA A 1 318 ? 47.360 -2.930 -50.642 1.00 76.75 318 ALA A O 1
ATOM 2408 N N . THR A 1 319 ? 46.677 -4.917 -49.842 1.00 78.88 319 THR A N 1
ATOM 2409 C CA . THR A 1 319 ? 45.258 -4.545 -49.728 1.00 78.88 319 THR A CA 1
ATOM 2410 C C . THR A 1 319 ? 44.870 -4.111 -48.318 1.00 78.88 319 THR A C 1
ATOM 2412 O O . THR A 1 319 ? 44.108 -3.160 -48.153 1.00 78.88 319 THR A O 1
ATOM 2415 N N . ASP A 1 320 ? 45.405 -4.771 -47.291 1.00 81.88 320 ASP A N 1
ATOM 2416 C CA . ASP A 1 320 ? 45.014 -4.570 -45.893 1.00 81.88 320 ASP A CA 1
ATOM 2417 C C . ASP A 1 320 ? 45.863 -3.501 -45.209 1.00 81.88 320 ASP A C 1
ATOM 2419 O O . ASP A 1 320 ? 45.374 -2.826 -44.308 1.00 81.88 320 ASP A O 1
ATOM 2423 N N . GLY A 1 321 ? 47.106 -3.288 -45.655 1.00 82.25 321 GLY A N 1
ATOM 2424 C CA . GLY A 1 321 ? 47.996 -2.250 -45.124 1.00 82.25 321 GLY A CA 1
ATOM 2425 C C . GLY A 1 321 ? 47.400 -0.839 -45.182 1.00 82.25 321 GLY A C 1
ATOM 2426 O O . GLY A 1 321 ? 47.350 -0.168 -44.145 1.00 82.25 321 GLY A O 1
ATOM 2427 N N . PRO A 1 322 ? 46.886 -0.388 -46.343 1.00 88.44 322 PRO A N 1
ATOM 2428 C CA . PRO A 1 322 ? 46.194 0.895 -46.450 1.00 88.44 322 PRO A CA 1
ATOM 2429 C C . PRO A 1 322 ? 44.952 0.977 -45.553 1.00 88.44 322 PRO A C 1
ATOM 2431 O O . PRO A 1 322 ? 44.745 1.987 -44.882 1.00 88.44 322 PRO A O 1
ATOM 2434 N N . MET A 1 323 ? 44.161 -0.099 -45.481 1.00 83.62 323 MET A N 1
ATOM 2435 C CA . MET A 1 323 ? 42.937 -0.152 -44.675 1.00 83.62 323 MET A CA 1
ATOM 2436 C C . MET A 1 323 ? 43.239 -0.134 -43.169 1.00 83.62 323 MET A C 1
ATOM 2438 O O . MET A 1 323 ? 42.558 0.546 -42.406 1.00 83.62 323 MET A O 1
ATOM 2442 N N . VAL A 1 324 ? 44.305 -0.806 -42.729 1.00 87.06 324 VAL A N 1
ATOM 2443 C CA . VAL A 1 324 ? 44.814 -0.736 -41.355 1.00 87.06 324 VAL A CA 1
ATOM 2444 C C . VAL A 1 324 ? 45.261 0.684 -41.008 1.00 87.06 324 VAL A C 1
ATOM 2446 O O . VAL A 1 324 ? 44.915 1.181 -39.937 1.00 87.06 324 VAL A O 1
ATOM 2449 N N . ALA A 1 325 ? 45.998 1.357 -41.895 1.00 86.94 325 ALA A N 1
ATOM 2450 C CA . ALA A 1 325 ? 46.433 2.737 -41.675 1.00 86.94 325 ALA A CA 1
ATOM 2451 C C . ALA A 1 325 ? 45.241 3.709 -41.599 1.00 86.94 325 ALA A C 1
ATOM 2453 O O . ALA A 1 325 ? 45.210 4.599 -40.742 1.00 86.94 325 ALA A O 1
ATOM 2454 N N . GLU A 1 326 ? 44.229 3.505 -42.446 1.00 89.75 326 GLU A N 1
ATOM 2455 C CA . GLU A 1 326 ? 42.977 4.259 -42.420 1.00 89.75 326 GLU A CA 1
ATOM 2456 C C . GLU A 1 326 ? 42.227 4.037 -41.100 1.00 89.75 326 GLU A C 1
ATOM 2458 O O . GLU A 1 326 ? 41.896 4.998 -40.412 1.00 89.75 326 GLU A O 1
ATOM 2463 N N . ILE A 1 327 ? 42.025 2.782 -40.692 1.00 90.19 327 ILE A N 1
ATOM 2464 C CA . ILE A 1 327 ? 41.348 2.418 -39.440 1.00 90.19 327 ILE A CA 1
ATOM 2465 C C . ILE A 1 327 ? 42.081 2.988 -38.227 1.00 90.19 327 ILE A C 1
ATOM 2467 O O . ILE A 1 327 ? 41.444 3.565 -37.352 1.00 90.19 327 ILE A O 1
ATOM 2471 N N . GLN A 1 328 ? 43.411 2.907 -38.184 1.00 87.06 328 GLN A N 1
ATOM 2472 C CA . GLN A 1 328 ? 44.199 3.545 -37.129 1.00 87.06 328 GLN A CA 1
ATOM 2473 C C . GLN A 1 328 ? 43.995 5.061 -37.101 1.00 87.06 328 GLN A C 1
ATOM 2475 O O . GLN A 1 328 ? 43.894 5.642 -36.022 1.00 87.06 328 GLN A O 1
ATOM 2480 N N . THR A 1 329 ? 43.922 5.707 -38.264 1.00 90.38 329 THR A N 1
ATOM 2481 C CA . THR A 1 329 ? 43.664 7.150 -38.360 1.00 90.38 329 THR A CA 1
ATOM 2482 C C . THR A 1 329 ? 42.269 7.493 -37.842 1.00 90.38 329 THR A C 1
ATOM 2484 O O . THR A 1 329 ? 42.134 8.402 -37.023 1.00 90.38 329 THR A O 1
ATOM 2487 N N . LEU A 1 330 ? 41.251 6.719 -38.229 1.00 90.38 330 LEU A N 1
ATOM 2488 C CA . LEU A 1 330 ? 39.880 6.890 -37.751 1.00 90.38 330 LEU A CA 1
ATOM 2489 C C . LEU A 1 330 ? 39.770 6.662 -36.243 1.00 90.38 330 LEU A C 1
ATOM 2491 O O . LEU A 1 330 ? 39.194 7.492 -35.556 1.00 90.38 330 LEU A O 1
ATOM 2495 N N . ILE A 1 331 ? 40.357 5.589 -35.704 1.00 86.75 331 ILE A N 1
ATOM 2496 C CA . ILE A 1 331 ? 40.359 5.299 -34.260 1.00 86.75 331 ILE A CA 1
ATOM 2497 C C . ILE A 1 331 ? 41.104 6.396 -33.488 1.00 86.75 331 ILE A C 1
ATOM 2499 O O . ILE A 1 331 ? 40.684 6.796 -32.402 1.00 86.75 331 ILE A O 1
ATOM 2503 N N . ARG A 1 332 ? 42.220 6.908 -34.025 1.00 83.69 332 ARG A N 1
ATOM 2504 C CA . ARG A 1 332 ? 42.969 8.004 -33.392 1.00 83.69 332 ARG A CA 1
ATOM 2505 C C . ARG A 1 332 ? 42.160 9.295 -33.349 1.00 83.69 332 ARG A C 1
ATOM 2507 O O . ARG A 1 332 ? 42.185 9.938 -32.298 1.00 83.69 332 ARG A O 1
ATOM 2514 N N . GLY A 1 333 ? 41.482 9.629 -34.449 1.00 81.19 333 GLY A N 1
ATOM 2515 C CA . GLY A 1 333 ? 40.635 10.815 -34.598 1.00 81.19 333 GLY A CA 1
ATOM 2516 C C . GLY A 1 333 ? 39.224 10.673 -34.022 1.00 81.19 333 GLY A C 1
ATOM 2517 O O . GLY A 1 333 ? 38.525 11.673 -33.903 1.00 81.19 333 GLY A O 1
ATOM 2518 N N . TYR A 1 334 ? 38.809 9.462 -33.644 1.00 80.62 334 TYR A N 1
ATOM 2519 C CA . TYR A 1 334 ? 37.502 9.212 -33.055 1.00 80.62 334 TYR A CA 1
ATOM 2520 C C . TYR A 1 334 ? 37.376 9.901 -31.695 1.00 80.62 334 TYR A C 1
ATOM 2522 O O . TYR A 1 334 ? 38.182 9.675 -30.784 1.00 80.62 334 TYR A O 1
ATOM 2530 N N . ASN A 1 335 ? 36.321 10.702 -31.557 1.00 74.00 335 ASN A N 1
ATOM 2531 C CA . ASN A 1 335 ? 35.947 11.373 -30.324 1.00 74.00 335 ASN A CA 1
ATOM 2532 C C . ASN A 1 335 ? 34.491 11.041 -29.989 1.00 74.00 335 ASN A C 1
ATOM 2534 O O . ASN A 1 335 ? 33.570 11.539 -30.629 1.00 74.00 335 ASN A O 1
ATOM 2538 N N . GLY A 1 336 ? 34.276 10.246 -28.939 1.00 60.81 336 GLY A N 1
ATOM 2539 C CA . GLY A 1 336 ? 32.928 9.852 -28.512 1.00 60.81 336 GLY A CA 1
ATOM 2540 C C . GLY A 1 336 ? 32.022 11.022 -28.106 1.00 60.81 336 GLY A C 1
ATOM 2541 O O . GLY A 1 336 ? 30.810 10.851 -28.037 1.00 60.81 336 GLY A O 1
ATOM 2542 N N . LYS A 1 337 ? 32.575 12.221 -27.869 1.00 57.53 337 LYS A N 1
ATOM 2543 C CA . LYS A 1 337 ? 31.779 13.434 -27.620 1.00 57.53 337 LYS A CA 1
ATOM 2544 C C . LYS A 1 337 ? 31.027 13.940 -28.843 1.00 57.53 337 LYS A C 1
ATOM 2546 O O . LYS A 1 337 ? 29.936 14.479 -28.691 1.00 57.53 337 LYS A O 1
ATOM 2551 N N . ASP A 1 338 ? 31.615 13.765 -30.020 1.00 66.38 338 ASP A N 1
ATOM 2552 C CA . ASP A 1 338 ? 31.088 14.295 -31.279 1.00 66.38 338 ASP A CA 1
ATOM 2553 C C . ASP A 1 338 ? 30.180 13.266 -31.983 1.00 66.38 338 ASP A C 1
ATOM 2555 O O . ASP A 1 338 ? 29.689 13.506 -33.084 1.00 66.38 338 ASP A O 1
ATOM 2559 N N . ASP A 1 339 ? 29.928 12.122 -31.329 1.00 61.72 339 ASP A N 1
ATOM 2560 C CA . ASP A 1 339 ? 29.191 10.979 -31.869 1.00 61.72 339 ASP A CA 1
ATOM 2561 C C . ASP A 1 339 ? 28.118 10.426 -30.896 1.00 61.72 339 ASP A C 1
ATOM 2563 O O . ASP A 1 339 ? 28.128 9.244 -30.543 1.00 61.72 339 ASP A O 1
ATOM 2567 N N . PRO A 1 340 ? 27.148 11.247 -30.445 1.00 53.59 340 PRO A N 1
ATOM 2568 C CA . PRO A 1 340 ? 26.166 10.866 -29.418 1.00 53.59 340 PRO A CA 1
ATOM 2569 C C . PRO A 1 340 ? 25.210 9.738 -29.842 1.00 53.59 340 PRO A C 1
ATOM 2571 O O . PRO A 1 340 ? 24.541 9.140 -28.999 1.00 53.59 340 PRO A O 1
ATOM 2574 N N . LYS A 1 341 ? 25.126 9.448 -31.146 1.00 63.00 341 LYS A N 1
ATOM 2575 C CA . LYS A 1 341 ? 24.325 8.352 -31.714 1.00 63.00 341 LYS A CA 1
ATOM 2576 C C . LYS A 1 341 ? 25.156 7.099 -32.022 1.00 63.00 341 LYS A C 1
ATOM 2578 O O . LYS A 1 341 ? 24.594 6.101 -32.466 1.00 63.00 341 LYS A O 1
ATOM 2583 N N . ASN A 1 342 ? 26.460 7.122 -31.733 1.00 60.28 342 ASN A N 1
ATOM 2584 C CA . ASN A 1 342 ? 27.429 6.080 -32.084 1.00 60.28 342 ASN A CA 1
ATOM 2585 C C . ASN A 1 342 ? 27.509 5.808 -33.601 1.00 60.28 342 ASN A C 1
ATOM 2587 O O . ASN A 1 342 ? 27.847 4.700 -34.023 1.00 60.28 342 ASN A O 1
ATOM 2591 N N . ASP A 1 343 ? 27.159 6.779 -34.440 1.00 71.31 343 ASP A N 1
ATOM 2592 C CA . ASP A 1 343 ? 27.161 6.622 -35.891 1.00 71.31 343 ASP A CA 1
ATOM 2593 C C . ASP A 1 343 ? 28.594 6.473 -36.416 1.00 71.31 343 ASP A C 1
ATOM 2595 O O . ASP A 1 343 ? 28.866 5.548 -37.184 1.00 71.31 343 ASP A O 1
ATOM 2599 N N . GLN A 1 344 ? 29.528 7.306 -35.946 1.00 74.75 344 GLN A N 1
ATOM 2600 C CA . GLN A 1 344 ? 30.948 7.199 -36.296 1.00 74.75 344 GLN A CA 1
ATOM 2601 C C . GLN A 1 344 ? 31.585 5.946 -35.690 1.00 74.75 344 GLN A C 1
ATOM 2603 O O . GLN A 1 344 ? 32.305 5.236 -36.385 1.00 74.75 344 GLN A O 1
ATOM 2608 N N . TYR A 1 345 ? 31.280 5.612 -34.435 1.00 78.69 345 TYR A N 1
ATOM 2609 C CA . TYR A 1 345 ? 31.746 4.382 -33.790 1.00 78.69 345 TYR A CA 1
ATOM 2610 C C . TYR A 1 345 ? 31.366 3.149 -34.611 1.00 78.69 345 TYR A C 1
ATOM 2612 O O . TYR A 1 345 ? 32.217 2.320 -34.937 1.00 78.69 345 TYR A O 1
ATOM 2620 N N . ASN A 1 346 ? 30.093 3.055 -35.003 1.00 76.81 346 ASN A N 1
ATOM 2621 C CA . ASN A 1 346 ? 29.606 1.933 -35.792 1.00 76.81 346 ASN A CA 1
ATOM 2622 C C . ASN A 1 346 ? 30.222 1.922 -37.202 1.00 76.81 346 ASN A C 1
ATOM 2624 O O . ASN A 1 346 ? 30.506 0.848 -37.722 1.00 76.81 346 ASN A O 1
ATOM 2628 N N . GLN A 1 347 ? 30.477 3.085 -37.812 1.00 82.56 347 GLN A N 1
ATOM 2629 C CA . GLN A 1 347 ? 31.196 3.170 -39.092 1.00 82.56 347 GLN A CA 1
ATOM 2630 C C . GLN A 1 347 ? 32.645 2.673 -38.981 1.00 82.56 347 GLN A C 1
ATOM 2632 O O . GLN A 1 347 ? 33.144 2.012 -39.893 1.00 82.56 347 GLN A O 1
ATOM 2637 N N . ILE A 1 348 ? 33.327 2.962 -37.870 1.00 84.94 348 ILE A N 1
ATOM 2638 C CA . ILE A 1 348 ? 34.698 2.500 -37.639 1.00 84.94 348 ILE A CA 1
ATOM 2639 C C . ILE A 1 348 ? 34.712 0.998 -37.326 1.00 84.94 348 ILE A C 1
ATOM 2641 O O . ILE A 1 348 ? 35.520 0.287 -37.916 1.00 84.94 348 ILE A O 1
ATOM 2645 N N . ASP A 1 349 ? 33.802 0.475 -36.493 1.00 82.50 349 ASP A N 1
ATOM 2646 C CA . ASP A 1 349 ? 33.686 -0.977 -36.248 1.00 82.50 349 ASP A CA 1
ATOM 2647 C C . ASP A 1 349 ? 33.315 -1.751 -37.524 1.00 82.50 349 ASP A C 1
ATOM 2649 O O . ASP A 1 349 ? 33.854 -2.831 -37.784 1.00 82.50 349 ASP A O 1
ATOM 2653 N N . GLU A 1 350 ? 32.470 -1.170 -38.382 1.00 81.75 350 GLU A N 1
ATOM 2654 C CA . GLU A 1 350 ? 32.185 -1.702 -39.716 1.00 81.75 350 GLU A CA 1
ATOM 2655 C C . GLU A 1 350 ? 33.452 -1.817 -40.567 1.00 81.75 350 GLU A C 1
ATOM 2657 O O . GLU A 1 350 ? 33.648 -2.844 -41.219 1.00 81.75 350 GLU A O 1
ATOM 2662 N N . ARG A 1 351 ? 34.340 -0.820 -40.530 1.00 83.19 351 ARG A N 1
ATOM 2663 C CA . ARG A 1 351 ? 35.633 -0.871 -41.230 1.00 83.19 351 ARG A CA 1
ATOM 2664 C C . ARG A 1 351 ? 36.605 -1.853 -40.573 1.00 83.19 351 ARG A C 1
ATOM 2666 O O . ARG A 1 351 ? 37.266 -2.607 -41.271 1.00 83.19 351 ARG A O 1
ATOM 2673 N N . ILE A 1 352 ? 36.649 -1.942 -39.244 1.00 84.81 352 ILE A N 1
ATOM 2674 C CA . ILE A 1 352 ? 37.456 -2.959 -38.545 1.00 84.81 352 ILE A CA 1
ATOM 2675 C C . ILE A 1 352 ? 37.006 -4.372 -38.935 1.00 84.81 352 ILE A C 1
ATOM 2677 O O . ILE A 1 352 ? 37.835 -5.265 -39.086 1.00 84.81 352 ILE A O 1
ATOM 2681 N N . SER A 1 353 ? 35.704 -4.587 -39.147 1.00 79.44 353 SER A N 1
ATOM 2682 C CA . SER A 1 353 ? 35.145 -5.898 -39.494 1.00 79.44 353 SER A CA 1
ATOM 2683 C C . SER A 1 353 ? 35.590 -6.466 -40.848 1.00 79.44 353 SER A C 1
ATOM 2685 O O . SER A 1 353 ? 35.413 -7.665 -41.068 1.00 79.44 353 SER A O 1
ATOM 2687 N N . THR A 1 354 ? 36.174 -5.644 -41.729 1.00 80.50 354 THR A N 1
ATOM 2688 C CA . THR A 1 354 ? 36.696 -6.075 -43.036 1.00 80.50 354 THR A CA 1
ATOM 2689 C C . THR A 1 354 ? 38.171 -6.483 -42.998 1.00 80.50 354 THR A C 1
ATOM 2691 O O . THR A 1 354 ? 38.661 -7.042 -43.976 1.00 80.50 354 THR A O 1
ATOM 2694 N N . LEU A 1 355 ? 38.879 -6.237 -41.888 1.00 82.38 355 LEU A N 1
ATOM 2695 C CA . LEU A 1 355 ? 40.265 -6.674 -41.697 1.00 82.38 355 LEU A CA 1
ATOM 2696 C C . LEU A 1 355 ? 40.353 -8.165 -41.354 1.00 82.38 355 LEU A C 1
ATOM 2698 O O . LEU A 1 355 ? 39.445 -8.670 -40.698 1.00 82.38 355 LEU A O 1
ATOM 2702 N N . PRO A 1 356 ? 41.464 -8.853 -41.673 1.00 83.12 356 PRO A N 1
ATOM 2703 C CA . PRO A 1 356 ? 41.734 -10.208 -41.196 1.00 83.12 356 PRO A CA 1
ATOM 2704 C C . PRO A 1 356 ? 41.491 -10.378 -39.691 1.00 83.12 356 PRO A C 1
ATOM 2706 O O . PRO A 1 356 ? 41.809 -9.484 -38.901 1.00 83.12 356 PRO A O 1
ATOM 2709 N N . LYS A 1 357 ? 40.953 -11.536 -39.288 1.00 75.94 357 LYS A N 1
ATOM 2710 C CA . LYS A 1 357 ? 40.522 -11.820 -37.903 1.00 75.94 357 LYS A CA 1
ATOM 2711 C C . LYS A 1 357 ? 41.569 -11.459 -36.839 1.00 75.94 357 LYS A C 1
ATOM 2713 O O . LYS A 1 357 ? 41.216 -10.844 -35.839 1.00 75.94 357 LYS A O 1
ATOM 2718 N N . GLU A 1 358 ? 42.844 -11.750 -37.097 1.00 73.94 358 GLU A N 1
ATOM 2719 C CA . GLU A 1 358 ? 43.977 -11.452 -36.200 1.00 73.94 358 GLU A CA 1
ATOM 2720 C C . GLU A 1 358 ? 44.139 -9.953 -35.879 1.00 73.94 358 GLU A C 1
ATOM 2722 O O . GLU A 1 358 ? 44.650 -9.587 -34.822 1.00 73.94 358 GLU A O 1
ATOM 2727 N N . TYR A 1 359 ? 43.668 -9.069 -36.763 1.00 79.94 359 TYR A N 1
ATOM 2728 C CA . TYR A 1 359 ? 43.756 -7.615 -36.611 1.00 79.94 359 TYR A CA 1
ATOM 2729 C C . TYR A 1 359 ? 42.456 -6.997 -36.095 1.00 79.94 359 TYR A C 1
ATOM 2731 O O . TYR A 1 359 ? 42.490 -5.913 -35.507 1.00 79.94 359 TYR A O 1
ATOM 2739 N N . GLN A 1 360 ? 41.316 -7.674 -36.275 1.00 81.31 360 GLN A N 1
ATOM 2740 C CA . GLN A 1 360 ? 40.027 -7.170 -35.802 1.00 81.31 360 GLN A CA 1
ATOM 2741 C C . GLN A 1 360 ? 40.026 -6.972 -34.287 1.00 81.31 360 GLN A C 1
ATOM 2743 O O . GLN A 1 360 ? 39.628 -5.910 -33.816 1.00 81.31 360 GLN A O 1
ATOM 2748 N N . ASP A 1 361 ? 40.492 -7.963 -33.527 1.00 73.88 361 ASP A N 1
ATOM 2749 C CA . ASP A 1 361 ? 40.429 -7.930 -32.061 1.00 73.88 361 ASP A CA 1
ATOM 2750 C C . ASP A 1 361 ? 41.309 -6.823 -31.481 1.00 73.88 361 ASP A C 1
ATOM 2752 O O . ASP A 1 361 ? 40.895 -6.107 -30.566 1.00 73.88 361 ASP A O 1
ATOM 2756 N N . ARG A 1 362 ? 42.487 -6.609 -32.076 1.00 80.75 362 ARG A N 1
ATOM 2757 C CA . ARG A 1 362 ? 43.376 -5.502 -31.721 1.00 80.75 362 ARG A CA 1
ATOM 2758 C C . ARG A 1 362 ? 42.690 -4.153 -31.928 1.00 80.75 362 ARG A C 1
ATOM 2760 O O . ARG A 1 362 ? 42.593 -3.371 -30.986 1.00 80.75 362 ARG A O 1
ATOM 2767 N N . TYR A 1 363 ? 42.187 -3.878 -33.130 1.00 84.81 363 TYR A N 1
ATOM 2768 C CA . TYR A 1 363 ? 41.616 -2.563 -33.432 1.00 84.81 363 TYR A CA 1
ATOM 2769 C C . TYR A 1 363 ? 40.252 -2.336 -32.786 1.00 84.81 363 TYR A C 1
ATOM 2771 O O . TYR A 1 363 ? 39.951 -1.205 -32.419 1.00 84.81 363 TYR A O 1
ATOM 2779 N N . ARG A 1 364 ? 39.453 -3.385 -32.552 1.00 82.12 364 ARG A N 1
ATOM 2780 C CA . ARG A 1 364 ? 38.255 -3.278 -31.706 1.00 82.12 364 ARG A CA 1
ATOM 2781 C C . ARG A 1 364 ? 38.620 -2.947 -30.275 1.00 82.12 364 ARG A C 1
ATOM 2783 O O . ARG A 1 364 ? 37.968 -2.108 -29.670 1.00 82.12 364 ARG A O 1
ATOM 2790 N N . THR A 1 365 ? 39.673 -3.560 -29.742 1.00 74.00 365 THR A N 1
ATOM 2791 C CA . THR A 1 365 ? 40.168 -3.223 -28.406 1.00 74.00 365 THR A CA 1
ATOM 2792 C C . THR A 1 365 ? 40.614 -1.761 -28.353 1.00 74.00 365 THR A C 1
ATOM 2794 O O . THR A 1 365 ? 40.220 -1.050 -27.435 1.00 74.00 365 THR A O 1
ATOM 2797 N N . GLU A 1 366 ? 41.348 -1.274 -29.356 1.00 80.31 366 GLU A N 1
ATOM 2798 C CA . GLU A 1 366 ? 41.774 0.131 -29.446 1.00 80.31 366 GLU A CA 1
ATOM 2799 C C . GLU A 1 366 ? 40.585 1.106 -29.610 1.00 80.31 366 GLU A C 1
ATOM 2801 O O . GLU A 1 366 ? 40.525 2.123 -28.914 1.00 80.31 366 GLU A O 1
ATOM 2806 N N . LEU A 1 367 ? 39.602 0.791 -30.465 1.00 83.12 367 LEU A N 1
ATOM 2807 C CA . LEU A 1 367 ? 38.373 1.578 -30.640 1.00 83.12 367 LEU A CA 1
ATOM 2808 C C . LEU A 1 367 ? 37.537 1.603 -29.356 1.00 83.12 367 LEU A C 1
ATOM 2810 O O . LEU A 1 367 ? 37.111 2.672 -28.932 1.00 83.12 367 LEU A O 1
ATOM 2814 N N . ASN A 1 368 ? 37.360 0.459 -28.694 1.00 70.06 368 ASN A N 1
ATOM 2815 C CA . ASN A 1 368 ? 36.649 0.358 -27.419 1.00 70.06 368 ASN A CA 1
ATOM 2816 C C . ASN A 1 368 ? 37.380 1.120 -26.317 1.00 70.06 368 ASN A C 1
ATOM 2818 O O . ASN A 1 368 ? 36.746 1.775 -25.499 1.00 70.06 368 ASN A O 1
ATOM 2822 N N . GLN A 1 369 ? 38.713 1.079 -26.290 1.00 67.88 369 GLN A N 1
ATOM 2823 C CA . GLN A 1 369 ? 39.510 1.885 -25.368 1.00 67.88 369 GLN A CA 1
ATOM 2824 C C . GLN A 1 369 ? 39.332 3.382 -25.637 1.00 67.88 369 GLN A C 1
ATOM 2826 O O . GLN A 1 369 ? 39.237 4.149 -24.685 1.00 67.88 369 GLN A O 1
ATOM 2831 N N . LYS A 1 370 ? 39.255 3.809 -26.903 1.00 69.38 370 LYS A N 1
ATOM 2832 C CA . LYS A 1 370 ? 38.974 5.202 -27.286 1.00 69.38 370 LYS A CA 1
ATOM 2833 C C . LYS A 1 370 ? 37.549 5.627 -26.934 1.00 69.38 370 LYS A C 1
ATOM 2835 O O . LYS A 1 370 ? 37.374 6.684 -26.341 1.00 69.38 370 LYS A O 1
ATOM 2840 N N . TRP A 1 371 ? 36.561 4.782 -27.207 1.00 61.44 371 TRP A N 1
ATOM 2841 C CA . TRP A 1 371 ? 35.161 4.978 -26.826 1.00 61.44 371 TRP A CA 1
ATOM 2842 C C . TRP A 1 371 ? 34.985 5.062 -25.302 1.00 61.44 371 TRP A C 1
ATOM 2844 O O . TRP A 1 371 ? 34.337 5.974 -24.799 1.00 61.44 371 TRP A O 1
ATOM 2854 N N . ASN A 1 372 ? 35.686 4.209 -24.551 1.00 54.41 372 ASN A N 1
ATOM 2855 C CA . ASN A 1 372 ? 35.729 4.231 -23.084 1.00 54.41 372 ASN A CA 1
ATOM 2856 C C . ASN A 1 372 ? 36.631 5.349 -22.504 1.00 54.41 372 ASN A C 1
ATOM 2858 O O . ASN A 1 372 ? 36.703 5.539 -21.283 1.00 54.41 372 ASN A O 1
ATOM 2862 N N . LYS A 1 373 ? 37.353 6.107 -23.343 1.00 53.75 373 LYS A N 1
ATOM 2863 C CA . LYS A 1 373 ? 38.133 7.291 -22.952 1.00 53.75 373 LYS A CA 1
ATOM 2864 C C . LYS A 1 373 ? 37.355 8.564 -23.300 1.00 53.75 373 LYS A C 1
ATOM 2866 O O . LYS A 1 373 ? 37.608 9.194 -24.316 1.00 53.75 373 LYS A O 1
ATOM 2871 N N . THR A 1 374 ? 36.454 8.996 -22.423 1.00 49.00 374 THR A N 1
ATOM 2872 C CA . THR A 1 374 ? 35.901 10.360 -22.449 1.00 49.00 374 THR A CA 1
ATOM 2873 C C . THR A 1 374 ? 36.950 11.373 -21.960 1.00 49.00 374 THR A C 1
ATOM 2875 O O . THR A 1 374 ? 37.529 11.210 -20.886 1.00 49.00 374 THR A O 1
ATOM 2878 N N . TRP A 1 375 ? 37.225 12.397 -22.777 1.00 47.97 375 TRP A N 1
ATOM 2879 C CA . TRP A 1 375 ? 38.183 13.494 -22.522 1.00 47.97 375 TRP A CA 1
ATOM 2880 C C . TRP A 1 375 ? 37.463 14.718 -21.927 1.00 47.97 375 TRP A C 1
ATOM 2882 O O . TRP A 1 375 ? 36.261 14.836 -22.110 1.00 47.97 375 TRP A O 1
ATOM 2892 N N . VAL A 1 376 ? 38.127 15.675 -21.272 1.00 43.28 376 VAL A N 1
ATOM 2893 C CA . VAL A 1 376 ? 37.587 17.026 -20.970 1.00 43.28 376 VAL A CA 1
ATOM 2894 C C . VAL A 1 376 ? 38.703 18.033 -21.258 1.00 43.28 376 VAL A C 1
ATOM 2896 O O . VAL A 1 376 ? 39.825 17.824 -20.828 1.00 43.28 376 VAL A O 1
ATOM 2899 N N . ASN A 1 377 ? 38.425 19.077 -22.047 1.00 40.34 377 ASN A N 1
ATOM 2900 C CA . ASN A 1 377 ? 39.369 20.159 -22.382 1.00 40.34 377 ASN A CA 1
ATOM 2901 C C . ASN A 1 377 ? 40.768 19.739 -22.892 1.00 40.34 377 ASN A C 1
ATOM 2903 O O . ASN A 1 377 ? 41.758 20.387 -22.578 1.00 40.34 377 ASN A O 1
ATOM 2907 N N . GLY A 1 378 ? 40.857 18.701 -23.729 1.00 42.97 378 GLY A N 1
ATOM 2908 C CA . GLY A 1 378 ? 42.088 18.392 -24.473 1.00 42.97 378 GLY A CA 1
ATOM 2909 C C . GLY A 1 378 ? 43.152 17.578 -23.728 1.00 42.97 378 GLY A C 1
ATOM 2910 O O . GLY A 1 378 ? 44.159 17.240 -24.342 1.00 42.97 378 GLY A O 1
ATOM 2911 N N . GLU A 1 379 ? 42.916 17.179 -22.477 1.00 40.16 379 GLU A N 1
ATOM 2912 C CA . GLU A 1 379 ? 43.792 16.258 -21.738 1.00 40.16 379 GLU A CA 1
ATOM 2913 C C . GLU A 1 379 ? 43.072 14.955 -21.366 1.00 40.16 379 GLU A C 1
ATOM 2915 O O . GLU A 1 379 ? 41.834 14.895 -21.301 1.00 40.16 379 GLU A O 1
ATOM 2920 N N . GLU A 1 380 ? 43.853 13.876 -21.201 1.00 45.12 380 GLU A N 1
ATOM 2921 C CA . GLU A 1 380 ? 43.316 12.573 -20.814 1.00 45.12 380 GLU A CA 1
ATOM 2922 C C . GLU A 1 380 ? 42.725 12.772 -19.438 1.00 45.12 380 GLU A C 1
ATOM 2924 O O . GLU A 1 380 ? 43.476 13.025 -18.508 1.00 45.12 380 GLU A O 1
ATOM 2929 N N . ASN A 1 381 ? 41.399 12.677 -19.322 1.00 50.56 381 ASN A N 1
ATOM 2930 C CA . ASN A 1 381 ? 40.728 12.789 -18.041 1.00 50.56 381 ASN A CA 1
ATOM 2931 C C . ASN A 1 381 ? 41.358 11.710 -17.142 1.00 50.56 381 ASN A C 1
ATOM 2933 O O . ASN A 1 381 ? 41.124 10.520 -17.425 1.00 50.56 381 ASN A O 1
ATOM 2937 N N . PRO A 1 382 ? 42.218 12.056 -16.156 1.00 57.94 382 PRO A N 1
ATOM 2938 C CA . PRO A 1 382 ? 42.879 11.052 -15.340 1.00 57.94 382 PRO A CA 1
ATOM 2939 C C . PRO A 1 382 ? 41.797 10.154 -14.748 1.00 57.94 382 PRO A C 1
ATOM 2941 O O . PRO A 1 382 ? 40.654 10.578 -14.583 1.00 57.94 382 PRO A O 1
ATOM 2944 N N . MET A 1 383 ? 42.104 8.886 -14.459 1.00 58.78 383 MET A N 1
ATOM 2945 C CA . MET A 1 383 ? 41.095 7.955 -13.921 1.00 58.78 383 MET A CA 1
ATOM 2946 C C . MET A 1 383 ? 40.328 8.582 -12.743 1.00 58.78 383 MET A C 1
ATOM 2948 O O . MET A 1 383 ? 39.113 8.435 -12.648 1.00 58.78 383 MET A O 1
ATOM 2952 N N . LYS A 1 384 ? 41.033 9.392 -11.943 1.00 61.97 384 LYS A N 1
ATOM 2953 C CA . LYS A 1 384 ? 40.475 10.324 -10.963 1.00 61.97 384 LYS A CA 1
ATOM 2954 C C . LYS A 1 384 ? 39.328 11.175 -11.515 1.00 61.97 384 LYS A C 1
ATOM 2956 O O . LYS A 1 384 ? 38.235 11.102 -10.979 1.00 61.97 384 LYS A O 1
ATOM 2961 N N . ASP A 1 385 ? 39.529 11.941 -12.573 1.00 64.00 385 ASP A N 1
ATOM 2962 C CA . ASP A 1 385 ? 38.526 12.864 -13.097 1.00 64.00 385 ASP A CA 1
ATOM 2963 C C . ASP A 1 385 ? 37.394 12.146 -13.855 1.00 64.00 385 ASP A C 1
ATOM 2965 O O . ASP A 1 385 ? 36.259 12.623 -13.871 1.00 64.00 385 ASP A O 1
ATOM 2969 N N . LYS A 1 386 ? 37.643 10.952 -14.419 1.00 64.25 386 LYS A N 1
ATOM 2970 C CA . LYS A 1 386 ? 36.562 10.086 -14.936 1.00 64.25 386 LYS A CA 1
ATOM 2971 C C . LYS A 1 386 ? 35.672 9.579 -13.817 1.00 64.25 386 LYS A C 1
ATOM 2973 O O . LYS A 1 386 ? 34.454 9.584 -13.961 1.00 64.25 386 LYS A O 1
ATOM 2978 N N . GLN A 1 387 ? 36.276 9.161 -12.710 1.00 71.44 387 GLN A N 1
ATOM 2979 C CA . GLN A 1 387 ? 35.539 8.752 -11.527 1.00 71.44 387 GLN A CA 1
ATOM 2980 C C . GLN A 1 387 ? 34.832 9.957 -10.892 1.00 71.44 387 GLN A C 1
ATOM 2982 O O . GLN A 1 387 ? 33.655 9.851 -10.575 1.00 71.44 387 GLN A O 1
ATOM 2987 N N . LEU A 1 388 ? 35.463 11.134 -10.803 1.00 72.38 388 LEU A N 1
ATOM 2988 C CA . LEU A 1 388 ? 34.809 12.356 -10.316 1.00 72.38 388 LEU A CA 1
ATOM 2989 C C . LEU A 1 388 ? 33.607 12.747 -11.176 1.00 72.38 388 LEU A C 1
ATOM 2991 O O . LEU A 1 388 ? 32.554 13.057 -10.627 1.00 72.38 388 LEU A O 1
ATOM 2995 N N . ALA A 1 389 ? 33.721 12.675 -12.503 1.00 69.00 389 ALA A N 1
ATOM 2996 C CA . ALA A 1 389 ? 32.604 12.933 -13.405 1.00 69.00 389 ALA A CA 1
ATOM 2997 C C . ALA A 1 389 ? 31.511 11.859 -13.292 1.00 69.00 389 ALA A C 1
ATOM 2999 O O . ALA A 1 389 ? 30.331 12.190 -13.223 1.00 69.00 389 ALA A O 1
ATOM 3000 N N . GLN A 1 390 ? 31.881 10.576 -13.227 1.00 77.00 390 GLN A N 1
ATOM 3001 C CA . GLN A 1 390 ? 30.937 9.470 -13.040 1.00 77.00 390 GLN A CA 1
ATOM 3002 C C . GLN A 1 390 ? 30.146 9.633 -11.738 1.00 77.00 390 GLN A C 1
ATOM 3004 O O . GLN A 1 390 ? 28.921 9.540 -11.746 1.00 77.00 390 GLN A O 1
ATOM 3009 N N . TRP A 1 391 ? 30.831 9.910 -10.633 1.00 81.44 391 TRP A N 1
ATOM 3010 C CA . TRP A 1 391 ? 30.206 10.077 -9.327 1.00 81.44 391 TRP A CA 1
ATOM 3011 C C . TRP A 1 391 ? 29.488 11.422 -9.189 1.00 81.44 391 TRP A C 1
ATOM 3013 O O . TRP A 1 391 ? 28.468 11.486 -8.513 1.00 81.44 391 TRP A O 1
ATOM 3023 N N . GLY A 1 392 ? 29.935 12.467 -9.889 1.00 77.75 392 GLY A N 1
ATOM 3024 C CA . GLY A 1 392 ? 29.196 13.721 -10.059 1.00 77.75 392 GLY A CA 1
ATOM 3025 C C . GLY A 1 392 ? 27.879 13.519 -10.801 1.00 77.75 392 GLY A C 1
ATOM 3026 O O . GLY A 1 392 ? 26.841 13.986 -10.339 1.00 77.75 392 GLY A O 1
ATOM 3027 N N . ASN A 1 393 ? 27.890 12.757 -11.894 1.00 77.50 393 ASN A N 1
ATOM 3028 C CA . ASN A 1 393 ? 26.679 12.391 -12.627 1.00 77.50 393 ASN A CA 1
ATOM 3029 C C . ASN A 1 393 ? 25.755 11.510 -11.785 1.00 77.50 393 ASN A C 1
ATOM 3031 O O . ASN A 1 393 ? 24.541 11.683 -11.830 1.00 77.50 393 ASN A O 1
ATOM 3035 N N . GLU A 1 394 ? 26.309 10.590 -10.996 1.00 76.81 394 GLU A N 1
ATOM 3036 C CA . GLU A 1 394 ? 25.526 9.750 -10.092 1.00 76.81 394 GLU A CA 1
ATOM 3037 C C . GLU A 1 394 ? 24.902 10.569 -8.956 1.00 76.81 394 GLU A C 1
ATOM 3039 O O . GLU A 1 394 ? 23.721 10.406 -8.659 1.00 76.81 394 GLU A O 1
ATOM 3044 N N . PHE A 1 395 ? 25.640 11.519 -8.375 1.00 83.38 395 PHE A N 1
ATOM 3045 C CA . PHE A 1 395 ? 25.105 12.471 -7.402 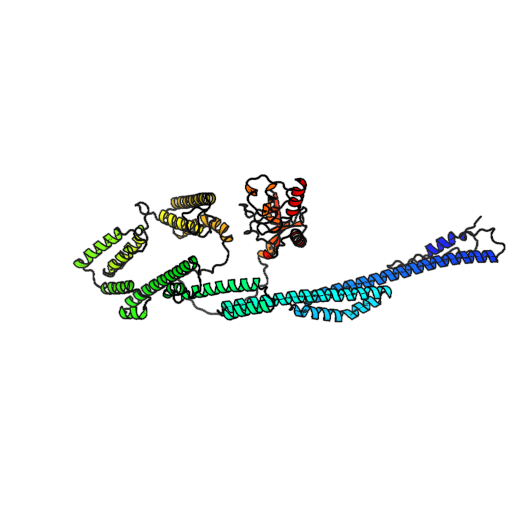1.00 83.38 395 PHE A CA 1
ATOM 3046 C C . PHE A 1 395 ? 23.975 13.310 -8.011 1.00 83.38 395 PHE A C 1
ATOM 3048 O O . PHE A 1 395 ? 22.910 13.453 -7.408 1.00 83.38 395 PHE A O 1
ATOM 3055 N N . GLU A 1 396 ? 24.160 13.841 -9.223 1.00 80.50 396 GLU A N 1
ATOM 3056 C CA . GLU A 1 396 ? 23.101 14.563 -9.930 1.00 80.50 396 GLU A CA 1
ATOM 3057 C C . GLU A 1 396 ? 21.897 13.673 -10.218 1.00 80.50 396 GLU A C 1
ATOM 3059 O O . GLU A 1 396 ? 20.765 14.113 -10.052 1.00 80.50 396 GLU A O 1
ATOM 3064 N N . ARG A 1 397 ? 22.119 12.427 -10.645 1.00 83.44 397 ARG A N 1
ATOM 3065 C CA . ARG A 1 397 ? 21.056 11.456 -10.915 1.00 83.44 397 ARG A CA 1
ATOM 3066 C C . ARG A 1 397 ? 20.251 11.181 -9.651 1.00 83.44 397 ARG A C 1
ATOM 3068 O O . ARG A 1 397 ? 19.024 11.219 -9.699 1.00 83.44 397 ARG A O 1
ATOM 3075 N N . LEU A 1 398 ? 20.927 10.955 -8.525 1.00 78.12 398 LEU A N 1
ATOM 3076 C CA . LEU A 1 398 ? 20.287 10.763 -7.227 1.00 78.12 398 LEU A CA 1
ATOM 3077 C C . LEU A 1 398 ? 19.542 12.026 -6.774 1.00 78.12 398 LEU A C 1
ATOM 3079 O O . LEU A 1 398 ? 18.421 11.927 -6.287 1.00 78.12 398 LEU A O 1
ATOM 3083 N N . SER A 1 399 ? 20.105 13.212 -7.013 1.00 79.50 399 SER A N 1
ATOM 3084 C CA . SER A 1 399 ? 19.451 14.497 -6.731 1.00 79.50 399 SER A CA 1
ATOM 3085 C C . SER A 1 399 ? 18.201 14.717 -7.594 1.00 79.50 399 SER A C 1
ATOM 3087 O O . SER A 1 399 ? 17.155 15.098 -7.080 1.00 79.50 399 SER A O 1
ATOM 3089 N N . LYS A 1 400 ? 18.272 14.426 -8.901 1.00 79.06 400 LYS A N 1
ATOM 3090 C CA . LYS A 1 400 ? 17.147 14.487 -9.858 1.00 79.06 400 LYS A CA 1
ATOM 3091 C C . LYS A 1 400 ? 16.033 13.523 -9.471 1.00 79.06 400 LYS A C 1
ATOM 3093 O O . LYS A 1 400 ? 14.856 13.863 -9.565 1.00 79.06 400 LYS A O 1
ATOM 3098 N N . ALA A 1 401 ? 16.411 12.345 -8.986 1.00 71.81 401 ALA A N 1
ATOM 3099 C CA . ALA A 1 401 ? 15.488 11.360 -8.445 1.00 71.81 401 ALA A CA 1
ATOM 3100 C C . ALA A 1 401 ? 14.964 11.718 -7.038 1.00 71.81 401 ALA A C 1
ATOM 3102 O O . ALA A 1 401 ? 14.109 11.013 -6.514 1.00 71.81 401 ALA A O 1
ATOM 3103 N N . GLY A 1 402 ? 15.428 12.822 -6.443 1.00 74.62 402 GLY A N 1
ATOM 3104 C CA . GLY A 1 402 ? 14.979 13.320 -5.143 1.00 74.62 402 GLY A CA 1
ATOM 3105 C C . GLY A 1 402 ? 15.639 12.647 -3.941 1.00 74.62 402 GLY A C 1
ATOM 3106 O O . GLY A 1 402 ? 15.381 13.048 -2.811 1.00 74.62 402 GLY A O 1
ATOM 3107 N N . TYR A 1 403 ? 16.539 11.686 -4.157 1.00 74.75 403 TYR A N 1
ATOM 3108 C CA . TYR A 1 403 ? 17.219 10.970 -3.078 1.00 74.75 403 TYR A CA 1
ATOM 3109 C C . TYR A 1 403 ? 18.178 11.847 -2.276 1.00 74.75 403 TYR A C 1
ATOM 3111 O O . TYR A 1 403 ? 18.576 11.435 -1.201 1.00 74.75 403 TYR A O 1
ATOM 3119 N N . LEU A 1 404 ? 18.577 13.024 -2.767 1.00 79.31 404 LEU A N 1
ATOM 3120 C CA . LEU A 1 404 ? 19.499 13.933 -2.062 1.00 79.31 404 LEU A CA 1
ATOM 3121 C C . LEU A 1 404 ? 18.823 15.242 -1.623 1.00 79.31 404 LEU A C 1
ATOM 3123 O O . LEU A 1 404 ? 19.494 16.228 -1.307 1.00 79.31 404 LEU A O 1
ATOM 3127 N N . GLY A 1 405 ? 17.489 15.233 -1.593 1.00 80.69 405 GLY A N 1
ATOM 3128 C CA . GLY A 1 405 ? 16.664 16.368 -1.205 1.00 80.69 405 GLY A CA 1
ATOM 3129 C C . GLY A 1 405 ? 16.300 17.289 -2.373 1.00 80.69 405 GLY A C 1
ATOM 3130 O O . GLY A 1 405 ? 16.641 17.019 -3.529 1.00 80.69 405 GLY A O 1
ATOM 3131 N N . PRO A 1 406 ? 15.559 18.375 -2.092 1.00 81.94 406 PRO A N 1
ATOM 3132 C CA . PRO A 1 406 ? 15.092 19.299 -3.114 1.00 81.94 406 PRO A CA 1
ATOM 3133 C C . PRO A 1 406 ? 16.262 20.045 -3.751 1.00 81.94 406 PRO A C 1
ATOM 3135 O O . PRO A 1 406 ? 17.111 20.616 -3.070 1.00 81.94 406 PRO A O 1
ATOM 3138 N N . THR A 1 407 ? 16.274 20.070 -5.080 1.00 83.19 407 THR A N 1
ATOM 3139 C CA . THR A 1 407 ? 17.311 20.746 -5.868 1.00 83.19 407 THR A CA 1
ATOM 3140 C C . THR A 1 407 ? 16.932 22.154 -6.292 1.00 83.19 407 THR A C 1
ATOM 3142 O O . THR A 1 407 ? 17.711 22.809 -6.974 1.00 83.19 407 THR A O 1
ATOM 3145 N N . GLY A 1 408 ? 15.712 22.593 -5.970 1.00 79.88 408 GLY A N 1
ATOM 3146 C CA . GLY A 1 408 ? 15.139 23.859 -6.428 1.00 79.88 408 GLY A CA 1
ATOM 3147 C C . GLY A 1 408 ? 15.008 24.002 -7.945 1.00 79.88 408 GLY A C 1
ATOM 3148 O O . GLY A 1 408 ? 14.744 25.093 -8.444 1.00 79.88 408 GLY A O 1
ATOM 3149 N N . ARG A 1 409 ? 15.191 22.908 -8.686 1.00 78.81 409 ARG A N 1
ATOM 3150 C CA . ARG A 1 409 ? 15.094 22.848 -10.144 1.00 78.81 409 ARG A CA 1
ATOM 3151 C C . ARG A 1 409 ? 13.843 22.088 -10.559 1.00 78.81 409 ARG A C 1
ATOM 3153 O O . ARG A 1 409 ? 13.450 21.121 -9.901 1.00 78.81 409 ARG A O 1
ATOM 3160 N N . ASP A 1 410 ? 13.248 22.515 -11.665 1.00 76.69 410 ASP A N 1
ATOM 3161 C CA . ASP A 1 410 ? 12.083 21.866 -12.255 1.00 76.69 410 ASP A CA 1
ATOM 3162 C C . ASP A 1 410 ? 12.449 20.425 -12.661 1.00 76.69 410 ASP A C 1
ATOM 3164 O O . ASP A 1 410 ? 13.454 20.169 -13.333 1.00 76.69 410 ASP A O 1
ATOM 3168 N N . LYS A 1 411 ? 11.630 19.454 -12.245 1.00 68.25 411 LYS A N 1
ATOM 3169 C CA . LYS A 1 411 ? 11.879 18.021 -12.497 1.00 68.25 411 LYS A CA 1
ATOM 3170 C C . LYS A 1 411 ? 11.740 17.627 -13.974 1.00 68.25 411 LYS A C 1
ATOM 3172 O O . LYS A 1 411 ? 12.273 16.595 -14.372 1.00 68.25 411 LYS A O 1
ATOM 3177 N N . LYS A 1 412 ? 11.003 18.405 -14.771 1.00 67.88 412 LYS A N 1
ATOM 3178 C CA . LYS A 1 412 ? 10.769 18.199 -16.211 1.00 67.88 412 LYS A CA 1
ATOM 3179 C C . LYS A 1 412 ? 11.754 18.996 -17.070 1.00 67.88 412 LYS A C 1
ATOM 3181 O O . LYS A 1 412 ? 12.021 18.599 -18.199 1.00 67.88 412 LYS A O 1
ATOM 3186 N N . SER A 1 413 ? 12.297 20.089 -16.542 1.00 74.69 413 SER A N 1
ATOM 3187 C CA . SER A 1 413 ? 13.246 20.975 -17.209 1.00 74.69 413 SER A CA 1
ATOM 3188 C C . SER A 1 413 ? 14.318 21.429 -16.222 1.00 74.69 413 SER A C 1
ATOM 3190 O O . SER A 1 413 ? 14.258 22.537 -15.703 1.00 74.69 413 SER A O 1
ATOM 3192 N N . TRP A 1 414 ? 15.335 20.595 -15.993 1.00 70.00 414 TRP A N 1
ATOM 3193 C CA . TRP A 1 414 ? 16.380 20.813 -14.974 1.00 70.00 414 TRP A CA 1
ATOM 3194 C C . TRP A 1 414 ? 17.152 22.141 -15.095 1.00 70.00 414 TRP A C 1
ATOM 3196 O O . TRP A 1 414 ? 17.795 22.599 -14.148 1.00 70.00 414 TRP A O 1
ATOM 3206 N N . GLU A 1 415 ? 17.105 22.762 -16.270 1.00 73.31 415 GLU A N 1
ATOM 3207 C CA . GLU A 1 415 ? 17.674 24.082 -16.552 1.00 73.31 415 GLU A CA 1
ATOM 3208 C C . GLU A 1 415 ? 16.872 25.224 -15.912 1.00 73.31 415 GLU A C 1
ATOM 3210 O O . GLU A 1 415 ? 17.410 26.303 -15.670 1.00 73.31 415 GLU A O 1
ATOM 3215 N N . LYS A 1 416 ? 15.601 24.980 -15.587 1.00 77.38 416 LYS A N 1
ATOM 3216 C CA . LYS A 1 416 ? 14.701 25.935 -14.954 1.00 77.38 416 LYS A CA 1
ATOM 3217 C C . LYS A 1 416 ? 14.785 25.804 -13.435 1.00 77.38 416 LYS A C 1
ATOM 3219 O O . LYS A 1 416 ? 14.628 24.720 -12.876 1.00 77.38 416 LYS A O 1
ATOM 3224 N N . VAL A 1 417 ? 15.034 26.928 -12.774 1.00 80.31 417 VAL A N 1
ATOM 3225 C CA . VAL A 1 417 ? 15.064 27.041 -11.314 1.00 80.31 417 VAL A CA 1
ATOM 3226 C C . VAL A 1 417 ? 13.686 27.498 -10.844 1.00 80.31 417 VAL A C 1
ATOM 3228 O O . VAL A 1 417 ? 13.268 28.609 -11.161 1.00 80.31 417 VAL A O 1
ATOM 3231 N N . ASP A 1 418 ? 12.990 26.632 -10.112 1.00 75.25 418 ASP A N 1
ATOM 3232 C CA . ASP A 1 418 ? 11.670 26.918 -9.537 1.00 75.25 418 ASP A CA 1
ATOM 3233 C C . ASP A 1 418 ? 11.778 27.442 -8.096 1.00 75.25 418 ASP A C 1
ATOM 3235 O O . ASP A 1 418 ? 10.917 28.188 -7.637 1.00 75.25 418 ASP A O 1
ATOM 3239 N N . ASP A 1 419 ? 12.857 27.086 -7.392 1.00 82.88 419 ASP A N 1
ATOM 3240 C CA . ASP A 1 419 ? 13.191 27.588 -6.061 1.00 82.88 419 ASP A CA 1
ATOM 3241 C C . ASP A 1 419 ? 14.678 27.947 -6.020 1.00 82.88 419 ASP A C 1
ATOM 3243 O O . ASP A 1 419 ? 15.573 27.098 -6.006 1.00 82.88 419 ASP A O 1
ATOM 3247 N N . MET A 1 420 ? 14.937 29.251 -6.010 1.00 73.50 420 MET A N 1
ATOM 3248 C CA . MET A 1 420 ? 16.285 29.798 -6.073 1.00 73.50 420 MET A CA 1
ATOM 3249 C C . MET A 1 420 ? 17.101 29.501 -4.809 1.00 73.50 420 MET A C 1
ATOM 3251 O O . MET A 1 420 ? 18.309 29.290 -4.908 1.00 73.50 420 MET A O 1
ATOM 3255 N N . ALA A 1 421 ? 16.461 29.429 -3.638 1.00 73.44 421 ALA A N 1
ATOM 3256 C CA . ALA A 1 421 ? 17.138 29.136 -2.378 1.00 73.44 421 ALA A CA 1
ATOM 3257 C C . ALA A 1 421 ? 17.516 27.652 -2.296 1.00 73.44 421 ALA A C 1
ATOM 3259 O O . ALA A 1 421 ? 18.663 27.323 -1.987 1.00 73.44 421 ALA A O 1
ATOM 3260 N N . ALA A 1 422 ? 16.595 26.756 -2.661 1.00 73.31 422 ALA A N 1
ATOM 3261 C CA . ALA A 1 422 ? 16.885 25.327 -2.743 1.00 73.31 422 ALA A CA 1
ATOM 3262 C C . ALA A 1 422 ? 17.908 25.009 -3.848 1.00 73.31 422 ALA A C 1
ATOM 3264 O O . ALA A 1 422 ? 18.772 24.157 -3.652 1.00 73.31 422 ALA A O 1
ATOM 3265 N N . SER A 1 423 ? 17.885 25.732 -4.973 1.00 76.06 423 SER A N 1
ATOM 3266 C CA . SER A 1 423 ? 18.892 25.580 -6.030 1.00 76.06 423 SER A CA 1
ATOM 3267 C C . SER A 1 423 ? 20.267 26.091 -5.614 1.00 76.06 423 SER A C 1
ATOM 3269 O O . SER A 1 423 ? 21.267 25.486 -6.002 1.00 76.06 423 SER A O 1
ATOM 3271 N N . ALA A 1 424 ? 20.346 27.167 -4.829 1.00 72.81 424 ALA A N 1
ATOM 3272 C CA . ALA A 1 424 ? 21.609 27.638 -4.266 1.00 72.81 424 ALA A CA 1
ATOM 3273 C C . ALA A 1 424 ? 22.160 26.643 -3.230 1.00 72.81 424 ALA A C 1
ATOM 3275 O O . ALA A 1 424 ? 23.334 26.282 -3.285 1.00 72.81 424 ALA A O 1
ATOM 3276 N N . ALA A 1 425 ? 21.303 26.130 -2.342 1.00 77.19 425 ALA A N 1
ATOM 3277 C CA . ALA A 1 425 ? 21.681 25.126 -1.350 1.00 77.19 425 ALA A CA 1
ATOM 3278 C C . ALA A 1 425 ? 22.129 23.806 -1.999 1.00 77.19 425 ALA A C 1
ATOM 3280 O O . ALA A 1 425 ? 23.123 23.214 -1.580 1.00 77.19 425 ALA A O 1
ATOM 3281 N N . TRP A 1 426 ? 21.438 23.356 -3.048 1.00 87.12 426 TRP A N 1
ATOM 3282 C CA . TRP A 1 426 ? 21.858 22.198 -3.834 1.00 87.12 426 TRP A CA 1
ATOM 3283 C C . TRP A 1 426 ? 23.183 22.444 -4.555 1.00 87.12 426 TRP A C 1
ATOM 3285 O O . TRP A 1 426 ? 24.049 21.574 -4.528 1.00 87.12 426 TRP A O 1
ATOM 3295 N N . GLY A 1 427 ? 23.366 23.631 -5.141 1.00 78.50 427 GLY A N 1
ATOM 3296 C CA . GLY A 1 427 ? 24.630 24.026 -5.759 1.00 78.50 427 GLY A CA 1
ATOM 3297 C C . GLY A 1 427 ? 25.797 23.934 -4.775 1.00 78.50 427 GLY A C 1
ATOM 3298 O O . GLY A 1 427 ? 26.810 23.314 -5.091 1.00 78.50 427 GLY A O 1
ATOM 3299 N N . GLN A 1 428 ? 25.614 24.441 -3.551 1.00 82.62 428 GLN A N 1
ATOM 3300 C CA . GLN A 1 428 ? 26.620 24.335 -2.494 1.00 82.62 428 GLN A CA 1
ATOM 3301 C C . GLN A 1 428 ? 26.896 22.875 -2.109 1.00 82.62 428 GLN A C 1
ATOM 3303 O O . GLN A 1 428 ? 28.050 22.467 -2.054 1.00 82.62 428 GLN A O 1
ATOM 3308 N N . LYS A 1 429 ? 25.854 22.054 -1.921 1.00 82.81 429 LYS A N 1
ATOM 3309 C CA . LYS A 1 429 ? 26.010 20.621 -1.609 1.00 82.81 429 LYS A CA 1
ATOM 3310 C C . LYS A 1 429 ? 26.747 19.855 -2.707 1.00 82.81 429 LYS A C 1
ATOM 3312 O O . LYS A 1 429 ? 27.591 19.014 -2.407 1.00 82.81 429 LYS A O 1
ATOM 3317 N N . TYR A 1 430 ? 26.423 20.124 -3.969 1.00 85.06 430 TYR A N 1
ATOM 3318 C CA . TYR A 1 430 ? 27.089 19.507 -5.111 1.00 85.06 430 TYR A CA 1
ATOM 3319 C C . TYR A 1 430 ? 28.569 19.891 -5.151 1.00 85.06 430 TYR A C 1
ATOM 3321 O O . TYR A 1 430 ? 29.428 19.034 -5.353 1.00 85.06 430 TYR A O 1
ATOM 3329 N N . GLN A 1 431 ? 28.873 21.157 -4.875 1.00 81.19 431 GLN A N 1
ATOM 3330 C CA . GLN A 1 431 ? 30.241 21.651 -4.828 1.00 81.19 431 GLN A CA 1
ATOM 3331 C C . GLN A 1 431 ? 31.030 21.066 -3.648 1.00 81.19 431 GLN A C 1
ATOM 3333 O O . GLN A 1 431 ? 32.167 20.634 -3.827 1.00 81.19 431 GLN A O 1
ATOM 3338 N N . ASP A 1 432 ? 30.419 20.944 -2.469 1.00 86.06 432 ASP A N 1
ATOM 3339 C CA . ASP A 1 432 ? 31.030 20.300 -1.302 1.00 86.06 432 ASP A CA 1
ATOM 3340 C C . ASP A 1 432 ? 31.300 18.809 -1.553 1.00 86.06 432 ASP A C 1
ATOM 3342 O O . ASP A 1 432 ? 32.353 18.292 -1.173 1.00 86.06 432 ASP A O 1
ATOM 3346 N N . PHE A 1 433 ? 30.382 18.115 -2.232 1.00 90.56 433 PHE A N 1
ATOM 3347 C CA . PHE A 1 433 ? 30.581 16.739 -2.685 1.00 90.56 433 PHE A CA 1
ATOM 3348 C C . PHE A 1 433 ? 31.761 16.632 -3.662 1.00 90.56 433 PHE A C 1
ATOM 3350 O O . PHE A 1 433 ? 32.642 15.787 -3.476 1.00 90.56 433 PHE A O 1
ATOM 3357 N N . GLN A 1 434 ? 31.803 17.499 -4.681 1.00 83.44 434 GLN A N 1
ATOM 3358 C CA . GLN A 1 434 ? 32.890 17.523 -5.659 1.00 83.44 434 GLN A CA 1
ATOM 3359 C C . GLN A 1 434 ? 34.239 17.768 -4.977 1.00 83.44 434 GLN A C 1
ATOM 3361 O O . GLN A 1 434 ? 35.193 17.044 -5.257 1.00 83.44 434 GLN A O 1
ATOM 3366 N N . ASN A 1 435 ? 34.302 18.706 -4.027 1.00 86.44 435 ASN A N 1
ATOM 3367 C CA . ASN A 1 435 ? 35.507 18.999 -3.253 1.00 86.44 435 ASN A CA 1
ATOM 3368 C C . ASN A 1 435 ? 35.956 17.791 -2.418 1.00 86.44 435 ASN A C 1
ATOM 3370 O O . ASN A 1 435 ? 37.121 17.406 -2.474 1.00 86.44 435 ASN A O 1
ATOM 3374 N N . GLN A 1 436 ? 35.041 17.130 -1.702 1.00 88.12 436 GLN A N 1
ATOM 3375 C CA . GLN A 1 436 ? 35.366 15.955 -0.882 1.00 88.12 436 GLN A CA 1
ATOM 3376 C C . GLN A 1 436 ? 35.869 14.771 -1.715 1.00 88.12 436 GLN A C 1
ATOM 3378 O O . GLN A 1 436 ? 36.839 14.108 -1.334 1.00 88.12 436 GLN A O 1
ATOM 3383 N N . MET A 1 437 ? 35.234 14.507 -2.858 1.00 87.50 437 MET A N 1
ATOM 3384 C CA . MET A 1 437 ? 35.674 13.450 -3.765 1.00 87.50 437 MET A CA 1
ATOM 3385 C C . MET A 1 437 ? 37.015 13.803 -4.417 1.00 87.50 437 MET A C 1
ATOM 3387 O O . MET A 1 437 ? 37.890 12.941 -4.510 1.00 87.50 437 MET A O 1
ATOM 3391 N N . ALA A 1 438 ? 37.216 15.058 -4.830 1.00 82.62 438 ALA A N 1
ATOM 3392 C CA . ALA A 1 438 ? 38.460 15.511 -5.451 1.00 82.62 438 ALA A CA 1
ATOM 3393 C C . ALA A 1 438 ? 39.645 15.484 -4.473 1.00 82.62 438 ALA A C 1
ATOM 3395 O O . ALA A 1 438 ? 40.732 15.021 -4.839 1.00 82.62 438 ALA A O 1
ATOM 3396 N N . ASP A 1 439 ? 39.437 15.905 -3.225 1.00 87.75 439 ASP A N 1
ATOM 3397 C CA . ASP A 1 439 ? 40.430 15.835 -2.150 1.00 87.75 439 ASP A CA 1
ATOM 3398 C C . ASP A 1 439 ? 40.806 14.392 -1.828 1.00 87.75 439 ASP A C 1
ATOM 3400 O O . ASP A 1 439 ? 41.990 14.054 -1.719 1.00 87.75 439 ASP A O 1
ATOM 3404 N N . TRP A 1 440 ? 39.807 13.515 -1.704 1.00 90.69 440 TRP A N 1
ATOM 3405 C CA . TRP A 1 440 ? 40.046 12.099 -1.454 1.00 90.69 440 TRP A CA 1
ATOM 3406 C C . TRP A 1 440 ? 40.819 11.455 -2.605 1.00 90.69 440 TRP A C 1
ATOM 3408 O O . TRP A 1 440 ? 41.796 10.746 -2.366 1.00 90.69 440 TRP A O 1
ATOM 3418 N N . ALA A 1 441 ? 40.452 11.757 -3.847 1.00 81.75 441 ALA A N 1
ATOM 3419 C CA . ALA A 1 441 ? 41.112 11.209 -5.020 1.00 81.75 441 ALA A CA 1
ATOM 3420 C C . ALA A 1 441 ? 42.550 11.711 -5.199 1.00 81.75 441 ALA A C 1
ATOM 3422 O O . ALA A 1 441 ? 43.405 10.981 -5.690 1.00 81.75 441 ALA A O 1
ATOM 3423 N N . THR A 1 442 ? 42.845 12.941 -4.767 1.00 81.56 442 THR A N 1
ATOM 3424 C CA . THR A 1 442 ? 44.221 13.469 -4.732 1.00 81.56 442 THR A CA 1
ATOM 3425 C C . THR A 1 442 ? 45.087 12.701 -3.733 1.00 81.56 442 THR A C 1
ATOM 3427 O O . THR A 1 442 ? 46.256 12.442 -4.002 1.00 81.56 442 THR A O 1
ATOM 3430 N N . LYS A 1 443 ? 44.505 12.292 -2.600 1.00 86.62 443 LYS A N 1
ATOM 3431 C CA . LYS A 1 443 ? 45.182 11.488 -1.569 1.00 86.62 443 LYS A CA 1
ATOM 3432 C C . LYS A 1 443 ? 45.255 9.996 -1.922 1.00 86.62 443 LYS A C 1
ATOM 3434 O O . LYS A 1 443 ? 46.089 9.294 -1.364 1.00 86.62 443 LYS A O 1
ATOM 3439 N N . ASN A 1 444 ? 44.414 9.522 -2.845 1.00 85.38 444 ASN A N 1
ATOM 3440 C CA . ASN A 1 444 ? 44.294 8.111 -3.228 1.00 85.38 444 ASN A CA 1
ATOM 3441 C C . ASN A 1 444 ? 44.300 7.931 -4.763 1.00 85.38 444 ASN A C 1
ATOM 3443 O O . ASN A 1 444 ? 43.332 7.427 -5.335 1.00 85.38 444 ASN A O 1
ATOM 3447 N N . PRO A 1 445 ? 45.381 8.324 -5.465 1.00 77.19 445 PRO A N 1
ATOM 3448 C CA . PRO A 1 445 ? 45.399 8.389 -6.931 1.00 77.19 445 PRO A CA 1
ATOM 3449 C C . PRO A 1 445 ? 45.301 7.024 -7.637 1.00 77.19 445 PRO A C 1
ATOM 3451 O O . PRO A 1 445 ? 45.026 6.984 -8.832 1.00 77.19 445 PRO A O 1
ATOM 3454 N N . GLN A 1 446 ? 45.523 5.918 -6.918 1.00 78.00 446 GLN A N 1
ATOM 3455 C CA . GLN A 1 446 ? 45.485 4.540 -7.436 1.00 78.00 446 GLN A CA 1
ATOM 3456 C C . GLN A 1 446 ? 44.287 3.730 -6.911 1.00 78.00 446 GLN A C 1
ATOM 3458 O O . GLN A 1 446 ? 44.274 2.508 -7.035 1.00 78.00 446 GLN A O 1
ATOM 3463 N N . ALA A 1 447 ? 43.296 4.386 -6.296 1.00 74.56 447 ALA A N 1
ATOM 3464 C CA . ALA A 1 447 ? 42.140 3.699 -5.729 1.00 74.56 447 ALA A CA 1
ATOM 3465 C C . ALA A 1 447 ? 41.353 2.916 -6.794 1.00 74.56 447 ALA A C 1
ATOM 3467 O O . ALA A 1 447 ? 41.038 3.425 -7.876 1.00 74.56 447 ALA A O 1
ATOM 3468 N N . SER A 1 448 ? 41.004 1.680 -6.454 1.00 76.19 448 SER A N 1
ATOM 3469 C CA . SER A 1 448 ? 40.188 0.780 -7.265 1.00 76.19 448 SER A CA 1
ATOM 3470 C C . SER A 1 448 ? 38.730 1.263 -7.367 1.00 76.19 448 SER A C 1
ATOM 3472 O O . SER A 1 448 ? 38.247 1.989 -6.493 1.00 76.19 448 SER A O 1
ATOM 3474 N N . PRO A 1 449 ? 37.963 0.846 -8.394 1.00 74.25 449 PRO A N 1
ATOM 3475 C CA . PRO A 1 449 ? 36.556 1.238 -8.540 1.00 74.25 449 PRO A CA 1
ATOM 3476 C C . PRO A 1 449 ? 35.666 0.929 -7.322 1.00 74.25 449 PRO A C 1
ATOM 3478 O O . PRO A 1 449 ? 34.691 1.637 -7.073 1.00 74.25 449 PRO A O 1
ATOM 3481 N N . GLU A 1 450 ? 35.983 -0.112 -6.550 1.00 69.88 450 GLU A N 1
ATOM 3482 C CA . GLU A 1 450 ? 35.254 -0.464 -5.324 1.00 69.88 450 GLU A CA 1
ATOM 3483 C C . GLU A 1 450 ? 35.524 0.524 -4.185 1.00 69.88 450 GLU A C 1
ATOM 3485 O O . GLU A 1 450 ? 34.604 0.897 -3.456 1.00 69.88 450 GLU A O 1
ATOM 3490 N N . GLU A 1 451 ? 36.754 1.019 -4.068 1.00 74.06 451 GLU A N 1
ATOM 3491 C CA . GLU A 1 451 ? 37.116 2.046 -3.088 1.00 74.06 451 GLU A CA 1
ATOM 3492 C C . GLU A 1 451 ? 36.446 3.386 -3.413 1.00 74.06 451 GLU A C 1
ATOM 3494 O O . GLU A 1 451 ? 35.946 4.059 -2.510 1.00 74.06 451 GLU A O 1
ATOM 3499 N N . TRP A 1 452 ? 36.328 3.724 -4.702 1.00 81.81 452 TRP A N 1
ATOM 3500 C CA . TRP A 1 452 ? 35.542 4.871 -5.167 1.00 81.81 452 TRP A CA 1
ATOM 3501 C C . TRP A 1 452 ? 34.058 4.746 -4.807 1.00 81.81 452 TRP A C 1
ATOM 3503 O O . TRP A 1 452 ? 33.473 5.690 -4.276 1.00 81.81 452 TRP A O 1
ATOM 3513 N N . ARG A 1 453 ? 33.454 3.569 -5.031 1.00 76.69 453 ARG A N 1
ATOM 3514 C CA . ARG A 1 453 ? 32.064 3.279 -4.628 1.00 76.69 453 ARG A CA 1
ATOM 3515 C C . ARG A 1 453 ? 31.866 3.427 -3.129 1.00 76.69 453 ARG A C 1
ATOM 3517 O O . ARG A 1 453 ? 30.897 4.044 -2.695 1.00 76.69 453 ARG A O 1
ATOM 3524 N N . LYS A 1 454 ? 32.785 2.866 -2.340 1.00 83.44 454 LYS A N 1
ATOM 3525 C CA . LYS A 1 454 ? 32.740 2.941 -0.880 1.00 83.44 454 LYS A CA 1
ATOM 3526 C C . LYS A 1 454 ? 32.814 4.390 -0.412 1.00 83.44 454 LYS A C 1
ATOM 3528 O O . LYS A 1 454 ? 32.012 4.784 0.431 1.00 83.44 454 LYS A O 1
ATOM 3533 N N . LYS A 1 455 ? 33.711 5.195 -0.992 1.00 90.62 455 LYS A N 1
ATOM 3534 C CA . LYS A 1 455 ? 33.829 6.610 -0.628 1.00 90.62 455 LYS A CA 1
ATOM 3535 C C . LYS A 1 455 ? 32.608 7.424 -1.044 1.00 90.62 455 LYS A C 1
ATOM 3537 O O . LYS A 1 455 ? 32.128 8.243 -0.264 1.00 90.62 455 LYS A O 1
ATOM 3542 N N . PHE A 1 456 ? 32.070 7.169 -2.233 1.00 87.19 456 PHE A N 1
ATOM 3543 C CA . PHE A 1 456 ? 30.822 7.781 -2.672 1.00 87.19 456 PHE A CA 1
ATOM 3544 C C . PHE A 1 456 ? 29.673 7.465 -1.705 1.00 87.19 456 PHE A C 1
ATOM 3546 O O . PHE A 1 456 ? 28.986 8.376 -1.253 1.00 87.19 456 PHE A O 1
ATOM 3553 N N . ALA A 1 457 ? 29.504 6.195 -1.324 1.00 80.25 457 ALA A N 1
ATOM 3554 C CA . ALA A 1 457 ? 28.490 5.778 -0.358 1.00 80.25 457 ALA A CA 1
ATOM 3555 C C . ALA A 1 457 ? 28.711 6.389 1.037 1.00 80.25 457 ALA A C 1
ATOM 3557 O O . ALA A 1 457 ? 27.745 6.686 1.727 1.00 80.25 457 ALA A O 1
ATOM 3558 N N . GLU A 1 458 ? 29.955 6.622 1.449 1.00 87.50 458 GLU A N 1
ATOM 3559 C CA . GLU A 1 458 ? 30.277 7.294 2.713 1.00 87.50 458 GLU A CA 1
ATOM 3560 C C . GLU A 1 458 ? 29.846 8.771 2.712 1.00 87.50 458 GLU A C 1
ATOM 3562 O O . GLU A 1 458 ? 29.281 9.242 3.696 1.00 87.50 458 GLU A O 1
ATOM 3567 N N . ILE A 1 459 ? 30.078 9.493 1.610 1.00 86.31 459 ILE A N 1
ATOM 3568 C CA . ILE A 1 459 ? 29.735 10.921 1.493 1.00 86.31 459 ILE A CA 1
ATOM 3569 C C . ILE A 1 459 ? 28.231 11.107 1.267 1.00 86.31 459 ILE A C 1
ATOM 3571 O O . ILE A 1 459 ? 27.595 11.957 1.885 1.00 86.31 459 ILE A O 1
ATOM 3575 N N . VAL A 1 460 ? 27.659 10.315 0.360 1.00 84.06 460 VAL A N 1
ATOM 3576 C CA . VAL A 1 460 ? 26.288 10.494 -0.129 1.00 84.06 460 VAL A CA 1
ATOM 3577 C C . VAL A 1 460 ? 25.287 9.684 0.687 1.00 84.06 460 VAL A C 1
ATOM 3579 O O . VAL A 1 460 ? 24.156 10.122 0.863 1.00 84.06 460 VAL A O 1
ATOM 3582 N N . GLY A 1 461 ? 25.685 8.533 1.232 1.00 77.62 461 GLY A N 1
ATOM 3583 C CA . GLY A 1 461 ? 24.814 7.610 1.965 1.00 77.62 461 GLY A CA 1
ATOM 3584 C C . GLY A 1 461 ? 24.067 8.232 3.145 1.00 77.62 461 GLY A C 1
ATOM 3585 O O . GLY A 1 461 ? 22.867 7.993 3.251 1.00 77.62 461 GLY A O 1
ATOM 3586 N N . PRO A 1 462 ? 24.692 9.065 4.000 1.00 83.81 462 PRO A N 1
ATOM 3587 C CA . PRO A 1 462 ? 23.980 9.743 5.081 1.00 83.81 462 PRO A CA 1
ATOM 3588 C C . PRO A 1 462 ? 22.888 10.695 4.583 1.00 83.81 462 PRO A C 1
ATOM 3590 O O . PRO A 1 462 ? 21.837 10.795 5.207 1.00 83.81 462 PRO A O 1
ATOM 3593 N N . GLU A 1 463 ? 23.108 11.388 3.465 1.00 74.06 463 GLU A N 1
ATOM 3594 C CA . GLU A 1 463 ? 22.118 12.301 2.885 1.00 74.06 463 GLU A CA 1
ATOM 3595 C C . GLU A 1 463 ? 21.042 11.524 2.115 1.00 74.06 463 GLU A C 1
ATOM 3597 O O . GLU A 1 463 ? 19.855 11.782 2.289 1.00 74.06 463 GLU A O 1
ATOM 3602 N N . ALA A 1 464 ? 21.438 10.497 1.360 1.00 71.25 464 ALA A N 1
ATOM 3603 C CA . ALA A 1 464 ? 20.521 9.564 0.719 1.00 71.25 464 ALA A CA 1
ATOM 3604 C C . ALA A 1 464 ? 19.599 8.890 1.738 1.00 71.25 464 ALA A C 1
ATOM 3606 O O . ALA A 1 464 ? 18.400 8.797 1.507 1.00 71.25 464 ALA A O 1
ATOM 3607 N N . ALA A 1 465 ? 20.121 8.493 2.900 1.00 69.06 465 ALA A N 1
ATOM 3608 C CA . ALA A 1 465 ? 19.328 7.923 3.981 1.00 69.06 465 ALA A CA 1
ATOM 3609 C C . ALA A 1 465 ? 18.267 8.910 4.497 1.00 69.06 465 ALA A C 1
ATOM 3611 O O . ALA A 1 465 ? 17.120 8.506 4.667 1.00 69.06 465 ALA A O 1
ATOM 3612 N N . LYS A 1 466 ? 18.611 10.199 4.652 1.00 71.94 466 LYS A N 1
ATOM 3613 C CA . LYS A 1 466 ? 17.683 11.248 5.117 1.00 71.94 466 LYS A CA 1
ATOM 3614 C C . LYS A 1 466 ? 16.515 11.518 4.166 1.00 71.94 466 LYS A C 1
ATOM 3616 O O . LYS A 1 466 ? 15.459 11.914 4.640 1.00 71.94 466 LYS A O 1
ATOM 3621 N N . HIS A 1 467 ? 16.693 11.340 2.854 1.00 61.88 467 HIS A N 1
ATOM 3622 C CA . HIS A 1 467 ? 15.636 11.615 1.860 1.00 61.88 467 HIS A CA 1
ATOM 3623 C C . HIS A 1 467 ? 15.058 10.341 1.215 1.00 61.88 467 HIS A C 1
ATOM 3625 O O . HIS A 1 467 ? 14.021 10.388 0.552 1.00 61.88 467 HIS A O 1
ATOM 3631 N N . SER A 1 468 ? 15.670 9.173 1.439 1.00 47.72 468 SER A N 1
ATOM 3632 C CA . SER A 1 468 ? 15.119 7.867 1.043 1.00 47.72 468 SER A CA 1
ATOM 3633 C C . SER A 1 468 ? 13.862 7.500 1.834 1.00 47.72 468 SER A C 1
ATOM 3635 O O . SER A 1 468 ? 12.974 6.850 1.285 1.00 47.72 468 SER A O 1
ATOM 3637 N N . THR A 1 469 ? 13.719 7.992 3.069 1.00 44.03 469 THR A N 1
ATOM 3638 C CA . THR A 1 469 ? 12.492 7.877 3.875 1.00 44.03 469 THR A CA 1
ATOM 3639 C C . THR A 1 469 ? 11.327 8.695 3.313 1.00 44.03 469 THR A C 1
ATOM 3641 O O . THR A 1 469 ? 10.179 8.289 3.468 1.00 44.03 469 THR A O 1
ATOM 3644 N N . GLN A 1 470 ? 11.602 9.753 2.541 1.00 40.06 470 GLN A N 1
ATOM 3645 C CA . GLN A 1 470 ? 10.583 10.537 1.827 1.00 40.06 470 GLN A CA 1
ATOM 3646 C C . GLN A 1 470 ? 10.169 9.936 0.470 1.00 40.06 470 GLN A C 1
ATOM 3648 O O . GLN A 1 470 ? 9.236 10.434 -0.160 1.00 40.06 470 GLN A O 1
ATOM 3653 N N . SER A 1 471 ? 10.825 8.861 0.013 1.00 31.86 471 SER A N 1
ATOM 3654 C CA . SER A 1 471 ? 10.609 8.264 -1.319 1.00 31.86 471 SER A CA 1
ATOM 3655 C C . SER A 1 471 ? 9.877 6.908 -1.302 1.00 31.86 471 SER A C 1
ATOM 3657 O O . SER A 1 471 ? 9.790 6.250 -2.338 1.00 31.86 471 SER A O 1
ATOM 3659 N N . PHE A 1 472 ? 9.313 6.478 -0.166 1.00 31.53 472 PHE A N 1
ATOM 3660 C CA . PHE A 1 472 ? 8.577 5.209 -0.061 1.00 31.53 472 PHE A CA 1
ATOM 3661 C C . PHE A 1 472 ? 7.070 5.345 -0.377 1.00 31.53 472 PHE A C 1
ATOM 3663 O O . PHE A 1 472 ? 6.224 5.466 0.504 1.00 31.53 472 PHE A O 1
ATOM 3670 N N . MET A 1 473 ? 6.731 5.215 -1.662 1.00 25.73 473 MET A N 1
ATOM 3671 C CA . MET A 1 473 ? 5.611 4.378 -2.127 1.00 25.73 473 MET A CA 1
ATOM 3672 C C . MET A 1 473 ? 6.193 3.356 -3.124 1.00 25.73 473 MET A C 1
ATOM 3674 O O . MET A 1 473 ? 7.174 3.672 -3.797 1.00 25.73 473 MET A O 1
ATOM 3678 N N . PRO A 1 474 ? 5.692 2.109 -3.176 1.00 33.56 474 PRO A N 1
ATOM 3679 C CA . PRO A 1 474 ? 6.488 0.967 -3.610 1.00 33.56 474 PRO A CA 1
ATOM 3680 C C . PRO A 1 474 ? 6.709 0.951 -5.127 1.00 33.56 474 PRO A C 1
ATOM 3682 O O . PRO A 1 474 ? 5.772 1.089 -5.909 1.00 33.56 474 PRO A O 1
ATOM 3685 N N . GLN A 1 475 ? 7.951 0.692 -5.531 1.00 29.20 475 GLN A N 1
ATOM 3686 C CA . GLN A 1 475 ? 8.304 0.134 -6.836 1.00 29.20 475 GLN A CA 1
ATOM 3687 C C . GLN A 1 475 ? 9.077 -1.174 -6.595 1.00 29.20 475 GLN A C 1
ATOM 3689 O O . GLN A 1 475 ? 9.770 -1.293 -5.580 1.00 29.20 475 GLN A O 1
ATOM 3694 N N . PRO A 1 476 ? 8.899 -2.174 -7.473 1.00 29.84 476 PRO A N 1
ATOM 3695 C CA . PRO A 1 476 ? 9.268 -3.555 -7.210 1.00 29.84 476 PRO A CA 1
ATOM 3696 C C . PRO A 1 476 ? 10.784 -3.728 -7.137 1.00 29.84 476 PRO A C 1
ATOM 3698 O O . PRO A 1 476 ? 11.545 -3.050 -7.827 1.00 29.84 476 PRO A O 1
ATOM 3701 N N . THR A 1 477 ? 11.198 -4.671 -6.295 1.00 35.06 477 THR A N 1
ATOM 3702 C CA . THR A 1 477 ? 12.551 -5.222 -6.213 1.00 35.06 477 THR A CA 1
ATOM 3703 C C . THR A 1 477 ? 13.145 -5.433 -7.605 1.00 35.06 477 THR A C 1
ATOM 3705 O O . THR A 1 477 ? 12.727 -6.329 -8.335 1.00 35.06 477 THR A O 1
ATOM 3708 N N . GLN A 1 478 ? 14.140 -4.617 -7.964 1.00 32.53 478 GLN A N 1
ATOM 3709 C CA . GLN A 1 478 ? 15.072 -4.956 -9.030 1.00 32.53 478 GLN A CA 1
ATOM 3710 C C . GLN A 1 478 ? 15.985 -6.060 -8.508 1.00 32.53 478 GLN A C 1
ATOM 3712 O O . GLN A 1 478 ? 16.881 -5.825 -7.696 1.00 32.53 478 GLN A O 1
ATOM 3717 N N . GLU A 1 479 ? 15.724 -7.276 -8.978 1.00 31.28 479 GLU A N 1
ATOM 3718 C CA . GLU A 1 479 ? 16.716 -8.335 -8.987 1.00 31.28 479 GLU A CA 1
ATOM 3719 C C . GLU A 1 479 ? 17.954 -7.856 -9.749 1.00 31.28 479 GLU A C 1
ATOM 3721 O O . GLU A 1 479 ? 17.896 -7.348 -10.872 1.00 31.28 479 GLU A O 1
ATOM 3726 N N . PHE A 1 480 ? 19.089 -8.001 -9.079 1.00 33.31 480 PHE A N 1
ATOM 3727 C CA . PHE A 1 480 ? 20.414 -7.788 -9.623 1.00 33.31 480 PHE A CA 1
ATOM 3728 C C . PHE A 1 480 ? 20.693 -8.832 -10.711 1.00 33.31 480 PHE A C 1
ATOM 3730 O O . PHE A 1 480 ? 20.801 -10.021 -10.421 1.00 33.31 480 PHE A O 1
ATOM 3737 N N . GLY A 1 481 ? 20.865 -8.379 -11.953 1.00 24.48 481 GLY A N 1
ATOM 3738 C CA . GLY A 1 481 ? 21.289 -9.206 -13.081 1.00 24.48 481 GLY A CA 1
ATOM 3739 C C . GLY A 1 481 ? 22.559 -8.663 -13.738 1.00 24.48 481 GLY A C 1
ATOM 3740 O O . GLY A 1 481 ? 22.514 -7.638 -14.411 1.00 24.48 481 GLY A O 1
ATOM 3741 N N . GLY A 1 482 ? 23.668 -9.394 -13.563 1.00 24.91 482 GLY A N 1
ATOM 3742 C CA . GLY A 1 482 ? 24.925 -9.285 -14.323 1.00 24.91 482 GLY A CA 1
ATOM 3743 C C . GLY A 1 482 ? 26.039 -8.511 -13.600 1.00 24.91 482 GLY A C 1
ATOM 3744 O O . GLY A 1 482 ? 25.929 -7.317 -13.373 1.00 24.91 482 GLY A O 1
ATOM 3745 N N . GLY A 1 483 ? 27.181 -9.079 -13.217 1.00 26.17 483 GLY A N 1
ATOM 3746 C CA . GLY A 1 483 ? 27.746 -10.392 -13.494 1.00 26.17 483 GLY A CA 1
ATOM 3747 C C . GLY A 1 483 ? 29.261 -10.324 -13.286 1.00 26.17 483 GLY A C 1
ATOM 3748 O O . GLY A 1 483 ? 29.990 -10.006 -14.213 1.00 26.17 483 GLY A O 1
ATOM 3749 N N . TRP A 1 484 ? 29.720 -10.635 -12.075 1.00 24.70 484 TRP A N 1
ATOM 3750 C CA . TRP A 1 484 ? 31.070 -11.130 -11.788 1.00 24.70 484 TRP A CA 1
ATOM 3751 C C . TRP A 1 484 ? 30.919 -12.166 -10.679 1.00 24.70 484 TRP A C 1
ATOM 3753 O O . TRP A 1 484 ? 30.941 -11.822 -9.509 1.00 24.70 484 TRP A O 1
ATOM 3763 N N . ASN A 1 485 ? 30.627 -13.408 -11.063 1.00 29.05 485 ASN A N 1
ATOM 3764 C CA . ASN A 1 485 ? 30.884 -14.618 -10.277 1.00 29.05 485 ASN A CA 1
ATOM 3765 C C . ASN A 1 485 ? 30.678 -15.836 -11.188 1.00 29.05 485 ASN A C 1
ATOM 3767 O O . ASN A 1 485 ? 29.723 -16.597 -11.071 1.00 29.05 485 ASN A O 1
ATOM 3771 N N . ARG A 1 486 ? 31.604 -16.019 -12.136 1.00 32.41 486 ARG A N 1
ATOM 3772 C CA . ARG A 1 486 ? 31.959 -17.370 -12.575 1.00 32.41 486 ARG A CA 1
ATOM 3773 C C . ARG A 1 486 ? 32.977 -17.878 -11.562 1.00 32.41 486 ARG A C 1
ATOM 3775 O O . ARG A 1 486 ? 34.090 -17.376 -11.570 1.00 32.41 486 ARG A O 1
ATOM 3782 N N . HIS A 1 487 ? 32.551 -18.778 -10.679 1.00 29.39 487 HIS A N 1
ATOM 3783 C CA . HIS A 1 487 ? 33.314 -19.881 -10.071 1.00 29.39 487 HIS A CA 1
ATOM 3784 C C . HIS A 1 487 ? 32.601 -20.349 -8.794 1.00 29.39 487 HIS A C 1
ATOM 3786 O O . HIS A 1 487 ? 32.930 -19.902 -7.705 1.00 29.39 487 HIS A O 1
ATOM 3792 N N . ALA A 1 488 ? 31.616 -21.238 -8.946 1.00 26.62 488 ALA A N 1
ATOM 3793 C CA . ALA A 1 488 ? 31.274 -22.295 -7.984 1.00 26.62 488 ALA A CA 1
ATOM 3794 C C . ALA A 1 488 ? 30.063 -23.073 -8.525 1.00 26.62 488 ALA A C 1
ATOM 3796 O O . ALA A 1 488 ? 28.910 -22.781 -8.223 1.00 26.62 488 ALA A O 1
ATOM 3797 N N . SER A 1 489 ? 30.329 -24.066 -9.366 1.00 26.97 489 SER A N 1
ATOM 3798 C CA . SER A 1 489 ? 29.386 -25.147 -9.657 1.00 26.97 489 SER A CA 1
ATOM 3799 C C . SER A 1 489 ? 30.107 -26.466 -9.391 1.00 26.97 489 SER A C 1
ATOM 3801 O O . SER A 1 489 ? 31.295 -26.567 -9.691 1.00 26.97 489 SER A O 1
ATOM 3803 N N . ALA A 1 490 ? 29.360 -27.441 -8.861 1.00 28.25 490 ALA A N 1
ATOM 3804 C CA . ALA A 1 490 ? 29.775 -28.682 -8.188 1.00 28.25 490 ALA A CA 1
ATOM 3805 C C . ALA A 1 490 ? 30.162 -28.434 -6.715 1.00 28.25 490 ALA A C 1
ATOM 3807 O O . ALA A 1 490 ? 31.112 -27.725 -6.426 1.00 28.25 490 ALA A O 1
ATOM 3808 N N . VAL A 1 491 ? 29.427 -28.936 -5.719 1.00 25.89 491 VAL A N 1
ATOM 3809 C CA . VAL A 1 491 ? 29.112 -30.355 -5.519 1.00 25.89 491 VAL A CA 1
ATOM 3810 C C . VAL A 1 491 ? 27.686 -30.557 -4.998 1.00 25.89 491 VAL A C 1
ATOM 3812 O O . VAL A 1 491 ? 27.220 -29.901 -4.073 1.00 25.89 491 VAL A O 1
ATOM 3815 N N . ASN A 1 492 ? 27.033 -31.527 -5.622 1.00 27.56 492 ASN A N 1
ATOM 3816 C CA . ASN A 1 492 ? 25.752 -32.119 -5.286 1.00 27.56 492 ASN A CA 1
ATOM 3817 C C . ASN A 1 492 ? 25.974 -33.203 -4.212 1.00 27.56 492 ASN A C 1
ATOM 3819 O O . ASN A 1 492 ? 26.761 -34.108 -4.467 1.00 27.56 492 ASN A O 1
ATOM 3823 N N . TYR A 1 493 ? 25.297 -33.142 -3.062 1.00 24.69 493 TYR A N 1
ATOM 3824 C CA . TYR A 1 493 ? 24.915 -34.322 -2.269 1.00 24.69 493 TYR A CA 1
ATOM 3825 C C . TYR A 1 493 ? 23.668 -33.985 -1.449 1.00 24.69 493 TYR A C 1
ATOM 3827 O O . TYR A 1 493 ? 23.688 -33.116 -0.580 1.00 24.69 493 TYR A O 1
ATOM 3835 N N . GLY A 1 494 ? 22.571 -34.677 -1.750 1.00 29.00 494 GLY A N 1
ATOM 3836 C CA . GLY A 1 494 ? 21.349 -34.621 -0.963 1.00 29.00 494 GLY A CA 1
ATOM 3837 C C . GLY A 1 494 ? 21.462 -35.435 0.322 1.00 29.00 494 GLY A C 1
ATOM 3838 O O . GLY A 1 494 ? 21.934 -36.565 0.284 1.00 29.00 494 GLY A O 1
ATOM 3839 N N . ILE A 1 495 ? 20.953 -34.872 1.421 1.00 25.06 495 ILE A N 1
ATOM 3840 C CA . ILE A 1 495 ? 20.332 -35.579 2.552 1.00 25.06 495 ILE A CA 1
ATOM 3841 C C . ILE A 1 495 ? 19.214 -34.659 3.094 1.00 25.06 495 ILE A C 1
ATOM 3843 O O . ILE A 1 495 ? 19.460 -33.465 3.276 1.00 25.06 495 ILE A O 1
ATOM 3847 N N . PRO A 1 496 ? 17.993 -35.168 3.353 1.00 36.22 496 PRO A N 1
ATOM 3848 C CA . PRO A 1 496 ? 16.900 -34.396 3.934 1.00 36.22 496 PRO A CA 1
ATOM 3849 C C . PRO A 1 496 ? 17.038 -34.361 5.462 1.00 36.22 496 PRO A C 1
ATOM 3851 O O . PRO A 1 496 ? 17.114 -35.416 6.083 1.00 36.22 496 PRO A O 1
ATOM 3854 N N . MET A 1 497 ? 17.022 -33.181 6.091 1.00 24.78 497 MET A N 1
ATOM 3855 C CA . MET A 1 497 ? 16.887 -33.078 7.551 1.00 24.78 497 MET A CA 1
ATOM 3856 C C . MET A 1 497 ? 15.871 -32.006 7.962 1.00 24.78 497 MET A C 1
ATOM 3858 O O . MET A 1 497 ? 16.087 -30.804 7.844 1.00 24.78 497 MET A O 1
ATOM 3862 N N . SER A 1 498 ? 14.724 -32.518 8.409 1.00 25.61 498 SER A N 1
ATOM 3863 C CA . SER A 1 498 ? 13.926 -32.097 9.566 1.00 25.61 498 SER A CA 1
ATOM 3864 C C . SER A 1 498 ? 14.323 -30.802 10.292 1.00 25.61 498 SER A C 1
ATOM 3866 O O . SER A 1 498 ? 15.422 -30.663 10.823 1.00 25.61 498 SER A O 1
ATOM 3868 N N . ARG A 1 499 ? 13.326 -29.917 10.419 1.00 26.14 499 ARG A N 1
ATOM 3869 C CA . ARG A 1 499 ? 13.277 -28.747 11.309 1.00 26.14 499 ARG A CA 1
ATOM 3870 C C . ARG A 1 499 ? 13.701 -29.093 12.749 1.00 26.14 499 ARG A C 1
ATOM 3872 O O . ARG A 1 499 ? 13.100 -30.002 13.322 1.00 26.14 499 ARG A O 1
ATOM 3879 N N . PRO A 1 500 ? 14.583 -28.310 13.394 1.00 25.97 500 PRO A N 1
ATOM 3880 C CA . PRO A 1 500 ? 14.604 -28.205 14.840 1.00 25.97 500 PRO A CA 1
ATOM 3881 C C . PRO A 1 500 ? 13.693 -27.062 15.303 1.00 25.97 500 PRO A C 1
ATOM 3883 O O . PRO A 1 500 ? 13.741 -25.935 14.812 1.00 25.97 500 PRO A O 1
ATOM 3886 N N . ILE A 1 501 ? 12.847 -27.404 16.266 1.00 29.59 501 ILE A N 1
ATOM 3887 C CA . ILE A 1 501 ? 12.019 -26.513 17.072 1.00 29.59 501 ILE A CA 1
ATOM 3888 C C . ILE A 1 501 ? 12.945 -25.768 18.047 1.00 29.59 501 ILE A C 1
ATOM 3890 O O . ILE A 1 501 ? 13.657 -26.414 18.811 1.00 29.59 501 ILE A O 1
ATOM 3894 N N . PHE A 1 502 ? 12.898 -24.433 18.066 1.00 25.33 502 PHE A N 1
ATOM 3895 C CA . PHE A 1 502 ? 13.388 -23.617 19.185 1.00 25.33 502 PHE A CA 1
ATOM 3896 C C . PHE A 1 502 ? 12.252 -22.707 19.685 1.00 25.33 502 PHE A C 1
ATOM 3898 O O . PHE A 1 502 ? 11.557 -22.113 18.857 1.00 25.33 502 PHE A O 1
ATOM 3905 N N . PRO A 1 503 ? 12.022 -22.605 21.009 1.00 28.81 503 PRO A N 1
ATOM 3906 C CA . PRO A 1 503 ? 10.955 -21.790 21.577 1.00 28.81 503 PRO A CA 1
ATOM 3907 C C . PRO A 1 503 ? 11.357 -20.308 21.694 1.00 28.81 503 PRO A C 1
ATOM 3909 O O . PRO A 1 503 ? 12.480 -19.986 22.070 1.00 28.81 503 PRO A O 1
ATOM 3912 N N . ASN A 1 504 ? 10.394 -19.437 21.372 1.00 34.56 504 ASN A N 1
ATOM 3913 C CA . ASN A 1 504 ? 10.260 -18.001 21.656 1.00 34.56 504 ASN A CA 1
ATOM 3914 C C . ASN A 1 504 ? 11.469 -17.253 22.254 1.00 34.56 504 ASN A C 1
ATOM 3916 O O . ASN A 1 504 ? 11.652 -17.206 23.470 1.00 34.56 504 ASN A O 1
ATOM 3920 N N . VAL A 1 505 ? 12.170 -16.510 21.393 1.00 28.28 505 VAL A N 1
ATOM 3921 C CA . VAL A 1 505 ? 12.926 -15.306 21.771 1.00 28.28 505 VAL A CA 1
ATOM 3922 C C . VAL A 1 505 ? 12.058 -14.092 21.396 1.00 28.28 505 VAL A C 1
ATOM 3924 O O . VAL A 1 505 ? 11.637 -14.019 20.240 1.00 28.28 505 VAL A O 1
ATOM 3927 N N . PRO A 1 506 ? 11.743 -13.161 22.321 1.00 31.28 506 PRO A N 1
ATOM 3928 C CA . PRO A 1 506 ? 11.015 -11.936 21.990 1.00 31.28 506 PRO A CA 1
ATOM 3929 C C . PRO A 1 506 ? 11.791 -11.104 20.970 1.00 31.28 506 PRO A C 1
ATOM 3931 O O . PRO A 1 506 ? 13.024 -11.061 21.000 1.00 31.28 506 PRO A O 1
ATOM 3934 N N . SER A 1 507 ? 11.077 -10.436 20.070 1.00 36.28 507 SER A N 1
ATOM 3935 C CA . SER A 1 507 ? 11.713 -9.615 19.045 1.00 36.28 507 SER A CA 1
ATOM 3936 C C . SER A 1 507 ? 12.387 -8.387 19.675 1.00 36.28 507 SER A C 1
ATOM 3938 O O . SER A 1 507 ? 11.959 -7.881 20.711 1.00 36.28 507 SER A O 1
ATOM 3940 N N . VAL A 1 508 ? 13.425 -7.851 19.028 1.00 33.69 508 VAL A N 1
ATOM 3941 C CA . VAL A 1 508 ? 14.103 -6.605 19.449 1.00 33.69 508 VAL A CA 1
ATOM 3942 C C . VAL A 1 508 ? 13.125 -5.411 19.521 1.00 33.69 508 VAL A C 1
ATOM 3944 O O . VAL A 1 508 ? 13.351 -4.477 20.291 1.00 33.69 508 VAL A O 1
ATOM 3947 N N . ALA A 1 509 ? 11.995 -5.473 18.805 1.00 36.06 509 ALA A N 1
ATOM 3948 C CA . ALA A 1 509 ? 10.924 -4.477 18.868 1.00 36.06 509 ALA A CA 1
ATOM 3949 C C . ALA A 1 509 ? 10.152 -4.494 20.206 1.00 36.06 509 ALA A C 1
ATOM 3951 O O . ALA A 1 509 ? 9.657 -3.455 20.639 1.00 36.06 509 ALA A O 1
ATOM 3952 N N . ASP A 1 510 ? 10.112 -5.629 20.913 1.00 37.41 510 ASP A N 1
ATOM 3953 C CA . ASP A 1 510 ? 9.414 -5.755 22.201 1.00 37.41 510 ASP A CA 1
ATOM 3954 C C . ASP A 1 510 ? 10.222 -5.169 23.375 1.00 37.41 510 ASP A C 1
ATOM 3956 O O . ASP A 1 510 ? 9.659 -4.815 24.412 1.00 37.41 510 ASP A O 1
ATOM 3960 N N . VAL A 1 511 ? 11.542 -5.011 23.208 1.00 37.34 511 VAL A N 1
ATOM 3961 C CA . VAL A 1 511 ? 12.446 -4.454 24.231 1.00 37.34 511 VAL A CA 1
ATOM 3962 C C . VAL A 1 511 ? 12.524 -2.921 24.159 1.00 37.34 511 VAL A C 1
ATOM 3964 O O . VAL A 1 511 ? 12.702 -2.269 25.188 1.00 37.34 511 VAL A O 1
ATOM 3967 N N . GLN A 1 512 ? 12.319 -2.312 22.984 1.00 39.88 512 GLN A N 1
ATOM 3968 C CA . GLN A 1 512 ? 12.350 -0.847 22.831 1.00 39.88 512 GLN A CA 1
ATOM 3969 C C . GLN A 1 512 ? 11.084 -0.135 23.341 1.00 39.88 512 GLN A C 1
ATOM 3971 O O . GLN A 1 512 ? 11.153 1.038 23.699 1.00 39.88 512 GLN A O 1
ATOM 3976 N N . ASN A 1 513 ? 9.956 -0.834 23.490 1.00 46.19 513 ASN A N 1
ATOM 3977 C CA . ASN A 1 513 ? 8.681 -0.234 23.912 1.00 46.19 513 ASN A CA 1
ATOM 3978 C C . ASN A 1 513 ? 8.548 0.035 25.430 1.00 46.19 513 ASN A C 1
ATOM 3980 O O . ASN A 1 513 ? 7.468 0.396 25.894 1.00 46.19 513 ASN A O 1
ATOM 3984 N N . LYS A 1 514 ? 9.613 -0.136 26.234 1.00 46.62 514 LYS A N 1
ATOM 3985 C CA . LYS A 1 514 ? 9.573 0.077 27.701 1.00 46.62 514 LYS A CA 1
ATOM 3986 C C . LYS A 1 514 ? 10.610 1.056 28.262 1.00 46.62 514 LYS A C 1
ATOM 3988 O O . LYS A 1 514 ? 10.576 1.334 29.459 1.00 46.62 514 LYS A O 1
ATOM 3993 N N . VAL A 1 515 ? 11.505 1.604 27.440 1.00 57.81 515 VAL A N 1
ATOM 3994 C CA . VAL A 1 515 ? 12.534 2.556 27.892 1.00 57.81 515 VAL A CA 1
ATOM 3995 C C . VAL A 1 515 ? 12.188 3.940 27.349 1.00 57.81 515 VAL A C 1
ATOM 3997 O O . VAL A 1 515 ? 12.097 4.125 26.140 1.00 57.81 515 VAL A O 1
ATOM 4000 N N . GLY A 1 516 ? 11.952 4.910 28.237 1.00 72.81 516 GLY A N 1
ATOM 4001 C CA . GLY A 1 516 ? 11.706 6.295 27.829 1.00 72.81 516 GLY A CA 1
ATOM 4002 C C . GLY A 1 516 ? 12.901 6.855 27.061 1.00 72.81 516 GLY A C 1
ATOM 4003 O O . GLY A 1 516 ? 14.038 6.736 27.514 1.00 72.81 516 GLY A O 1
ATOM 4004 N N . VAL A 1 517 ? 12.646 7.452 25.899 1.00 81.25 517 VAL A N 1
ATOM 4005 C CA . VAL A 1 517 ? 13.673 8.063 25.053 1.00 81.25 517 VAL A CA 1
ATOM 4006 C C . VAL A 1 517 ? 13.735 9.548 25.375 1.00 81.25 517 VAL A C 1
ATOM 4008 O O . VAL A 1 517 ? 12.717 10.241 25.355 1.00 81.25 517 VAL A O 1
ATOM 4011 N N . LYS A 1 518 ? 14.936 10.044 25.673 1.00 87.19 518 LYS A N 1
ATOM 4012 C CA . LYS A 1 518 ? 15.176 11.475 25.847 1.00 87.19 518 LYS A CA 1
ATOM 4013 C C . LYS A 1 518 ? 15.087 12.157 24.477 1.00 87.19 518 LYS A C 1
ATOM 4015 O O . LYS A 1 518 ? 15.866 11.837 23.581 1.00 87.19 518 LYS A O 1
ATOM 4020 N N . VAL A 1 519 ? 14.119 13.050 24.314 1.00 88.75 519 VAL A N 1
ATOM 4021 C CA . VAL A 1 519 ? 13.822 13.784 23.084 1.00 88.75 519 VAL A CA 1
ATOM 4022 C C . VAL A 1 519 ? 13.972 15.288 23.326 1.00 88.75 519 VAL A C 1
ATOM 4024 O O . VAL A 1 519 ? 13.351 15.828 24.249 1.00 88.75 519 VAL A O 1
ATOM 4027 N N . PRO A 1 520 ? 14.777 15.989 22.512 1.00 90.88 520 PRO A N 1
ATOM 4028 C CA . PRO A 1 520 ? 14.752 17.444 22.481 1.00 90.88 520 PRO A CA 1
ATOM 4029 C C . PRO A 1 520 ? 13.327 17.917 22.178 1.00 90.88 520 PRO A C 1
ATOM 4031 O O . PRO A 1 520 ? 12.669 17.397 21.282 1.00 90.88 520 PRO A O 1
ATOM 4034 N N . SER A 1 521 ? 12.811 18.858 22.955 1.00 91.25 521 SER A N 1
ATOM 4035 C CA . SER A 1 521 ? 11.440 19.351 22.835 1.00 91.25 521 SER A CA 1
ATOM 4036 C C . SER A 1 521 ? 11.428 20.864 22.693 1.00 91.25 521 SER A C 1
ATOM 4038 O O . SER A 1 521 ? 12.122 21.590 23.412 1.00 91.25 521 SER A O 1
ATOM 4040 N N . THR A 1 522 ? 10.613 21.340 21.766 1.00 89.81 522 THR A N 1
ATOM 4041 C CA . THR A 1 522 ? 10.352 22.761 21.530 1.00 89.81 522 THR A CA 1
ATOM 4042 C C . THR A 1 522 ? 8.852 23.013 21.573 1.00 89.81 522 THR A C 1
ATOM 4044 O O . THR A 1 522 ? 8.063 22.086 21.729 1.00 89.81 522 THR A O 1
ATOM 4047 N N . TYR A 1 523 ? 8.439 24.275 21.542 1.00 89.25 523 TYR A N 1
ATOM 4048 C CA . TYR A 1 523 ? 7.036 24.659 21.655 1.00 89.25 523 TYR A CA 1
ATOM 4049 C C . TYR A 1 523 ? 6.671 25.556 20.491 1.00 89.25 523 TYR A C 1
ATOM 4051 O O . TYR A 1 523 ? 7.490 26.373 20.077 1.00 89.25 523 TYR A O 1
ATOM 4059 N N . TYR A 1 524 ? 5.440 25.425 20.009 1.00 85.12 524 TYR A N 1
ATOM 4060 C CA . TYR A 1 524 ? 4.889 26.281 18.964 1.00 85.12 524 TYR A CA 1
ATOM 4061 C C . TYR A 1 524 ? 3.465 26.707 19.314 1.00 85.12 524 TYR A C 1
ATOM 4063 O O . TYR A 1 524 ? 2.806 26.130 20.189 1.00 85.12 524 TYR A O 1
ATOM 4071 N N . THR A 1 525 ? 2.993 27.752 18.643 1.00 85.56 525 THR A N 1
ATOM 4072 C CA . THR A 1 525 ? 1.620 28.237 18.772 1.00 85.56 525 THR A CA 1
ATOM 4073 C C . THR A 1 525 ? 1.108 28.758 17.428 1.00 85.56 525 THR A C 1
ATOM 4075 O O . THR A 1 525 ? 1.660 28.457 16.376 1.00 85.56 525 THR A O 1
ATOM 4078 N N . LEU A 1 526 ? 0.004 29.503 17.430 1.00 78.25 526 LEU A N 1
ATOM 4079 C CA . LEU A 1 526 ? -0.518 30.146 16.227 1.00 78.25 526 LEU A CA 1
ATOM 4080 C C . LEU A 1 526 ? 0.397 31.317 15.830 1.00 78.25 526 LEU A C 1
ATOM 4082 O O . LEU A 1 526 ? 0.621 32.222 16.637 1.00 78.25 526 LEU A O 1
ATOM 4086 N N . GLY A 1 527 ? 0.856 31.348 14.578 1.00 63.06 527 GLY A N 1
ATOM 4087 C CA . GLY A 1 527 ? 1.896 32.266 14.089 1.00 63.06 527 GLY A CA 1
ATOM 4088 C C . GLY A 1 527 ? 1.606 33.765 14.234 1.00 63.06 527 GLY A C 1
ATOM 4089 O O . GLY A 1 527 ? 2.528 34.572 14.345 1.00 63.06 527 GLY A O 1
ATOM 4090 N N . LYS A 1 528 ? 0.335 34.180 14.341 1.00 54.75 528 LYS A N 1
ATOM 4091 C CA . LYS A 1 528 ? -0.017 35.594 14.598 1.00 54.75 528 LYS A CA 1
ATOM 4092 C C . LYS A 1 528 ? 0.403 36.090 15.994 1.00 54.75 528 LYS A C 1
ATOM 4094 O O . LYS A 1 528 ? 0.467 37.296 16.213 1.00 54.75 528 LYS A O 1
ATOM 4099 N N . SER A 1 529 ? 0.671 35.177 16.925 1.00 53.00 529 SER A N 1
ATOM 4100 C CA . SER A 1 529 ? 0.976 35.473 18.334 1.00 53.00 529 SER A CA 1
ATOM 4101 C C . SER A 1 529 ? 2.468 35.670 18.608 1.00 53.00 529 SER A C 1
ATOM 4103 O O . SER A 1 529 ? 2.820 36.159 19.677 1.00 53.00 529 SER A O 1
ATOM 4105 N N . VAL A 1 530 ? 3.339 35.265 17.676 1.00 50.22 530 VAL A N 1
ATOM 4106 C CA . VAL A 1 530 ? 4.760 34.989 17.972 1.00 50.22 530 VAL A CA 1
ATOM 4107 C C . VAL A 1 530 ? 5.729 35.943 17.282 1.00 50.22 530 VAL A C 1
ATOM 4109 O O . VAL A 1 530 ? 6.911 35.962 17.606 1.00 50.22 530 VAL A O 1
ATOM 4112 N N . GLY A 1 531 ? 5.240 36.776 16.357 1.00 42.56 531 GLY A N 1
ATOM 4113 C CA . GLY A 1 531 ? 5.993 37.892 15.768 1.00 42.56 531 GLY A CA 1
ATOM 4114 C C . GLY A 1 531 ? 7.235 37.514 14.945 1.00 42.56 531 GLY A C 1
ATOM 4115 O O . GLY A 1 531 ? 7.905 38.410 14.438 1.00 42.56 531 GLY A O 1
ATOM 4116 N N . GLY A 1 532 ? 7.549 36.225 14.796 1.00 44.72 532 GLY A N 1
ATOM 4117 C CA . GLY A 1 532 ? 8.658 35.731 13.985 1.00 44.72 532 GLY A CA 1
ATOM 4118 C C . GLY A 1 532 ? 8.283 35.621 12.508 1.00 44.72 532 GLY A C 1
ATOM 4119 O O . GLY A 1 532 ? 7.174 35.213 12.163 1.00 44.72 532 GLY A O 1
ATOM 4120 N N . THR A 1 533 ? 9.223 35.953 11.624 1.00 41.47 533 THR A N 1
ATOM 4121 C CA . THR A 1 533 ? 9.069 35.856 10.161 1.00 41.47 533 THR A CA 1
ATOM 4122 C C . THR A 1 533 ? 8.748 34.437 9.679 1.00 41.47 533 THR A C 1
ATOM 4124 O O . THR A 1 533 ? 8.072 34.289 8.662 1.00 41.47 533 THR A O 1
ATOM 4127 N N . ASP A 1 534 ? 9.140 33.412 10.440 1.00 43.16 534 ASP A N 1
ATOM 4128 C CA . ASP A 1 534 ? 9.068 32.006 10.024 1.00 43.16 534 ASP A CA 1
ATOM 4129 C C . ASP A 1 534 ? 7.692 31.352 10.266 1.00 43.16 534 ASP A C 1
ATOM 4131 O O . ASP A 1 534 ? 7.315 30.430 9.547 1.00 43.16 534 ASP A O 1
ATOM 4135 N N . GLU A 1 535 ? 6.874 31.858 11.198 1.00 45.75 535 GLU A N 1
ATOM 4136 C CA . GLU A 1 535 ? 5.559 31.260 11.523 1.00 45.75 535 GLU A CA 1
ATOM 4137 C C . GLU A 1 535 ? 4.372 31.903 10.778 1.00 45.75 535 GLU A C 1
ATOM 4139 O O . GLU A 1 535 ? 3.219 31.468 10.876 1.00 45.75 535 GLU A O 1
ATOM 4144 N N . THR A 1 536 ? 4.636 32.935 9.974 1.00 47.09 536 THR A N 1
ATOM 4145 C CA . THR A 1 536 ? 3.607 33.600 9.156 1.00 47.09 536 THR A CA 1
ATOM 4146 C C . THR A 1 536 ? 3.216 32.815 7.898 1.00 47.09 536 THR A C 1
ATOM 4148 O O . THR A 1 536 ? 2.233 33.168 7.246 1.00 47.09 536 THR A O 1
ATOM 4151 N N . GLN A 1 537 ? 3.941 31.742 7.560 1.00 48.88 537 GLN A N 1
ATOM 4152 C CA . GLN A 1 537 ? 3.796 31.062 6.268 1.00 48.88 537 GLN A CA 1
ATOM 4153 C C . GLN A 1 537 ? 2.816 29.880 6.263 1.00 48.88 537 GLN A C 1
ATOM 4155 O O . GLN A 1 537 ? 2.273 29.557 5.204 1.00 48.88 537 GLN A O 1
ATOM 4160 N N . ASP A 1 538 ? 2.509 29.262 7.410 1.00 60.97 538 ASP A N 1
ATOM 4161 C CA . ASP A 1 538 ? 1.545 28.157 7.430 1.00 60.97 538 ASP A CA 1
ATOM 4162 C C . ASP A 1 538 ? 0.101 28.663 7.567 1.00 60.97 538 ASP A C 1
ATOM 4164 O O . ASP A 1 538 ? -0.400 29.006 8.645 1.00 60.97 538 ASP A O 1
ATOM 4168 N N . THR A 1 539 ? -0.587 28.714 6.427 1.00 61.84 539 THR A N 1
ATOM 4169 C CA . THR A 1 539 ? -1.992 29.134 6.329 1.00 61.84 539 THR A CA 1
ATOM 4170 C C . THR A 1 539 ? -2.975 28.234 7.089 1.00 61.84 539 THR A C 1
ATOM 4172 O O . THR A 1 539 ? -4.090 28.691 7.363 1.00 61.84 539 THR A O 1
ATOM 4175 N N . TRP A 1 540 ? -2.603 26.996 7.442 1.00 67.44 540 TRP A N 1
ATOM 4176 C CA . TRP A 1 540 ? -3.448 26.056 8.190 1.00 67.44 540 TRP A CA 1
ATOM 4177 C C . TRP A 1 540 ? -3.239 26.174 9.698 1.00 67.44 540 TRP A C 1
ATOM 4179 O O . TRP A 1 540 ? -4.219 26.397 10.418 1.00 67.44 540 TRP A O 1
ATOM 4189 N N . THR A 1 541 ? -1.985 26.187 10.154 1.00 67.69 541 THR A N 1
ATOM 4190 C CA . THR A 1 541 ? -1.638 26.426 11.567 1.00 67.69 541 THR A CA 1
ATOM 4191 C C . THR A 1 541 ? -2.188 27.763 12.051 1.00 67.69 541 THR A C 1
ATOM 4193 O O . THR A 1 541 ? -2.827 27.832 13.097 1.00 67.69 541 THR A O 1
ATOM 4196 N N . ASN A 1 542 ? -2.114 28.822 11.237 1.00 67.06 542 ASN A N 1
ATOM 4197 C CA . ASN A 1 542 ? -2.700 30.128 11.571 1.00 67.06 542 ASN A CA 1
ATOM 4198 C C . ASN A 1 542 ? -4.242 30.146 11.639 1.00 67.06 542 ASN A C 1
ATOM 4200 O O . ASN A 1 542 ? -4.830 31.076 12.198 1.00 67.06 542 ASN A O 1
ATOM 4204 N N . LYS A 1 543 ? -4.914 29.124 11.098 1.00 66.69 543 LYS A N 1
ATOM 4205 C CA . LYS A 1 543 ? -6.365 28.904 11.234 1.00 66.69 543 LYS A CA 1
ATOM 4206 C C . LYS A 1 543 ? -6.713 27.959 12.392 1.00 66.69 543 LYS A C 1
ATOM 4208 O O . LYS A 1 543 ? -7.895 27.678 12.596 1.00 66.69 543 LYS A O 1
ATOM 4213 N N . GLY A 1 544 ? -5.712 27.513 13.153 1.00 67.06 544 GLY A N 1
ATOM 4214 C CA . GLY A 1 544 ? -5.862 26.598 14.277 1.00 67.06 544 GLY A CA 1
ATOM 4215 C C . GLY A 1 544 ? -5.945 25.133 13.876 1.00 67.06 544 GLY A C 1
ATOM 4216 O O . GLY A 1 544 ? -6.570 24.359 14.596 1.00 67.06 544 GLY A O 1
ATOM 4217 N N . TYR A 1 545 ? -5.361 24.764 12.736 1.00 75.25 545 TYR A N 1
ATOM 4218 C CA . TYR A 1 545 ? -5.357 23.389 12.256 1.00 75.25 545 TYR A CA 1
ATOM 4219 C C . TYR A 1 545 ? -3.943 22.866 12.022 1.00 75.25 545 TYR A C 1
ATOM 4221 O O . TYR A 1 545 ? -3.086 23.624 11.591 1.00 75.25 545 TYR A O 1
ATOM 4229 N N . SER A 1 546 ? -3.731 21.575 12.248 1.00 70.88 546 SER A N 1
ATOM 4230 C CA . SER A 1 546 ? -2.533 20.849 11.825 1.00 70.88 546 SER A CA 1
ATOM 4231 C C . SER A 1 546 ? -2.404 20.808 10.294 1.00 70.88 546 SER A C 1
ATOM 4233 O O . SER A 1 546 ? -3.339 21.138 9.550 1.00 70.88 546 SER A O 1
ATOM 4235 N N . ALA A 1 547 ? -1.291 20.255 9.806 1.00 61.50 547 ALA A N 1
ATOM 4236 C CA . ALA A 1 547 ? -1.040 19.995 8.388 1.00 61.50 547 ALA A CA 1
ATOM 4237 C C . ALA A 1 547 ? -2.105 19.154 7.641 1.00 61.50 547 ALA A C 1
ATOM 4239 O O . ALA A 1 547 ? -2.070 19.098 6.407 1.00 61.50 547 ALA A O 1
ATOM 4240 N N . LYS A 1 548 ? -3.027 18.481 8.343 1.00 65.75 548 LYS A N 1
ATOM 4241 C CA . LYS A 1 548 ? -4.091 17.639 7.756 1.00 65.75 548 LYS A CA 1
ATOM 4242 C C . LYS A 1 548 ? -5.509 18.116 8.093 1.00 65.75 548 LYS A C 1
ATOM 4244 O O . LYS A 1 548 ? -6.488 17.528 7.625 1.00 65.75 548 LYS A O 1
ATOM 4249 N N . GLY A 1 549 ? -5.632 19.249 8.787 1.00 67.94 549 GLY A N 1
ATOM 4250 C CA . GLY A 1 549 ? -6.921 19.864 9.095 1.00 67.94 549 GLY A CA 1
ATOM 4251 C C . GLY A 1 549 ? -7.518 19.438 10.437 1.00 67.94 549 GLY A C 1
ATOM 4252 O O . GLY A 1 549 ? -8.698 19.709 10.670 1.00 67.94 549 GLY A O 1
ATOM 4253 N N . GLU A 1 550 ? -6.748 18.790 11.316 1.00 75.56 550 GLU A N 1
ATOM 4254 C CA . GLU A 1 550 ? -7.161 18.523 12.697 1.00 75.56 550 GLU A CA 1
ATOM 4255 C C . GLU A 1 550 ? -7.007 19.778 13.557 1.00 75.56 550 GLU A C 1
ATOM 4257 O O . GLU A 1 550 ? -6.107 20.578 13.341 1.00 75.56 550 GLU A O 1
ATOM 4262 N N . ASN A 1 551 ? -7.883 19.985 14.537 1.00 77.94 551 ASN A N 1
ATOM 4263 C CA . ASN A 1 551 ? -7.817 21.158 15.405 1.00 77.94 551 ASN A CA 1
ATOM 4264 C C . ASN A 1 551 ? -6.577 21.102 16.314 1.00 77.94 551 ASN A C 1
ATOM 4266 O O . ASN A 1 551 ? -6.414 20.157 17.086 1.00 77.94 551 ASN A O 1
ATOM 4270 N N . LEU A 1 552 ? -5.747 22.145 16.285 1.00 81.06 552 LEU A N 1
ATOM 4271 C CA . LEU A 1 552 ? -4.624 22.268 17.208 1.00 81.06 552 LEU A CA 1
ATOM 4272 C C . LEU A 1 552 ? -5.162 22.452 18.633 1.00 81.06 552 LEU A C 1
ATOM 4274 O O . LEU A 1 552 ? -5.889 23.401 18.945 1.00 81.06 552 LEU A O 1
ATOM 4278 N N . THR A 1 553 ? -4.841 21.507 19.510 1.00 87.75 553 THR A N 1
ATOM 4279 C CA . THR A 1 553 ? -5.256 21.499 20.915 1.00 87.75 553 THR A CA 1
ATOM 4280 C C . THR A 1 553 ? -4.110 20.966 21.775 1.00 87.75 553 THR A C 1
ATOM 4282 O O . THR A 1 553 ? -3.282 20.212 21.256 1.00 87.75 553 THR A O 1
ATOM 4285 N N . PRO A 1 554 ? -4.005 21.353 23.060 1.00 89.56 554 PRO A N 1
ATOM 4286 C CA . PRO A 1 554 ? -3.006 20.785 23.958 1.00 89.56 554 PRO A CA 1
ATOM 4287 C C . PRO A 1 554 ? -3.011 19.252 23.905 1.00 89.56 554 PRO A C 1
ATOM 4289 O O . PRO A 1 554 ? -4.069 18.626 23.967 1.00 89.56 554 PRO A O 1
ATOM 4292 N N . GLY A 1 555 ? -1.827 18.664 23.731 1.00 90.62 555 GLY A N 1
ATOM 4293 C CA . GLY A 1 555 ? -1.665 17.237 23.435 1.00 90.62 555 GLY A CA 1
ATOM 4294 C C . GLY A 1 555 ? -1.320 16.933 21.977 1.00 90.62 555 GLY A C 1
ATOM 4295 O O . GLY A 1 555 ? -0.775 15.868 21.703 1.00 90.62 555 GLY A O 1
ATOM 4296 N N . VAL A 1 556 ? -1.546 17.858 21.043 1.00 94.00 556 VAL A N 1
ATOM 4297 C CA . VAL A 1 556 ? -0.999 17.744 19.685 1.00 94.00 556 VAL A CA 1
ATOM 4298 C C . VAL A 1 556 ? 0.481 18.109 19.701 1.00 94.00 556 VAL A C 1
ATOM 4300 O O . VAL A 1 556 ? 0.873 19.159 20.212 1.00 94.00 556 VAL A O 1
ATOM 4303 N N . VAL A 1 557 ? 1.298 17.243 19.112 1.00 94.44 557 VAL A N 1
ATOM 4304 C CA . VAL A 1 557 ? 2.701 17.530 18.829 1.00 94.44 557 VAL A CA 1
ATOM 4305 C C . VAL A 1 557 ? 2.947 17.514 17.329 1.00 94.44 557 VAL A C 1
ATOM 4307 O O . VAL A 1 557 ? 2.364 16.701 16.601 1.00 94.44 557 VAL A O 1
ATOM 4310 N N . ALA A 1 558 ? 3.810 18.419 16.881 1.00 92.12 558 ALA A N 1
ATOM 4311 C CA . ALA A 1 558 ? 4.411 18.339 15.570 1.00 92.12 558 ALA A CA 1
ATOM 4312 C C . ALA A 1 558 ? 5.697 17.516 15.667 1.00 92.12 558 ALA A C 1
ATOM 4314 O O . ALA A 1 558 ? 6.461 17.644 16.625 1.00 92.12 558 ALA A O 1
ATOM 4315 N N . VAL A 1 559 ? 5.902 16.623 14.706 1.00 93.19 559 VAL A N 1
ATOM 4316 C CA . VAL A 1 559 ? 7.046 15.703 14.697 1.00 93.19 559 VAL A CA 1
ATOM 4317 C C . VAL A 1 559 ? 7.679 15.628 13.318 1.00 93.19 559 VAL A C 1
ATOM 4319 O O . VAL A 1 559 ? 7.077 16.008 12.309 1.00 93.19 559 VAL A O 1
ATOM 4322 N N . ASN A 1 560 ? 8.879 15.057 13.256 1.00 90.81 560 ASN A N 1
ATOM 4323 C CA . ASN A 1 560 ? 9.387 14.500 12.013 1.00 90.81 560 ASN A CA 1
ATOM 4324 C C . ASN A 1 560 ? 8.709 13.142 11.744 1.00 90.81 560 ASN A C 1
ATOM 4326 O O . ASN A 1 560 ? 8.928 12.173 12.475 1.00 90.81 560 ASN A O 1
ATOM 4330 N N . THR A 1 561 ? 7.893 13.075 10.691 1.00 86.81 561 THR A N 1
ATOM 4331 C CA . THR A 1 561 ? 7.074 11.898 10.356 1.00 86.81 561 THR A CA 1
ATOM 4332 C C . THR A 1 561 ? 7.878 10.667 9.947 1.00 86.81 561 THR A C 1
ATOM 4334 O O . THR A 1 561 ? 7.372 9.554 10.083 1.00 86.81 561 THR A O 1
ATOM 4337 N N . ASP A 1 562 ? 9.123 10.846 9.495 1.00 82.31 562 ASP A N 1
ATOM 4338 C CA . ASP A 1 562 ? 10.017 9.739 9.140 1.00 82.31 562 ASP A CA 1
ATOM 4339 C C . ASP A 1 562 ? 10.516 9.016 10.398 1.00 82.31 562 ASP A C 1
ATOM 4341 O O . ASP A 1 562 ? 10.731 7.804 10.382 1.00 82.31 562 ASP A O 1
ATOM 4345 N N . LYS A 1 563 ? 10.662 9.754 11.509 1.00 86.25 563 LYS A N 1
ATOM 4346 C CA . LYS A 1 563 ? 11.020 9.191 12.815 1.00 86.25 563 LYS A CA 1
ATOM 4347 C C . LYS A 1 563 ? 9.791 8.730 13.598 1.00 86.25 563 LYS A C 1
ATOM 4349 O O . LYS A 1 563 ? 9.784 7.630 14.149 1.00 86.25 563 LYS A O 1
ATOM 4354 N N . TYR A 1 564 ? 8.761 9.569 13.657 1.00 90.81 564 TYR A N 1
ATOM 4355 C CA . TYR A 1 564 ? 7.520 9.304 14.375 1.00 90.81 564 TYR A CA 1
ATOM 4356 C C . TYR A 1 564 ? 6.330 9.517 13.436 1.00 90.81 564 TYR A C 1
ATOM 4358 O O . TYR A 1 564 ? 5.888 10.652 13.261 1.00 90.81 564 TYR A O 1
ATOM 4366 N N . PRO A 1 565 ? 5.784 8.450 12.825 1.00 92.31 565 PRO A N 1
ATOM 4367 C CA . PRO A 1 565 ? 4.649 8.574 11.917 1.00 92.31 565 PRO A CA 1
ATOM 4368 C C . PRO A 1 565 ? 3.462 9.286 12.572 1.00 92.31 565 PRO A C 1
ATOM 4370 O O . PRO A 1 565 ? 3.243 9.140 13.779 1.00 92.31 565 PRO A O 1
ATOM 4373 N N . LEU A 1 566 ? 2.649 9.994 11.783 1.00 91.69 566 LEU A N 1
ATOM 4374 C CA . LEU A 1 566 ? 1.409 10.576 12.301 1.00 91.69 566 LEU A CA 1
ATOM 4375 C C . LEU A 1 566 ? 0.536 9.495 12.959 1.00 91.69 566 LEU A C 1
ATOM 4377 O O . LEU A 1 566 ? 0.501 8.337 12.531 1.00 91.69 566 LEU A O 1
ATOM 4381 N N . GLY A 1 567 ? -0.113 9.878 14.053 1.00 92.81 567 GLY A N 1
ATOM 4382 C CA . GLY A 1 567 ? -0.863 8.998 14.939 1.00 92.81 567 GLY A CA 1
ATOM 4383 C C . GLY A 1 567 ? -0.014 8.287 15.995 1.00 92.81 567 GLY A C 1
ATOM 4384 O O . GLY A 1 567 ? -0.578 7.573 16.821 1.00 92.81 567 GLY A O 1
ATOM 4385 N N . THR A 1 568 ? 1.313 8.469 16.014 1.00 96.25 568 THR A N 1
ATOM 4386 C CA . THR A 1 568 ? 2.160 7.996 17.126 1.00 96.25 568 THR A CA 1
ATOM 4387 C C . THR A 1 568 ? 1.725 8.662 18.429 1.00 96.25 568 THR A C 1
ATOM 4389 O O . THR A 1 568 ? 1.596 9.886 18.487 1.00 96.25 568 THR A O 1
ATOM 4392 N N . ILE A 1 569 ? 1.506 7.855 19.468 1.00 96.50 569 ILE A N 1
ATOM 4393 C CA . ILE A 1 569 ? 1.126 8.319 20.800 1.00 96.50 569 ILE A CA 1
ATOM 4394 C C . ILE A 1 569 ? 2.343 8.269 21.713 1.00 96.50 569 ILE A C 1
ATOM 4396 O O . ILE A 1 569 ? 2.926 7.205 21.939 1.00 96.50 569 ILE A O 1
ATOM 4400 N N . PHE A 1 570 ? 2.684 9.421 22.272 1.00 96.50 570 PHE A N 1
ATOM 4401 C CA . PHE A 1 570 ? 3.702 9.558 23.298 1.00 96.50 570 PHE A CA 1
ATOM 4402 C C . PHE A 1 570 ? 3.055 9.671 24.669 1.00 96.50 570 PHE A C 1
ATOM 4404 O O . PHE A 1 570 ? 1.975 10.239 24.815 1.00 96.50 570 PHE A O 1
ATOM 4411 N N . ARG A 1 571 ? 3.757 9.189 25.687 1.00 95.69 571 ARG A N 1
ATOM 4412 C CA . ARG A 1 571 ? 3.460 9.459 27.086 1.00 95.69 571 ARG A CA 1
ATOM 4413 C C . ARG A 1 571 ? 4.712 9.970 27.773 1.00 95.69 571 ARG A C 1
ATOM 4415 O O . ARG A 1 571 ? 5.762 9.333 27.692 1.00 95.69 571 ARG A O 1
ATOM 4422 N N . ASP A 1 572 ? 4.594 11.094 28.457 1.00 94.50 572 ASP A N 1
ATOM 4423 C CA . ASP A 1 572 ? 5.620 11.562 29.377 1.00 94.50 572 ASP A CA 1
ATOM 4424 C C . ASP A 1 572 ? 5.484 10.765 30.690 1.00 94.50 572 ASP A C 1
ATOM 4426 O O . ASP A 1 572 ? 4.445 10.843 31.352 1.00 94.50 572 ASP A O 1
ATOM 4430 N N . PRO A 1 573 ? 6.474 9.942 31.076 1.00 90.62 573 PRO A N 1
ATOM 4431 C CA . PRO A 1 573 ? 6.398 9.149 32.291 1.00 90.62 573 PRO A CA 1
ATOM 4432 C C . PRO A 1 573 ? 6.525 10.002 33.563 1.00 90.62 573 PRO A C 1
ATOM 4434 O O . PRO A 1 573 ? 6.140 9.521 34.626 1.00 90.62 573 PRO A O 1
ATOM 4437 N N . ALA A 1 574 ? 7.044 11.235 33.485 1.00 90.56 574 ALA A N 1
ATOM 4438 C CA . ALA A 1 574 ? 7.190 12.121 34.638 1.00 90.56 574 ALA A CA 1
ATOM 4439 C C . ALA A 1 574 ? 5.872 12.822 34.994 1.00 90.56 574 ALA A C 1
ATOM 4441 O O . ALA A 1 574 ? 5.528 12.915 36.171 1.00 90.56 574 ALA A O 1
ATOM 4442 N N . THR A 1 575 ? 5.121 13.292 33.994 1.00 91.25 575 THR A N 1
ATOM 4443 C CA . THR A 1 575 ? 3.841 14.000 34.204 1.00 91.25 575 THR A CA 1
ATOM 4444 C C . THR A 1 575 ? 2.617 13.106 33.998 1.00 91.25 575 THR A C 1
ATOM 4446 O O . THR A 1 575 ? 1.519 13.427 34.450 1.00 91.25 575 THR A O 1
ATOM 4449 N N . GLY A 1 576 ? 2.789 11.969 33.321 1.00 91.88 576 GLY A N 1
ATOM 4450 C CA . GLY A 1 576 ? 1.701 11.103 32.875 1.00 91.88 576 GLY A CA 1
ATOM 4451 C C . GLY A 1 576 ? 0.949 11.640 31.657 1.00 91.88 576 GLY A C 1
ATOM 4452 O O . GLY A 1 576 ? -0.019 11.002 31.240 1.00 91.88 576 GLY A O 1
ATOM 4453 N N . GLU A 1 577 ? 1.367 12.777 31.096 1.00 95.56 577 GLU A N 1
ATOM 4454 C CA . GLU A 1 577 ? 0.698 13.425 29.972 1.00 95.56 577 GLU A CA 1
ATOM 4455 C C . GLU A 1 577 ? 0.842 12.619 28.680 1.00 95.56 577 GLU A C 1
ATOM 4457 O O . GLU A 1 577 ? 1.918 12.097 28.376 1.00 95.56 577 GLU A O 1
ATOM 4462 N N . ALA A 1 578 ? -0.245 12.527 27.916 1.00 96.31 578 ALA A N 1
ATOM 4463 C CA . ALA A 1 578 ? -0.270 11.879 26.614 1.00 96.31 578 ALA A CA 1
ATOM 4464 C C . ALA A 1 578 ? -0.281 12.909 25.482 1.00 96.31 578 ALA A C 1
ATOM 4466 O O . ALA A 1 578 ? -0.970 13.929 25.547 1.00 96.31 578 ALA A O 1
ATOM 4467 N N . PHE A 1 579 ? 0.448 12.593 24.417 1.00 96.81 579 PHE A N 1
ATOM 4468 C CA . PHE A 1 579 ? 0.583 13.432 23.235 1.00 96.81 579 PHE A CA 1
ATOM 4469 C C . PHE A 1 579 ? 0.401 12.607 21.968 1.00 96.81 579 PHE A C 1
ATOM 4471 O O . PHE A 1 579 ? 0.742 11.427 21.937 1.00 96.81 579 PHE A O 1
ATOM 4478 N N . ILE A 1 580 ? -0.101 13.231 20.908 1.00 96.31 580 ILE A N 1
ATOM 4479 C CA . ILE A 1 580 ? -0.279 12.606 19.599 1.00 96.31 580 ILE A CA 1
ATOM 4480 C C . ILE A 1 580 ? 0.475 13.388 18.532 1.00 96.31 580 ILE A C 1
ATOM 4482 O O . ILE A 1 580 ? 0.314 14.602 18.402 1.00 96.31 580 ILE A O 1
ATOM 4486 N N . ALA A 1 581 ? 1.265 12.667 17.739 1.00 95.38 581 ALA A N 1
ATOM 4487 C CA . ALA A 1 581 ? 1.817 13.158 16.484 1.00 95.38 581 ALA A CA 1
ATOM 4488 C C . ALA A 1 581 ? 0.677 13.410 15.490 1.00 95.38 581 ALA A C 1
ATOM 4490 O O . ALA A 1 581 ? 0.300 12.518 14.737 1.00 95.38 581 ALA A O 1
ATOM 4491 N N . SER A 1 582 ? 0.093 14.604 15.514 1.00 92.75 582 SER A N 1
ATOM 4492 C CA . SER A 1 582 ? -0.971 15.004 14.581 1.00 92.75 582 SER A CA 1
ATOM 4493 C C . SER A 1 582 ? -0.547 16.161 13.688 1.00 92.75 582 SER A C 1
ATOM 4495 O O . SER A 1 582 ? -1.321 16.584 12.837 1.00 92.75 582 SER A O 1
ATOM 4497 N N . ASP A 1 583 ? 0.669 16.670 13.868 1.00 87.81 583 ASP A N 1
ATOM 4498 C CA . ASP A 1 583 ? 1.212 17.734 13.045 1.00 87.81 583 ASP A CA 1
ATOM 4499 C C . ASP A 1 583 ? 2.650 17.419 12.614 1.00 87.81 583 ASP A C 1
ATOM 4501 O O . ASP A 1 583 ? 3.279 16.473 13.104 1.00 87.81 583 ASP A O 1
ATOM 4505 N N . LYS A 1 584 ? 3.173 18.191 11.662 1.00 88.00 584 LYS A N 1
ATOM 4506 C CA . LYS A 1 584 ? 4.524 18.008 11.123 1.00 88.00 584 LYS A CA 1
ATOM 4507 C C . LYS A 1 584 ? 5.345 19.276 11.295 1.00 88.00 584 LYS A C 1
ATOM 4509 O O . LYS A 1 584 ? 4.851 20.369 11.042 1.00 88.00 584 LYS A O 1
ATOM 4514 N N . HIS A 1 585 ? 6.616 19.125 11.646 1.00 80.81 585 HIS A N 1
ATOM 4515 C CA . HIS A 1 585 ? 7.555 20.245 11.672 1.00 80.81 585 HIS A CA 1
ATOM 4516 C C . HIS A 1 585 ? 8.717 20.040 10.703 1.00 80.81 585 HIS A C 1
ATOM 4518 O O . HIS A 1 585 ? 9.099 18.914 10.380 1.00 80.81 585 HIS A O 1
ATOM 4524 N N . GLY A 1 586 ? 9.331 21.148 10.288 1.00 72.50 586 GLY A N 1
ATOM 4525 C CA . GLY A 1 586 ? 10.528 21.171 9.444 1.00 72.50 586 GLY A CA 1
ATOM 4526 C C . GLY A 1 586 ? 11.852 21.214 10.212 1.00 72.50 586 GLY A C 1
ATOM 4527 O O . GLY A 1 586 ? 12.863 21.584 9.620 1.00 72.50 586 GLY A O 1
ATOM 4528 N N . ASN A 1 587 ? 11.866 20.907 11.517 1.00 77.69 587 ASN A N 1
ATOM 4529 C CA . ASN A 1 587 ? 13.089 20.970 12.319 1.00 77.69 587 ASN A CA 1
ATOM 4530 C C . ASN A 1 587 ? 14.192 20.058 11.742 1.00 77.69 587 ASN A C 1
ATOM 4532 O O . ASN A 1 587 ? 13.932 18.910 11.376 1.00 77.69 587 ASN A O 1
ATOM 4536 N N . ALA A 1 588 ? 15.419 20.584 11.658 1.00 76.44 588 ALA A N 1
ATOM 4537 C CA . ALA A 1 588 ? 16.570 19.887 11.084 1.00 76.44 588 ALA A CA 1
ATOM 4538 C C . ALA A 1 588 ? 17.006 18.671 11.917 1.00 76.44 588 ALA A C 1
ATOM 4540 O O . ALA A 1 588 ? 17.580 17.730 11.368 1.00 76.44 588 ALA A O 1
ATOM 4541 N N . ASP A 1 589 ? 16.734 18.682 13.226 1.00 83.00 589 ASP A N 1
ATOM 4542 C CA . ASP A 1 589 ? 16.920 17.513 14.082 1.00 83.00 589 ASP A CA 1
ATOM 4543 C C . ASP A 1 589 ? 15.640 16.651 14.074 1.00 83.00 589 ASP A C 1
ATOM 4545 O O . ASP A 1 589 ? 14.611 17.072 14.612 1.00 83.00 589 ASP A O 1
ATOM 4549 N N . PRO A 1 590 ? 15.673 15.429 13.497 1.00 84.19 590 PRO A N 1
ATOM 4550 C CA . PRO A 1 590 ? 14.499 14.559 13.413 1.00 84.19 590 PRO A CA 1
ATOM 4551 C C . PRO A 1 590 ? 14.050 14.022 14.778 1.00 84.19 590 PRO A C 1
ATOM 4553 O O . PRO A 1 590 ? 12.993 13.402 14.877 1.00 84.19 590 PRO A O 1
ATOM 4556 N N . ASN A 1 591 ? 14.863 14.201 15.824 1.00 86.94 591 ASN A N 1
ATOM 4557 C CA . ASN A 1 591 ? 14.551 13.772 17.180 1.00 86.94 591 ASN A CA 1
ATOM 4558 C C . ASN A 1 591 ? 13.737 14.802 17.963 1.00 86.94 591 ASN A C 1
ATOM 4560 O O . ASN A 1 591 ? 13.256 14.451 19.043 1.00 86.94 591 ASN A O 1
ATOM 4564 N N . VAL A 1 592 ? 13.605 16.026 17.438 1.00 90.56 592 VAL A N 1
ATOM 4565 C CA . VAL A 1 592 ? 12.816 17.082 18.066 1.00 90.56 592 VAL A CA 1
ATOM 4566 C C . VAL A 1 592 ? 11.331 16.730 18.025 1.00 90.56 592 VAL A C 1
ATOM 4568 O O . VAL A 1 592 ? 10.860 16.077 17.093 1.00 90.56 592 VAL A O 1
ATOM 4571 N N . ILE A 1 593 ? 10.608 17.133 19.067 1.00 93.81 593 ILE A N 1
ATOM 4572 C CA . ILE A 1 593 ? 9.147 17.116 19.120 1.00 93.81 593 ILE A CA 1
ATOM 4573 C C . ILE A 1 593 ? 8.675 18.515 19.523 1.00 93.81 593 ILE A C 1
ATOM 4575 O O . ILE A 1 593 ? 9.045 19.021 20.584 1.00 93.81 593 ILE A O 1
ATOM 4579 N N . ASP A 1 594 ? 7.860 19.135 18.674 1.00 91.75 594 ASP A N 1
ATOM 4580 C CA . ASP A 1 594 ? 7.287 20.459 18.912 1.00 91.75 594 ASP A CA 1
ATOM 4581 C C . ASP A 1 594 ? 5.915 20.319 19.573 1.00 91.75 594 ASP A C 1
ATOM 4583 O O . ASP A 1 594 ? 4.998 19.716 19.021 1.00 91.75 594 ASP A O 1
ATOM 4587 N N . PHE A 1 595 ? 5.739 20.890 20.756 1.00 92.88 595 PHE A N 1
ATOM 4588 C CA . PHE A 1 595 ? 4.500 20.810 21.519 1.00 92.88 595 PHE A CA 1
ATOM 4589 C C . PHE A 1 595 ? 3.613 22.011 21.225 1.00 92.88 595 PHE A C 1
ATOM 4591 O O . PHE A 1 595 ? 4.021 23.161 21.418 1.00 92.88 595 PHE A O 1
ATOM 4598 N N . TYR A 1 596 ? 2.377 21.748 20.794 1.00 91.06 596 TYR A N 1
ATOM 4599 C CA . TYR A 1 596 ? 1.410 22.817 20.600 1.00 91.06 596 TYR A CA 1
ATOM 4600 C C . TYR A 1 596 ? 1.025 23.418 21.949 1.00 91.06 596 TYR A C 1
ATOM 4602 O O . TYR A 1 596 ? 0.607 22.709 22.870 1.00 91.06 596 TYR A O 1
ATOM 4610 N N . THR A 1 597 ? 1.100 24.743 22.039 1.00 86.94 597 THR A N 1
ATOM 4611 C CA . THR A 1 597 ? 0.581 25.508 23.172 1.00 86.94 597 THR A CA 1
ATOM 4612 C C . THR A 1 597 ? -0.353 26.615 22.695 1.00 86.94 597 THR A C 1
ATOM 4614 O O . THR A 1 597 ? -0.122 27.220 21.644 1.00 86.94 597 THR A O 1
ATOM 4617 N N . PRO A 1 598 ? -1.424 26.917 23.444 1.00 82.75 598 PRO A N 1
ATOM 4618 C CA . PRO A 1 598 ? -2.307 28.028 23.110 1.00 82.75 598 PRO A CA 1
ATOM 4619 C C . PRO A 1 598 ? -1.548 29.365 23.163 1.00 82.75 598 PRO A C 1
ATOM 4621 O O . PRO A 1 598 ? -0.670 29.517 24.014 1.00 82.75 598 PRO A O 1
ATOM 4624 N N . PRO A 1 599 ? -1.909 30.370 22.342 1.00 79.75 599 PRO A N 1
ATOM 4625 C CA . PRO A 1 599 ? -1.231 31.671 22.319 1.00 79.75 599 PRO A CA 1
ATOM 4626 C C . PRO A 1 599 ? -1.081 32.347 23.684 1.00 79.75 599 PRO A C 1
ATOM 4628 O O . PRO A 1 599 ? -0.068 32.977 23.961 1.00 79.75 599 PRO A O 1
ATOM 4631 N N . SER A 1 600 ? -2.082 32.196 24.555 1.00 78.00 600 SER A N 1
ATOM 4632 C CA . SER A 1 600 ? -2.090 32.762 25.909 1.00 78.00 600 SER A CA 1
ATOM 4633 C C . SER A 1 600 ? -1.084 32.111 26.863 1.00 78.00 600 SER A C 1
ATOM 4635 O O . SER A 1 600 ? -0.807 32.667 27.922 1.00 78.00 600 SER A O 1
ATOM 4637 N N . GLN A 1 601 ? -0.564 30.935 26.511 1.00 80.88 601 GLN A N 1
ATOM 4638 C CA . GLN A 1 601 ? 0.341 30.121 27.326 1.00 80.88 601 GLN A CA 1
ATOM 4639 C C . GLN A 1 601 ? 1.696 29.896 26.641 1.00 80.88 601 GLN A C 1
ATOM 4641 O O . GLN A 1 601 ? 2.572 29.247 27.213 1.00 80.88 601 GLN A O 1
ATOM 4646 N N . TYR A 1 602 ? 1.871 30.409 25.422 1.00 83.50 602 TYR A N 1
ATOM 4647 C CA . TYR A 1 602 ? 3.078 30.196 24.645 1.00 83.50 602 TYR A CA 1
ATOM 4648 C C . TYR A 1 602 ? 4.274 30.931 25.253 1.00 83.50 602 TYR A C 1
ATOM 4650 O O . TYR A 1 602 ? 4.232 32.135 25.514 1.00 83.50 602 TYR A O 1
ATOM 4658 N N . GLN A 1 603 ? 5.374 30.199 25.412 1.00 79.00 603 GLN A N 1
ATOM 4659 C CA . GLN A 1 603 ? 6.695 30.743 25.694 1.00 79.00 603 GLN A CA 1
ATOM 4660 C C . GLN A 1 603 ? 7.712 29.995 24.838 1.00 79.00 603 GLN A C 1
ATOM 4662 O O . GLN A 1 603 ? 7.746 28.764 24.849 1.00 79.00 603 GLN A O 1
ATOM 4667 N N . ALA A 1 604 ? 8.560 30.733 24.122 1.00 78.06 604 ALA A N 1
ATOM 4668 C CA . ALA A 1 604 ? 9.651 30.138 23.365 1.00 78.06 604 ALA A CA 1
ATOM 4669 C C . ALA A 1 604 ? 10.657 29.508 24.341 1.00 78.06 604 ALA A C 1
ATOM 4671 O O . ALA A 1 604 ? 11.391 30.214 25.035 1.00 78.06 604 ALA A O 1
ATOM 4672 N N . LYS A 1 605 ? 10.686 28.177 24.408 1.00 82.69 605 LYS A N 1
ATOM 4673 C CA . LYS A 1 605 ? 11.640 27.422 25.227 1.00 82.69 605 LYS A CA 1
ATOM 4674 C C . LYS A 1 605 ? 12.057 26.129 24.536 1.00 82.69 605 LYS A C 1
ATOM 4676 O O . LYS A 1 605 ? 11.310 25.577 23.730 1.00 82.69 605 LYS A O 1
ATOM 4681 N N . LYS A 1 606 ? 13.262 25.665 24.868 1.00 85.44 606 LYS A N 1
ATOM 4682 C CA . LYS A 1 606 ? 13.792 24.353 24.481 1.00 85.44 606 LYS A CA 1
ATOM 4683 C C . LYS A 1 606 ? 14.064 23.568 25.755 1.00 85.44 606 LYS A C 1
ATOM 4685 O O . LYS A 1 606 ? 14.741 24.083 26.642 1.00 85.44 606 LYS A O 1
ATOM 4690 N N . GLU A 1 607 ? 13.548 22.356 25.854 1.00 89.88 607 GLU A N 1
ATOM 4691 C CA . GLU A 1 607 ? 13.800 21.464 26.986 1.00 89.88 607 GLU A CA 1
ATOM 4692 C C . GLU A 1 607 ? 13.907 20.025 26.495 1.00 89.88 607 GLU A C 1
ATOM 4694 O O . GLU A 1 607 ? 13.263 19.660 25.521 1.00 89.88 607 GLU A O 1
ATOM 4699 N N . ASP A 1 608 ? 14.704 19.190 27.152 1.00 89.12 608 ASP A N 1
ATOM 4700 C CA . ASP A 1 608 ? 14.673 17.762 26.852 1.00 89.12 608 ASP A CA 1
ATOM 4701 C C . ASP A 1 608 ? 13.571 17.099 27.679 1.00 89.12 608 ASP A C 1
ATOM 4703 O O . ASP A 1 608 ? 13.591 17.169 28.911 1.00 89.12 608 ASP A O 1
ATOM 4707 N N . ARG A 1 609 ? 12.653 16.392 27.021 1.00 91.31 609 ARG A N 1
ATOM 4708 C CA . ARG A 1 609 ? 11.654 15.548 27.686 1.00 91.31 609 ARG A CA 1
ATOM 4709 C C . ARG A 1 609 ? 12.018 14.086 27.524 1.00 91.31 609 ARG A C 1
ATOM 4711 O O . ARG A 1 609 ? 12.638 13.694 26.545 1.00 91.31 609 ARG A O 1
ATOM 4718 N N . THR A 1 610 ? 11.642 13.253 28.484 1.00 92.19 610 THR A N 1
ATOM 4719 C CA . THR A 1 610 ? 11.708 11.799 28.295 1.00 92.19 610 THR A CA 1
ATOM 4720 C C . THR A 1 610 ? 10.329 11.348 27.862 1.00 92.19 610 THR A C 1
ATOM 4722 O O . THR A 1 610 ? 9.389 11.527 28.620 1.00 92.19 610 THR A O 1
ATOM 4725 N N . LEU A 1 611 ? 10.183 10.780 26.668 1.00 93.44 611 LEU A N 1
ATOM 4726 C CA . LEU A 1 611 ? 8.892 10.298 26.178 1.00 93.44 611 LEU A CA 1
ATOM 4727 C C . LEU A 1 611 ? 8.941 8.800 25.898 1.00 93.44 611 LEU A C 1
ATOM 4729 O O . LEU A 1 611 ? 9.952 8.256 25.456 1.00 93.44 611 LEU A O 1
ATOM 4733 N N . GLN A 1 612 ? 7.822 8.131 26.142 1.00 93.25 612 GLN A N 1
ATOM 4734 C CA . GLN A 1 612 ? 7.598 6.736 25.785 1.00 93.25 612 GLN A CA 1
ATOM 4735 C C . GLN A 1 612 ? 6.599 6.669 24.639 1.00 93.25 612 GLN A C 1
ATOM 4737 O O . GLN A 1 612 ? 5.537 7.280 24.717 1.00 93.25 612 GLN A O 1
ATOM 4742 N N . VAL A 1 613 ? 6.909 5.909 23.592 1.00 94.06 613 VAL A N 1
ATOM 4743 C CA . VAL A 1 613 ? 5.911 5.574 22.573 1.00 94.06 613 VAL A CA 1
ATOM 4744 C C . VAL A 1 613 ? 5.001 4.499 23.161 1.00 94.06 613 VAL A C 1
ATOM 4746 O O . VAL A 1 613 ? 5.450 3.391 23.438 1.00 94.06 613 VAL A O 1
ATOM 4749 N N . VAL A 1 614 ? 3.734 4.838 23.392 1.00 92.69 614 VAL A N 1
ATOM 4750 C CA . VAL A 1 614 ? 2.760 3.962 24.075 1.00 92.69 614 VAL A CA 1
ATOM 4751 C C . VAL A 1 614 ? 1.660 3.447 23.152 1.00 92.69 614 VAL A C 1
ATOM 4753 O O . VAL A 1 614 ? 0.844 2.622 23.556 1.00 92.69 614 VAL A O 1
ATOM 4756 N N . GLY A 1 615 ? 1.618 3.921 21.909 1.00 92.31 615 GLY A N 1
ATOM 4757 C CA . GLY A 1 615 ? 0.631 3.474 20.941 1.00 92.31 615 GLY A CA 1
ATOM 4758 C C . GLY A 1 615 ? 0.787 4.131 19.581 1.00 92.31 615 GLY A C 1
ATOM 4759 O O . GLY A 1 615 ? 1.615 5.020 19.377 1.00 92.31 615 GLY A O 1
ATOM 4760 N N . LYS A 1 616 ? -0.044 3.681 18.644 1.00 94.50 616 LYS A N 1
ATOM 4761 C CA . LYS A 1 616 ? -0.192 4.279 17.323 1.00 94.50 616 LYS A CA 1
ATOM 4762 C C . LYS A 1 616 ? -1.644 4.165 16.882 1.00 94.50 616 LYS A C 1
ATOM 4764 O O . LYS A 1 616 ? -2.250 3.105 17.014 1.00 94.50 616 LYS A O 1
ATOM 4769 N N . VAL A 1 617 ? -2.173 5.250 16.342 1.00 92.38 617 VAL A N 1
ATOM 4770 C CA . VAL A 1 617 ? -3.484 5.317 15.693 1.00 92.38 617 VAL A CA 1
ATOM 4771 C C . VAL A 1 617 ? -3.248 5.454 14.194 1.00 92.38 617 VAL A C 1
ATOM 4773 O O . VAL A 1 617 ? -2.282 6.094 13.779 1.00 92.38 617 VAL A O 1
ATOM 4776 N N . ALA A 1 618 ? -4.068 4.812 13.361 1.00 90.12 618 ALA A N 1
ATOM 4777 C CA . ALA A 1 618 ? -3.946 5.012 11.922 1.00 90.12 618 ALA A CA 1
ATOM 4778 C C . ALA A 1 618 ? -4.273 6.473 11.584 1.00 90.12 618 ALA A C 1
ATOM 4780 O O . ALA A 1 618 ? -5.201 7.045 12.144 1.00 90.12 618 ALA A O 1
ATOM 4781 N N . GLU A 1 619 ? -3.535 7.072 10.651 1.00 86.44 619 GLU A N 1
ATOM 4782 C CA . GLU A 1 619 ? -3.648 8.504 10.329 1.00 86.44 619 GLU A CA 1
ATOM 4783 C C . GLU A 1 619 ? -5.087 8.933 9.988 1.00 86.44 619 GLU A C 1
ATOM 4785 O O . GLU A 1 619 ? -5.548 9.983 10.420 1.00 86.44 619 GLU A O 1
ATOM 4790 N N . LYS A 1 620 ? -5.837 8.080 9.279 1.00 85.06 620 LYS A N 1
ATOM 4791 C CA . LYS A 1 620 ? -7.249 8.316 8.926 1.00 85.06 620 LYS A CA 1
ATOM 4792 C C . LYS A 1 620 ? -8.212 8.342 10.125 1.00 85.06 620 LYS A C 1
ATOM 4794 O O . LYS A 1 620 ? -9.318 8.854 9.984 1.00 85.06 620 LYS A O 1
ATOM 4799 N N . ASP A 1 621 ? -7.798 7.780 11.258 1.00 90.44 621 ASP A N 1
ATOM 4800 C CA . ASP A 1 621 ? -8.605 7.619 12.469 1.00 90.44 621 ASP A CA 1
ATOM 4801 C C . ASP A 1 621 ? -8.242 8.669 13.537 1.00 90.44 621 ASP A C 1
ATOM 4803 O O . ASP A 1 621 ? -8.784 8.641 14.644 1.00 90.44 621 ASP A O 1
ATOM 4807 N N . ILE A 1 622 ? -7.336 9.608 13.223 1.00 89.62 622 ILE A N 1
ATOM 4808 C CA . ILE A 1 622 ? -7.035 10.749 14.091 1.00 89.62 622 ILE A CA 1
ATOM 4809 C C . ILE A 1 622 ? -8.254 11.691 14.096 1.00 89.62 622 ILE A C 1
ATOM 4811 O O . ILE A 1 622 ? -8.677 12.156 13.032 1.00 89.62 622 ILE A O 1
ATOM 4815 N N . PRO A 1 623 ? -8.851 11.986 15.266 1.00 90.81 623 PRO A N 1
ATOM 4816 C CA . PRO A 1 623 ? -10.006 12.869 15.340 1.00 90.81 623 PRO A CA 1
ATOM 4817 C C . PRO A 1 623 ? -9.677 14.284 14.859 1.00 90.81 623 PRO A C 1
ATOM 4819 O O . PRO A 1 623 ? -8.632 14.840 15.188 1.00 90.81 623 PRO A O 1
ATOM 4822 N N . LYS A 1 624 ? -10.598 14.888 14.103 1.00 87.19 624 LYS A N 1
ATOM 4823 C CA . LYS A 1 624 ? -10.395 16.222 13.510 1.00 87.19 624 LYS A CA 1
ATOM 4824 C C . LYS A 1 624 ? -10.769 17.373 14.438 1.00 87.19 624 LYS A C 1
ATOM 4826 O O . LYS A 1 624 ? -10.353 18.510 14.211 1.00 87.19 624 LYS A O 1
ATOM 4831 N N . ASP A 1 625 ? -11.573 17.111 15.459 1.00 85.19 625 ASP A N 1
ATOM 4832 C CA . ASP A 1 625 ? -11.985 18.096 16.453 1.00 85.19 625 ASP A CA 1
ATOM 4833 C C . ASP A 1 625 ? -11.221 17.925 17.779 1.00 85.19 625 ASP A C 1
ATOM 4835 O O . ASP A 1 625 ? -10.626 16.885 18.063 1.00 85.19 625 ASP A O 1
ATOM 4839 N N . ALA A 1 626 ? -11.204 18.988 18.589 1.00 83.81 626 ALA A N 1
ATOM 4840 C CA . ALA A 1 626 ? -10.411 19.019 19.817 1.00 83.81 626 ALA A CA 1
ATOM 4841 C C . ALA A 1 626 ? -10.944 18.049 20.883 1.00 83.81 626 ALA A C 1
ATOM 4843 O O . ALA A 1 626 ? -10.152 17.469 21.620 1.00 83.81 626 ALA A O 1
ATOM 4844 N N . GLU A 1 627 ? -12.260 17.853 20.967 1.00 85.00 627 GLU A N 1
ATOM 4845 C CA . GLU A 1 627 ? -12.879 16.946 21.938 1.00 85.00 627 GLU A CA 1
ATOM 4846 C C . GLU A 1 627 ? -12.535 15.485 21.625 1.00 85.00 627 GLU A C 1
ATOM 4848 O O . GLU A 1 627 ? -12.184 14.715 22.522 1.00 85.00 627 GLU A O 1
ATOM 4853 N N . GLY A 1 628 ? -12.530 15.127 20.342 1.00 89.44 628 GLY A N 1
ATOM 4854 C CA . GLY A 1 628 ? -12.094 13.838 19.838 1.00 89.44 628 GLY A CA 1
ATOM 4855 C C . GLY A 1 628 ? -10.623 13.571 20.143 1.00 89.44 628 GLY A C 1
ATOM 4856 O O . GLY A 1 628 ? -10.300 12.498 20.650 1.00 89.44 628 GLY A O 1
ATOM 4857 N N . ILE A 1 629 ? -9.733 14.548 19.919 1.00 89.06 629 ILE A N 1
ATOM 4858 C CA . ILE A 1 629 ? -8.304 14.410 20.256 1.00 89.06 629 ILE A CA 1
ATOM 4859 C C . ILE A 1 629 ? -8.124 14.192 21.763 1.00 89.06 629 ILE A C 1
ATOM 4861 O O . ILE A 1 629 ? -7.413 13.274 22.170 1.00 89.06 629 ILE A O 1
ATOM 4865 N N . ARG A 1 630 ? -8.810 14.968 22.611 1.00 88.50 630 ARG A N 1
ATOM 4866 C CA . ARG A 1 630 ? -8.748 14.792 24.074 1.00 88.50 630 ARG A CA 1
ATOM 4867 C C . ARG A 1 630 ? -9.276 13.429 24.510 1.00 88.50 630 ARG A C 1
ATOM 4869 O O . ARG A 1 630 ? -8.639 12.758 25.317 1.00 88.50 630 ARG A O 1
ATOM 4876 N N . SER A 1 631 ? -10.400 12.997 23.944 1.00 90.94 631 SER A N 1
ATOM 4877 C CA . SER A 1 631 ? -11.004 11.688 24.218 1.00 90.94 631 SER A CA 1
ATOM 4878 C C . SER A 1 631 ? -10.097 10.535 23.791 1.00 90.94 631 SER A C 1
ATOM 4880 O O . SER A 1 631 ? -10.063 9.492 24.443 1.00 90.94 631 SER A O 1
ATOM 4882 N N . LEU A 1 632 ? -9.343 10.714 22.703 1.00 93.69 632 LEU A N 1
ATOM 4883 C CA . LEU A 1 632 ? -8.335 9.758 22.270 1.00 93.69 632 LEU A CA 1
ATOM 4884 C C . LEU A 1 632 ? -7.164 9.707 23.256 1.00 93.69 632 LEU A C 1
ATOM 4886 O O . LEU A 1 632 ? -6.819 8.625 23.722 1.00 93.69 632 LEU A O 1
ATOM 4890 N N . LEU A 1 633 ? -6.585 10.859 23.603 1.00 94.81 633 LEU A N 1
ATOM 4891 C CA . LEU A 1 633 ? -5.427 10.952 24.497 1.00 94.81 633 LEU A CA 1
ATOM 4892 C C . LEU A 1 633 ? -5.721 10.448 25.916 1.00 94.81 633 LEU A C 1
ATOM 4894 O O . LEU A 1 633 ? -4.865 9.796 26.511 1.00 94.81 633 LEU A O 1
ATOM 4898 N N . ALA A 1 634 ? -6.945 10.643 26.417 1.00 92.81 634 ALA A N 1
ATOM 4899 C CA . ALA A 1 634 ? -7.387 10.138 27.719 1.00 92.81 634 ALA A CA 1
ATOM 4900 C C . ALA A 1 634 ? -7.289 8.604 27.857 1.00 92.81 634 ALA A C 1
ATOM 4902 O O . ALA A 1 634 ? -7.220 8.086 28.970 1.00 9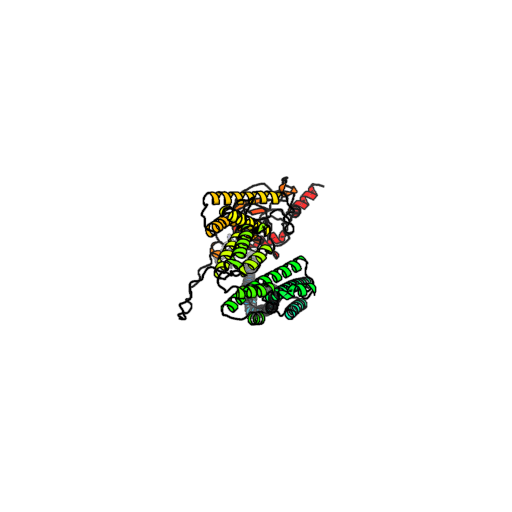2.81 634 ALA A O 1
ATOM 4903 N N . LYS A 1 635 ? -7.245 7.862 26.739 1.00 95.19 635 LYS A N 1
ATOM 4904 C CA . LYS A 1 635 ? -7.026 6.404 26.738 1.00 95.19 635 LYS A CA 1
ATOM 4905 C C . LYS A 1 635 ? -5.574 6.018 27.036 1.00 95.19 635 LYS A C 1
ATOM 4907 O O . LYS A 1 635 ? -5.319 4.873 27.399 1.00 95.19 635 LYS A O 1
ATOM 4912 N N . TYR A 1 636 ? -4.635 6.947 26.859 1.00 93.62 636 TYR A N 1
ATOM 4913 C CA . TYR A 1 636 ? -3.193 6.697 26.922 1.00 93.62 636 TYR A CA 1
ATOM 4914 C C . TYR A 1 636 ? -2.488 7.449 28.063 1.00 93.62 636 TYR A C 1
ATOM 4916 O O . TYR A 1 636 ? -1.363 7.094 28.417 1.00 93.62 636 TYR A O 1
ATOM 4924 N N . GLY A 1 637 ? -3.130 8.453 28.666 1.00 92.88 637 GLY A N 1
ATOM 4925 C CA . GLY A 1 637 ? -2.586 9.212 29.791 1.00 92.88 637 GLY A CA 1
ATOM 4926 C C . GLY A 1 637 ? -3.428 10.437 30.145 1.00 92.88 637 GLY A C 1
ATOM 4927 O O . GLY A 1 637 ? -4.576 10.569 29.723 1.00 92.88 637 GLY A O 1
ATOM 4928 N N . THR A 1 638 ? -2.848 11.342 30.930 1.00 92.38 638 THR A N 1
ATOM 4929 C CA . THR A 1 638 ? -3.473 12.623 31.274 1.00 92.38 638 THR A CA 1
ATOM 4930 C C . THR A 1 638 ? -3.468 13.536 30.050 1.00 92.38 638 THR A C 1
ATOM 4932 O O . THR A 1 638 ? -2.462 13.657 29.357 1.00 92.38 638 THR A O 1
ATOM 4935 N N . VAL A 1 639 ? -4.586 14.196 29.765 1.00 88.81 639 VAL A N 1
ATOM 4936 C CA . VAL A 1 639 ? -4.660 15.168 28.669 1.00 88.81 639 VAL A CA 1
ATOM 4937 C C . VAL A 1 639 ? -4.022 16.486 29.127 1.00 88.81 639 VAL A C 1
ATOM 4939 O O . VAL A 1 639 ? -4.429 16.988 30.179 1.00 88.81 639 VAL A O 1
ATOM 4942 N N . PRO A 1 640 ? -3.071 17.070 28.373 1.00 88.38 640 PRO A N 1
ATOM 4943 C CA . PRO A 1 640 ? -2.473 18.348 28.741 1.00 88.38 640 PRO A CA 1
ATOM 4944 C C . PRO A 1 640 ? -3.534 19.451 28.905 1.00 88.38 640 PRO A C 1
ATOM 4946 O O . PRO A 1 640 ? -4.461 19.545 28.091 1.00 88.38 640 PRO A O 1
ATOM 4949 N N . PRO A 1 641 ? -3.435 20.293 29.946 1.00 79.44 641 PRO A N 1
ATOM 4950 C CA . PRO A 1 641 ? -4.403 21.354 30.185 1.00 79.44 641 PRO A CA 1
ATOM 4951 C C . PRO A 1 641 ? -4.273 22.479 29.149 1.00 79.44 641 PRO A C 1
ATOM 4953 O O . PRO A 1 641 ? -3.194 22.762 28.636 1.00 79.44 641 PRO A O 1
ATOM 4956 N N . GLY A 1 642 ? -5.381 23.170 28.877 1.00 76.31 642 GLY A N 1
ATOM 4957 C CA . GLY A 1 642 ? -5.419 24.370 28.037 1.00 76.31 642 GLY A CA 1
ATOM 4958 C C . GLY A 1 642 ? -6.621 24.396 27.098 1.00 76.31 642 GLY A C 1
ATOM 4959 O O . GLY A 1 642 ? -7.444 23.481 27.088 1.00 76.31 642 GLY A O 1
ATOM 4960 N N . GLU A 1 643 ? -6.741 25.463 26.319 1.00 74.56 643 GLU A N 1
ATOM 4961 C CA . GLU A 1 643 ? -7.833 25.684 25.362 1.00 74.56 643 GLU A CA 1
ATOM 4962 C C . GLU A 1 643 ? -7.366 25.350 23.940 1.00 74.56 643 GLU A C 1
ATOM 4964 O O . GLU A 1 643 ? -6.179 25.395 23.637 1.00 74.56 643 GLU A O 1
ATOM 4969 N N . SER A 1 644 ? -8.273 24.981 23.043 1.00 75.94 644 SER A N 1
ATOM 4970 C CA . SER A 1 644 ? -7.932 24.759 21.634 1.00 75.94 644 SER A CA 1
ATOM 4971 C C . SER A 1 644 ? -7.570 26.062 20.906 1.00 75.94 644 SER A C 1
ATOM 4973 O O . SER A 1 644 ? -7.932 27.172 21.317 1.00 75.94 644 SER A O 1
ATOM 4975 N N . ALA A 1 645 ? -6.904 25.929 19.759 1.00 64.38 645 ALA A N 1
ATOM 4976 C CA . ALA A 1 645 ? -6.603 27.040 18.867 1.00 64.38 645 ALA A CA 1
ATOM 4977 C C . ALA A 1 645 ? -7.862 27.805 18.440 1.00 64.38 645 ALA A C 1
ATOM 4979 O O . ALA A 1 645 ? -7.870 29.035 18.410 1.00 64.38 645 ALA A O 1
ATOM 4980 N N . LYS A 1 646 ? -8.950 27.083 18.144 1.00 67.38 646 LYS A N 1
ATOM 4981 C CA . LYS A 1 646 ? -10.237 27.685 17.766 1.00 67.38 646 LYS A CA 1
ATOM 4982 C C . LYS A 1 646 ? -10.869 28.497 18.889 1.00 67.38 646 LYS A C 1
ATOM 4984 O O . LYS A 1 646 ? -11.355 29.594 18.626 1.00 67.38 646 LYS A O 1
ATOM 4989 N N . GLU A 1 647 ? -10.843 27.995 20.120 1.00 75.69 647 GLU A N 1
ATOM 4990 C CA . GLU A 1 647 ? -11.343 28.730 21.291 1.00 75.69 647 GLU A CA 1
ATOM 4991 C C . GLU A 1 647 ? -10.513 29.999 21.532 1.00 75.69 647 GLU A C 1
ATOM 4993 O O . GLU A 1 647 ? -11.072 31.080 21.733 1.00 75.69 647 GLU A O 1
ATOM 4998 N N . SER A 1 648 ? -9.189 29.900 21.377 1.00 69.25 648 SER A N 1
ATOM 4999 C CA . SER A 1 648 ? -8.266 31.040 21.473 1.00 69.25 648 SER A CA 1
ATOM 5000 C C . SER A 1 648 ? -8.532 32.103 20.390 1.00 69.25 648 SER A C 1
ATOM 5002 O O . SER A 1 648 ? -8.555 33.308 20.661 1.00 69.25 648 SER A O 1
ATOM 5004 N N . LEU A 1 649 ? -8.796 31.677 19.149 1.00 69.38 649 LEU A N 1
ATOM 5005 C CA . LEU A 1 649 ? -9.148 32.566 18.034 1.00 69.38 649 LEU A CA 1
ATOM 5006 C C . LEU A 1 649 ? -10.536 33.207 18.202 1.00 69.38 649 LEU A C 1
ATOM 5008 O O . LEU A 1 649 ? -10.727 34.363 17.823 1.00 69.38 649 LEU A O 1
ATOM 5012 N N . ALA A 1 650 ? -11.504 32.489 18.774 1.00 72.44 650 ALA A N 1
ATOM 5013 C CA . ALA A 1 650 ? -12.833 33.029 19.055 1.00 72.44 650 ALA A CA 1
ATOM 5014 C C . ALA A 1 650 ? -12.776 34.130 20.128 1.00 72.44 650 ALA A C 1
ATOM 5016 O O . ALA A 1 650 ? -13.358 35.200 19.941 1.00 72.44 650 ALA A O 1
ATOM 5017 N N . LYS A 1 651 ? -12.009 33.914 21.206 1.00 72.25 651 LYS A N 1
ATOM 5018 C CA . LYS A 1 651 ? -11.818 34.902 22.279 1.00 72.25 651 LYS A CA 1
ATOM 5019 C C . LYS A 1 651 ? -11.063 36.151 21.814 1.00 72.25 651 LYS A C 1
ATOM 5021 O O . LYS A 1 651 ? -11.470 37.259 22.149 1.00 72.25 651 LYS A O 1
ATOM 5026 N N . SER A 1 652 ? -10.022 36.008 20.989 1.00 63.78 652 SER A N 1
ATOM 5027 C CA . SER A 1 652 ? -9.273 37.170 20.471 1.00 63.78 652 SER A CA 1
ATOM 5028 C C . SER A 1 652 ? -10.099 38.051 19.520 1.00 63.78 652 SER A C 1
ATOM 5030 O O . SER A 1 652 ? -9.962 39.276 19.535 1.00 63.78 652 SER A O 1
ATOM 5032 N N . LYS A 1 653 ? -11.017 37.465 18.737 1.00 64.06 653 LYS A N 1
ATOM 5033 C CA . LYS A 1 653 ? -11.983 38.219 17.913 1.00 64.06 653 LYS A CA 1
ATOM 5034 C C . LYS A 1 653 ? -13.048 38.948 18.734 1.00 64.06 653 LYS A C 1
ATOM 5036 O O . LYS A 1 653 ? -13.545 39.975 18.285 1.00 64.06 653 LYS A O 1
ATOM 5041 N N . LEU A 1 654 ? -13.410 38.419 19.903 1.00 61.81 654 LEU A N 1
ATOM 5042 C CA . LEU A 1 654 ? -14.326 39.076 20.840 1.00 61.81 654 LEU A CA 1
ATOM 5043 C C . LEU A 1 654 ? -13.652 40.229 21.596 1.00 61.81 654 LEU A C 1
ATOM 5045 O O . LEU A 1 654 ? -14.324 41.203 21.888 1.00 61.81 654 LEU A O 1
ATOM 5049 N N . ALA A 1 655 ? -12.346 40.142 21.868 1.00 58.25 655 ALA A N 1
ATOM 5050 C CA . ALA A 1 655 ? -11.581 41.187 22.559 1.00 58.25 655 ALA A CA 1
ATOM 5051 C C . ALA A 1 655 ? -11.099 42.342 21.652 1.00 58.25 655 ALA A C 1
ATOM 5053 O O . ALA A 1 655 ? -10.596 43.342 22.152 1.00 58.25 655 ALA A O 1
ATOM 5054 N N . SER A 1 656 ? -11.194 42.189 20.325 1.00 49.69 656 SER A N 1
ATOM 5055 C CA . SER A 1 656 ? -10.798 43.201 19.325 1.00 49.69 656 SER A CA 1
ATOM 5056 C C . SER A 1 656 ? -11.983 43.961 18.713 1.00 49.69 656 SER A C 1
ATOM 5058 O O . SER A 1 656 ? -11.791 44.777 17.810 1.00 49.69 656 SER A O 1
ATOM 5060 N N . LYS A 1 657 ? -13.194 43.688 19.205 1.00 43.12 657 LYS A N 1
ATOM 5061 C CA . LYS A 1 657 ? -14.393 44.512 19.038 1.00 43.12 657 LYS A CA 1
ATOM 5062 C C . LYS A 1 657 ? -14.660 45.236 20.345 1.00 43.12 657 LYS A C 1
ATOM 5064 O O . LYS A 1 657 ? -15.170 46.371 20.258 1.00 43.12 657 LYS A O 1
#

pLDDT: mean 74.92, std 18.3, range [24.48, 96.81]